Protein 6OBI (pdb70)

Solvent-accessible surface area: 7627 Å² total; per-residue (Å²): 217,86,148,109,94,49,33,106,148,106,138,149,80,124,82,80,109,78,102,105,138,120,138,169,113,94,27,77,114,147,156,138,128,96,107,107,80,152,165,106,117,126,74,90,81,47,136,141,138,121,104,108,88,103,138,126,113,170,74,56,87,73,107,179,112,152,95,159

Sequence (68 aa):
KQQEEEAERLRRIQEEMEKERKRREEDEQRRRKEEEERRMKLEMEAKRKQEEEERKKREDDEKRIQAEKQQEEEAERLRRIQEEMEKERKRREEDEQRRRKEEEERRMKLEMEAKRKQEEEERKKREDDEKRIQAEKQQEEEAERLRRIQEEMEKERKRREEDEQRRRKEEEERRMKLEMEAKRKQEEEERKKREDDEKRIQAEKQQEEEAERLRRIQEEMEKERKRREEDEQRRRKEEEERRMKLEMEAKRKQEEEERKKREDDEKRIQAEKQQEEEAERLRRIQEEMEKERKRREEDEQRRRKEEEERRMKLEMEAKRKQEEEERKKREDDEKRIQAEKQQEEEAERLRRIQEEMEKERKRREEDEQRRRKEEEERRMKLEMEAKRKQEEEERKKREDDEKRIQAEKQQEEEAERLRRIQEEMEKERKRREEDEQRRRKEEEERRMKLEMEAKRKQEEEERKKREDDEKRIQAEKQQEEEAERLRRIQEEMEKERKRREEDEQRRRKEEEERRMKLEMEAKRKQEEEERKKREDDEKRIQAEKQQEEEAERLRRIQEEMEKERKRREEDEQRRRKEEEERRMKLEMEAKRKQEEEERKKREDDEKRIQAEKQQEEEAERLRRIQEEMEKERKRREEDEQRRRKEEEERRMKLEMEAKRKQEEEERKKREDDEKRIQAE

Secondary structure (DSSP, 8-state):
--HHHHHHHHHHHHHHHHHHHHHHHHHHHHHHHHHHHHHHHHHHHHHHHHHHHHHHHHHHHHHTTTT-

Structure (mmCIF, N/CA/C/O backbone):
data_6OBI
#
_entry.id   6OBI
#
loop_
_atom_site.group_PDB
_atom_site.id
_atom_site.type_symbol
_atom_site.label_atom_id
_atom_site.label_alt_id
_atom_site.label_comp_id
_atom_site.label_asym_id
_atom_site.label_entity_id
_atom_site.label_seq_id
_atom_site.pdbx_PDB_ins_code
_atom_site.Cartn_x
_atom_site.Cartn_y
_atom_site.Cartn_z
_atom_site.occupancy
_atom_site.B_iso_or_equiv
_atom_site.auth_seq_id
_atom_site.auth_comp_id
_atom_site.auth_asym_id
_atom_site.auth_atom_id
_atom_site.pdbx_PDB_model_num
ATOM 1 N N . LYS A 1 1 ? -3.414 10.584 -47.980 1.00 0.00 1 LYS A N 1
ATOM 2 C CA . LYS A 1 1 ? -4.423 10.013 -47.044 1.00 0.00 1 LYS A CA 1
ATOM 3 C C . LYS A 1 1 ? -4.924 8.684 -47.599 1.00 0.00 1 LYS A C 1
ATOM 4 O O . LYS A 1 1 ? -5.558 8.646 -48.654 1.00 0.00 1 LYS A O 1
ATOM 22 N N . GLN A 1 2 ? -4.636 7.607 -46.875 1.00 0.00 2 GLN A N 1
ATOM 23 C CA . GLN A 1 2 ? -5.058 6.275 -47.292 1.00 0.00 2 GLN A CA 1
ATOM 24 C C . GLN A 1 2 ? -5.538 5.470 -46.089 1.00 0.00 2 GLN A C 1
ATOM 25 O O . GLN A 1 2 ? -5.126 5.730 -44.959 1.00 0.00 2 GLN A O 1
ATOM 39 N N . GLN A 1 3 ? -6.403 4.495 -46.351 1.00 0.00 3 GLN A N 1
ATOM 40 C CA . GLN A 1 3 ? -6.939 3.645 -45.296 1.00 0.00 3 GLN A CA 1
ATOM 41 C C . GLN A 1 3 ? -5.821 2.879 -44.597 1.00 0.00 3 GLN A C 1
ATOM 42 O O . GLN A 1 3 ? -5.846 2.709 -43.376 1.00 0.00 3 GLN A O 1
ATOM 56 N N . GLU A 1 4 ? -4.851 2.420 -45.381 1.00 0.00 4 GLU A N 1
ATOM 57 C CA . GLU A 1 4 ? -3.725 1.665 -44.842 1.00 0.00 4 GLU A CA 1
ATOM 58 C C . GLU A 1 4 ? -2.904 2.529 -43.890 1.00 0.00 4 GLU A C 1
ATOM 59 O O . GLU A 1 4 ? -2.482 2.063 -42.832 1.00 0.00 4 GLU A O 1
ATOM 71 N N . GLU A 1 5 ? -2.695 3.787 -44.269 1.00 0.00 5 GLU A N 1
ATOM 72 C CA . GLU A 1 5 ? -1.934 4.718 -43.441 1.00 0.00 5 GLU A CA 1
ATOM 73 C C . GLU A 1 5 ? -2.673 4.973 -42.130 1.00 0.00 5 GLU A C 1
ATOM 74 O O . GLU A 1 5 ? -2.064 5.045 -41.061 1.00 0.00 5 GLU A O 1
ATOM 86 N N . GLU A 1 6 ? -3.987 5.125 -42.246 1.00 0.00 6 GLU A N 1
ATOM 87 C CA . GLU A 1 6 ? -4.772 5.397 -41.045 1.00 0.00 6 GLU A CA 1
ATOM 88 C C . GLU A 1 6 ? -4.627 4.235 -40.069 1.00 0.00 6 GLU A C 1
ATOM 89 O O . GLU A 1 6 ? -4.501 4.442 -38.862 1.00 0.00 6 GLU A O 1
ATOM 101 N N . ALA A 1 7 ? -4.678 3.022 -40.609 1.00 0.00 7 ALA A N 1
ATOM 102 C CA . ALA A 1 7 ? -4.596 1.841 -39.760 1.00 0.00 7 ALA A CA 1
ATOM 103 C C . ALA A 1 7 ? -3.278 1.861 -38.993 1.00 0.00 7 ALA A C 1
ATOM 104 O O . ALA A 1 7 ? -3.258 1.562 -37.800 1.00 0.00 7 ALA A O 1
ATOM 111 N N . GLU A 1 8 ? -2.194 2.243 -39.662 1.00 0.00 8 GLU A N 1
ATOM 112 C CA . GLU A 1 8 ? -0.896 2.308 -39.003 1.00 0.00 8 GLU A CA 1
ATOM 113 C C . GLU A 1 8 ? -0.931 3.319 -37.861 1.00 0.00 8 GLU A C 1
ATOM 114 O O . GLU A 1 8 ? -0.430 3.054 -36.766 1.00 0.00 8 GLU A O 1
ATOM 126 N N . ARG A 1 9 ? -1.559 4.459 -38.127 1.00 0.00 9 ARG A N 1
ATOM 127 C CA . ARG A 1 9 ? -1.682 5.483 -37.093 1.00 0.00 9 ARG A CA 1
ATOM 128 C C . ARG A 1 9 ? -2.502 4.958 -35.917 1.00 0.00 9 ARG A C 1
ATOM 129 O O . ARG A 1 9 ? -2.145 5.152 -34.755 1.00 0.00 9 ARG A O 1
ATOM 150 N N . LEU A 1 10 ? -3.586 4.264 -36.248 1.00 0.00 10 LEU A N 1
ATOM 151 C CA . LEU A 1 10 ? -4.482 3.662 -35.267 1.00 0.00 10 LEU A CA 1
ATOM 152 C C . LEU A 1 10 ? -3.759 2.619 -34.422 1.00 0.00 10 LEU A C 1
ATOM 153 O O . LEU A 1 10 ? -4.001 2.516 -33.220 1.00 0.00 10 LEU A O 1
ATOM 169 N N . ARG A 1 11 ? -2.873 1.847 -35.050 1.00 0.00 11 ARG A N 1
ATOM 170 C CA . ARG A 1 11 ? -2.110 0.819 -34.353 1.00 0.00 11 ARG A CA 1
ATOM 171 C C . ARG A 1 11 ? -1.201 1.412 -33.281 1.00 0.00 11 ARG A C 1
ATOM 172 O O . ARG A 1 11 ? -1.102 0.882 -32.174 1.00 0.00 11 ARG A O 1
ATOM 193 N N . ARG A 1 12 ? -0.548 2.521 -33.609 1.00 0.00 12 ARG A N 1
ATOM 194 C CA . ARG A 1 12 ? 0.342 3.194 -32.669 1.00 0.00 12 ARG A CA 1
ATOM 195 C C . ARG A 1 12 ? -0.430 3.697 -31.452 1.00 0.00 12 ARG A C 1
ATOM 196 O O . ARG A 1 12 ? 0.048 3.606 -30.320 1.00 0.00 12 ARG A O 1
ATOM 217 N N . ILE A 1 13 ? -1.610 4.248 -31.712 1.00 0.00 13 ILE A N 1
ATOM 218 C CA . ILE A 1 13 ? -2.426 4.795 -30.633 1.00 0.00 13 ILE A CA 1
ATOM 219 C C . ILE A 1 13 ? -2.802 3.687 -29.656 1.00 0.00 13 ILE A C 1
ATOM 220 O O . ILE A 1 13 ? -2.756 3.888 -28.443 1.00 0.00 13 ILE A O 1
ATOM 236 N N . GLN A 1 14 ? -3.185 2.525 -30.176 1.00 0.00 14 GLN A N 1
ATOM 237 C CA . GLN A 1 14 ? -3.583 1.394 -29.347 1.00 0.00 14 GLN A CA 1
ATOM 238 C C . GLN A 1 14 ? -2.426 0.943 -28.462 1.00 0.00 14 GLN A C 1
ATOM 239 O O . GLN A 1 14 ? -2.634 0.631 -27.289 1.00 0.00 14 GLN A O 1
ATOM 253 N N . GLU A 1 15 ? -1.210 0.928 -29.004 1.00 0.00 15 GLU A N 1
ATOM 254 C CA . GLU A 1 15 ? -0.020 0.533 -28.258 1.00 0.00 15 GLU A CA 1
ATOM 255 C C . GLU A 1 15 ? 0.260 1.488 -27.100 1.00 0.00 15 GLU A C 1
ATOM 256 O O . GLU A 1 15 ? 0.617 1.060 -26.001 1.00 0.00 15 GLU A O 1
ATOM 268 N N . GLU A 1 16 ? 0.109 2.781 -27.366 1.00 0.00 16 GLU A N 1
ATOM 269 C CA . GLU A 1 16 ? 0.369 3.784 -26.339 1.00 0.00 16 GLU A CA 1
ATOM 270 C C . GLU A 1 16 ? -0.593 3.612 -25.170 1.00 0.00 16 GLU A C 1
ATOM 271 O O . GLU A 1 16 ? -0.194 3.709 -24.009 1.00 0.00 16 GLU A O 1
ATOM 283 N N . MET A 1 17 ? -1.857 3.358 -25.489 1.00 0.00 17 MET A N 1
ATOM 284 C CA . MET A 1 17 ? -2.890 3.180 -24.475 1.00 0.00 17 MET A CA 1
ATOM 285 C C . MET A 1 17 ? -2.582 1.985 -23.581 1.00 0.00 17 MET A C 1
ATOM 286 O O . MET A 1 17 ? -2.794 2.045 -22.370 1.00 0.00 17 MET A O 1
ATOM 300 N N . GLU A 1 18 ? -2.092 0.901 -24.173 1.00 0.00 18 GLU A N 1
ATOM 301 C CA . GLU A 1 18 ? -1.760 -0.304 -23.424 1.00 0.00 18 GLU A CA 1
ATOM 302 C C . GLU A 1 18 ? -0.657 -0.017 -22.408 1.00 0.00 18 GLU A C 1
ATOM 303 O O . GLU A 1 18 ? -0.731 -0.466 -21.264 1.00 0.00 18 GLU A O 1
ATOM 315 N N . LYS A 1 19 ? 0.355 0.739 -22.827 1.00 0.00 19 LYS A N 1
ATOM 316 C CA . LYS A 1 19 ? 1.457 1.079 -21.935 1.00 0.00 19 LYS A CA 1
ATOM 317 C C . LYS A 1 19 ? 0.948 1.897 -20.752 1.00 0.00 19 LYS A C 1
ATOM 318 O O . LYS A 1 19 ? 1.329 1.650 -19.608 1.00 0.00 19 LYS A O 1
ATOM 337 N N . GLU A 1 20 ? 0.064 2.847 -21.040 1.00 0.00 20 GLU A N 1
ATOM 338 C CA . GLU A 1 20 ? -0.519 3.683 -19.996 1.00 0.00 20 GLU A CA 1
ATOM 339 C C . GLU A 1 20 ? -1.326 2.824 -19.028 1.00 0.00 20 GLU A C 1
ATOM 340 O O . GLU A 1 20 ? -1.258 3.014 -17.812 1.00 0.00 20 GLU A O 1
ATOM 352 N N . ARG A 1 21 ? -2.080 1.880 -19.582 1.00 0.00 21 ARG A N 1
ATOM 353 C CA . ARG A 1 21 ? -2.895 0.994 -18.759 1.00 0.00 21 ARG A CA 1
ATOM 354 C C . ARG A 1 21 ? -2.011 0.171 -17.829 1.00 0.00 21 ARG A C 1
ATOM 355 O O . ARG A 1 21 ? -2.323 0.028 -16.647 1.00 0.00 21 ARG A O 1
ATOM 376 N N . LYS A 1 22 ? -0.897 -0.333 -18.352 1.00 0.00 22 LYS A N 1
ATOM 377 C CA . LYS A 1 22 ? 0.042 -1.113 -17.553 1.00 0.00 22 LYS A CA 1
ATOM 378 C C . LYS A 1 22 ? 0.626 -0.268 -16.426 1.00 0.00 22 LYS A C 1
ATOM 379 O O . LYS A 1 22 ? 0.766 -0.737 -15.295 1.00 0.00 22 LYS A O 1
ATOM 398 N N . ARG A 1 23 ? 0.966 0.975 -16.750 1.00 0.00 23 ARG A N 1
ATOM 399 C CA . ARG A 1 23 ? 1.542 1.882 -15.764 1.00 0.00 23 ARG A CA 1
ATOM 400 C C . ARG A 1 23 ? 0.549 2.122 -14.632 1.00 0.00 23 ARG A C 1
ATOM 401 O O . ARG A 1 23 ? 0.925 2.118 -13.459 1.00 0.00 23 ARG A O 1
ATOM 422 N N . ARG A 1 24 ? -0.715 2.311 -14.995 1.00 0.00 24 ARG A N 1
ATOM 423 C CA . ARG A 1 24 ? -1.751 2.535 -13.993 1.00 0.00 24 ARG A CA 1
ATOM 424 C C . ARG A 1 24 ? -1.885 1.315 -13.087 1.00 0.00 24 ARG A C 1
ATOM 425 O O . ARG A 1 24 ? -2.011 1.448 -11.870 1.00 0.00 24 ARG A O 1
ATOM 446 N N . GLU A 1 25 ? -1.849 0.135 -13.699 1.00 0.00 25 GLU A N 1
ATOM 447 C CA . GLU A 1 25 ? -1.965 -1.104 -12.939 1.00 0.00 25 GLU A CA 1
ATOM 448 C C . GLU A 1 25 ? -0.800 -1.231 -11.964 1.00 0.00 25 GLU A C 1
ATOM 449 O O . GLU A 1 25 ? -0.990 -1.610 -10.808 1.00 0.00 25 GLU A O 1
ATOM 461 N N . GLU A 1 26 ? 0.397 -0.896 -12.439 1.00 0.00 26 GLU A N 1
ATOM 462 C CA . GLU A 1 26 ? 1.584 -0.970 -11.596 1.00 0.00 26 GLU A CA 1
ATOM 463 C C . GLU A 1 26 ? 1.447 -0.006 -10.421 1.00 0.00 26 GLU A C 1
ATOM 464 O O . GLU A 1 26 ? 1.750 -0.361 -9.280 1.00 0.00 26 GLU A O 1
ATOM 476 N N . ASP A 1 27 ? 0.965 1.201 -10.703 1.00 0.00 27 ASP A N 1
ATOM 477 C CA . ASP A 1 27 ? 0.765 2.213 -9.671 1.00 0.00 27 ASP A CA 1
ATOM 478 C C . ASP A 1 27 ? -0.268 1.739 -8.653 1.00 0.00 27 ASP A C 1
ATOM 479 O O . ASP A 1 27 ? -0.091 1.925 -7.449 1.00 0.00 27 ASP A O 1
ATOM 488 N N . GLU A 1 28 ? -1.335 1.127 -9.154 1.00 0.00 28 GLU A N 1
ATOM 489 C CA . GLU A 1 28 ? -2.390 0.630 -8.276 1.00 0.00 28 GLU A CA 1
ATOM 490 C C . GLU A 1 28 ? -1.833 -0.440 -7.344 1.00 0.00 28 GLU A C 1
ATOM 491 O O . GLU A 1 28 ? -2.128 -0.442 -6.148 1.00 0.00 28 GLU A O 1
ATOM 503 N N . GLN A 1 29 ? -1.016 -1.332 -7.895 1.00 0.00 29 GLN A N 1
ATOM 504 C CA . GLN A 1 29 ? -0.421 -2.400 -7.097 1.00 0.00 29 GLN A CA 1
ATOM 505 C C . GLN A 1 29 ? 0.466 -1.803 -6.010 1.00 0.00 29 GLN A C 1
ATOM 506 O O . GLN A 1 29 ? 0.435 -2.253 -4.864 1.00 0.00 29 GLN A O 1
ATOM 520 N N . ARG A 1 30 ? 1.243 -0.788 -6.377 1.00 0.00 30 ARG A N 1
ATOM 521 C CA . ARG A 1 30 ? 2.129 -0.140 -5.419 1.00 0.00 30 ARG A CA 1
ATOM 522 C C . ARG A 1 30 ? 1.322 0.503 -4.296 1.00 0.00 30 ARG A C 1
ATOM 523 O O . ARG A 1 30 ? 1.686 0.396 -3.124 1.00 0.00 30 ARG A O 1
ATOM 544 N N . ARG A 1 31 ? 0.223 1.152 -4.668 1.00 0.00 31 ARG A N 1
ATOM 545 C CA . ARG A 1 31 ? -0.636 1.797 -3.682 1.00 0.00 31 ARG A CA 1
ATOM 546 C C . ARG A 1 31 ? -1.217 0.762 -2.727 1.00 0.00 31 ARG A C 1
ATOM 547 O O . ARG A 1 31 ? -1.271 0.988 -1.517 1.00 0.00 31 ARG A O 1
ATOM 568 N N . ARG A 1 32 ? -1.640 -0.369 -3.282 1.00 0.00 32 ARG A N 1
ATOM 569 C CA . ARG A 1 32 ? -2.215 -1.427 -2.460 1.00 0.00 32 ARG A CA 1
ATOM 570 C C . ARG A 1 32 ? -1.175 -1.939 -1.468 1.00 0.00 32 ARG A C 1
ATOM 571 O O . ARG A 1 32 ? -1.475 -2.126 -0.288 1.00 0.00 32 ARG A O 1
ATOM 592 N N . LYS A 1 33 ? 0.048 -2.134 -1.952 1.00 0.00 33 LYS A N 1
ATOM 593 C CA . LYS A 1 33 ? 1.136 -2.603 -1.102 1.00 0.00 33 LYS A CA 1
ATOM 594 C C . LYS A 1 33 ? 1.415 -1.585 0.000 1.00 0.00 33 LYS A C 1
ATOM 595 O O . LYS A 1 33 ? 1.636 -1.958 1.153 1.00 0.00 33 LYS A O 1
ATOM 614 N N . GLU A 1 34 ? 1.417 -0.309 -0.372 1.00 0.00 34 GLU A N 1
ATOM 615 C CA . GLU A 1 34 ? 1.689 0.761 0.582 1.00 0.00 34 GLU A CA 1
ATOM 616 C C . GLU A 1 34 ? 0.629 0.766 1.680 1.00 0.00 34 GLU A C 1
ATOM 617 O O . GLU A 1 34 ? 0.956 0.903 2.859 1.00 0.00 34 GLU A O 1
ATOM 629 N N . GLU A 1 35 ? -0.632 0.592 1.291 1.00 0.00 35 GLU A N 1
ATOM 630 C CA . GLU A 1 35 ? -1.735 0.560 2.244 1.00 0.00 35 GLU A CA 1
ATOM 631 C C . GLU A 1 35 ? -1.589 -0.619 3.203 1.00 0.00 35 GLU A C 1
ATOM 632 O O . GLU A 1 35 ? -1.812 -0.483 4.406 1.00 0.00 35 GLU A O 1
ATOM 644 N N . GLU A 1 36 ? -1.202 -1.763 2.647 1.00 0.00 36 GLU A N 1
ATOM 645 C CA . GLU A 1 36 ? -1.016 -2.968 3.449 1.00 0.00 36 GLU A CA 1
ATOM 646 C C . GLU A 1 36 ? 0.098 -2.756 4.469 1.00 0.00 36 GLU A C 1
ATOM 647 O O . GLU A 1 36 ? -0.033 -3.139 5.632 1.00 0.00 36 GLU A O 1
ATOM 659 N N . GLU A 1 37 ? 1.185 -2.138 4.019 1.00 0.00 37 GLU A N 1
ATOM 660 C CA . GLU A 1 37 ? 2.321 -1.872 4.892 1.00 0.00 37 GLU A CA 1
ATOM 661 C C . GLU A 1 37 ? 1.904 -0.937 6.023 1.00 0.00 37 GLU A C 1
ATOM 662 O O . GLU A 1 37 ? 2.289 -1.141 7.175 1.00 0.00 37 GLU A O 1
ATOM 674 N N . ARG A 1 38 ? 1.124 0.086 5.682 1.00 0.00 38 ARG A N 1
ATOM 675 C CA . ARG A 1 38 ? 0.676 1.043 6.687 1.00 0.00 38 ARG A CA 1
ATOM 676 C C . ARG A 1 38 ? -0.175 0.327 7.730 1.00 0.00 38 ARG A C 1
ATOM 677 O O . ARG A 1 38 ? -0.019 0.561 8.930 1.00 0.00 38 ARG A O 1
ATOM 698 N N . ARG A 1 39 ? -1.073 -0.539 7.266 1.00 0.00 39 ARG A N 1
ATOM 699 C CA . ARG A 1 39 ? -1.940 -1.268 8.185 1.00 0.00 39 ARG A CA 1
ATOM 700 C C . ARG A 1 39 ? -1.098 -2.125 9.125 1.00 0.00 39 ARG A C 1
ATOM 701 O O . ARG A 1 39 ? -1.382 -2.193 10.320 1.00 0.00 39 ARG A O 1
ATOM 722 N N . MET A 1 40 ? -0.078 -2.779 8.579 1.00 0.00 40 MET A N 1
ATOM 723 C CA . MET A 1 40 ? 0.778 -3.641 9.386 1.00 0.00 40 MET A CA 1
ATOM 724 C C . MET A 1 40 ? 1.457 -2.814 10.475 1.00 0.00 40 MET A C 1
ATOM 725 O O . MET A 1 40 ? 1.537 -3.247 11.625 1.00 0.00 40 MET A O 1
ATOM 739 N N . LYS A 1 41 ? 1.923 -1.625 10.110 1.00 0.00 41 LYS A N 1
ATOM 740 C CA . LYS A 1 41 ? 2.576 -0.743 11.070 1.00 0.00 41 LYS A CA 1
ATOM 741 C C . LYS A 1 41 ? 1.606 -0.349 12.179 1.00 0.00 41 LYS A C 1
ATOM 742 O O . LYS A 1 41 ? 1.977 -0.323 13.353 1.00 0.00 41 LYS A O 1
ATOM 761 N N . LEU A 1 42 ? 0.370 -0.050 11.792 1.00 0.00 42 LEU A N 1
ATOM 762 C CA . LEU A 1 42 ? -0.642 0.339 12.766 1.00 0.00 42 LEU A CA 1
ATOM 763 C C . LEU A 1 42 ? -0.902 -0.809 13.737 1.00 0.00 42 LEU A C 1
ATOM 764 O O . LEU A 1 42 ? -1.004 -0.599 14.946 1.00 0.00 42 LEU A O 1
ATOM 780 N N . GLU A 1 43 ? -0.999 -2.021 13.197 1.00 0.00 43 GLU A N 1
ATOM 781 C CA . GLU A 1 43 ? -1.239 -3.207 14.012 1.00 0.00 43 GLU A CA 1
ATOM 782 C C . GLU A 1 43 ? -0.087 -3.415 14.990 1.00 0.00 43 GLU A C 1
ATOM 783 O O . GLU A 1 43 ? -0.308 -3.754 16.154 1.00 0.00 43 GLU A O 1
ATOM 795 N N . MET A 1 44 ? 1.132 -3.211 14.503 1.00 0.00 44 MET A N 1
ATOM 796 C CA . MET A 1 44 ? 2.318 -3.385 15.334 1.00 0.00 44 MET A CA 1
ATOM 797 C C . MET A 1 44 ? 2.289 -2.404 16.502 1.00 0.00 44 MET A C 1
ATOM 798 O O . MET A 1 44 ? 2.602 -2.781 17.632 1.00 0.00 44 MET A O 1
ATOM 812 N N . GLU A 1 45 ? 1.900 -1.161 16.235 1.00 0.00 45 GLU A N 1
ATOM 813 C CA . GLU A 1 45 ? 1.812 -0.130 17.264 1.00 0.00 45 GLU A CA 1
ATOM 814 C C . GLU A 1 45 ? 0.780 -0.524 18.314 1.00 0.00 45 GLU A C 1
ATOM 815 O O . GLU A 1 45 ? 1.009 -0.346 19.511 1.00 0.00 45 GLU A O 1
ATOM 827 N N . ALA A 1 46 ? -0.349 -1.062 17.861 1.00 0.00 46 ALA A N 1
ATOM 828 C CA . ALA A 1 46 ? -1.410 -1.480 18.770 1.00 0.00 46 ALA A CA 1
ATOM 829 C C . ALA A 1 46 ? -0.894 -2.578 19.694 1.00 0.00 46 ALA A C 1
ATOM 830 O O . ALA A 1 46 ? -1.184 -2.568 20.892 1.00 0.00 46 ALA A O 1
ATOM 837 N N . LYS A 1 47 ? -0.146 -3.521 19.130 1.00 0.00 47 LYS A N 1
ATOM 838 C CA . LYS A 1 47 ? 0.382 -4.628 19.919 1.00 0.00 47 LYS A CA 1
ATOM 839 C C . LYS A 1 47 ? 1.302 -4.089 21.010 1.00 0.00 47 LYS A C 1
ATOM 840 O O . LYS A 1 47 ? 1.221 -4.530 22.157 1.00 0.00 47 LYS A O 1
ATOM 859 N N . ARG A 1 48 ? 2.146 -3.120 20.662 1.00 0.00 48 ARG A N 1
ATOM 860 C CA . ARG A 1 48 ? 3.051 -2.513 21.630 1.00 0.00 48 ARG A CA 1
ATOM 861 C C . ARG A 1 48 ? 2.260 -1.817 22.731 1.00 0.00 48 ARG A C 1
ATOM 862 O O . ARG A 1 48 ? 2.595 -1.935 23.910 1.00 0.00 48 ARG A O 1
ATOM 883 N N . LYS A 1 49 ? 1.206 -1.111 22.334 1.00 0.00 49 LYS A N 1
ATOM 884 C CA . LYS A 1 49 ? 0.380 -0.400 23.304 1.00 0.00 49 LYS A CA 1
ATOM 885 C C . LYS A 1 49 ? -0.250 -1.388 24.278 1.00 0.00 49 LYS A C 1
ATOM 886 O O . LYS A 1 49 ? -0.265 -1.149 25.487 1.00 0.00 49 LYS A O 1
ATOM 905 N N . GLN A 1 50 ? -0.744 -2.505 23.753 1.00 0.00 50 GLN A N 1
ATOM 906 C CA . GLN A 1 50 ? -1.346 -3.533 24.594 1.00 0.00 50 GLN A CA 1
ATOM 907 C C . GLN A 1 50 ? -0.306 -4.106 25.552 1.00 0.00 50 GLN A C 1
ATOM 908 O O . GLN A 1 50 ? -0.588 -4.317 26.731 1.00 0.00 50 GLN A O 1
ATOM 922 N N . GLU A 1 51 ? 0.894 -4.351 25.029 1.00 0.00 51 GLU A N 1
ATOM 923 C CA . GLU A 1 51 ? 1.981 -4.902 25.829 1.00 0.00 51 GLU A CA 1
ATOM 924 C C . GLU A 1 51 ? 2.341 -3.937 26.954 1.00 0.00 51 GLU A C 1
ATOM 925 O O . GLU A 1 51 ? 2.575 -4.361 28.087 1.00 0.00 51 GLU A O 1
ATOM 937 N N . GLU A 1 52 ? 2.381 -2.646 26.639 1.00 0.00 52 GLU A N 1
ATOM 938 C CA . GLU A 1 52 ? 2.713 -1.618 27.617 1.00 0.00 52 GLU A CA 1
ATOM 939 C C . GLU A 1 52 ? 1.692 -1.602 28.750 1.00 0.00 52 GLU A C 1
ATOM 940 O O . GLU A 1 52 ? 2.065 -1.463 29.917 1.00 0.00 52 GLU A O 1
ATOM 952 N N . GLU A 1 53 ? 0.412 -1.744 28.414 1.00 0.00 53 GLU A N 1
ATOM 953 C CA . GLU A 1 53 ? -0.656 -1.743 29.406 1.00 0.00 53 GLU A CA 1
ATOM 954 C C . GLU A 1 53 ? -0.484 -2.923 30.358 1.00 0.00 53 GLU A C 1
ATOM 955 O O . GLU A 1 53 ? -0.629 -2.773 31.572 1.00 0.00 53 GLU A O 1
ATOM 967 N N . GLU A 1 54 ? -0.161 -4.089 29.806 1.00 0.00 54 GLU A N 1
ATOM 968 C CA . GLU A 1 54 ? 0.044 -5.292 30.606 1.00 0.00 54 GLU A CA 1
ATOM 969 C C . GLU A 1 54 ? 1.214 -5.102 31.562 1.00 0.00 54 GLU A C 1
ATOM 970 O O . GLU A 1 54 ? 1.152 -5.524 32.718 1.00 0.00 54 GLU A O 1
ATOM 982 N N . ARG A 1 55 ? 2.278 -4.479 31.065 1.00 0.00 55 ARG A N 1
ATOM 983 C CA . ARG A 1 55 ? 3.465 -4.257 31.880 1.00 0.00 55 ARG A CA 1
ATOM 984 C C . ARG A 1 55 ? 3.120 -3.382 33.079 1.00 0.00 55 ARG A C 1
ATOM 985 O O . ARG A 1 55 ? 3.546 -3.679 34.195 1.00 0.00 55 ARG A O 1
ATOM 1006 N N . LYS A 1 56 ? 2.336 -2.328 32.865 1.00 0.00 56 LYS A N 1
ATOM 1007 C CA . LYS A 1 56 ? 1.922 -1.425 33.932 1.00 0.00 56 LYS A CA 1
ATOM 1008 C C . LYS A 1 56 ? 1.098 -2.185 34.967 1.00 0.00 56 LYS A C 1
ATOM 1009 O O . LYS A 1 56 ? 1.289 -2.007 36.170 1.00 0.00 56 LYS A O 1
ATOM 1028 N N . LYS A 1 57 ? 0.203 -3.043 34.483 1.00 0.00 57 LYS A N 1
ATOM 1029 C CA . LYS A 1 57 ? -0.633 -3.840 35.374 1.00 0.00 57 LYS A CA 1
ATOM 1030 C C . LYS A 1 57 ? 0.225 -4.775 36.221 1.00 0.00 57 LYS A C 1
ATOM 1031 O O . LYS A 1 57 ? -0.005 -4.920 37.422 1.00 0.00 57 LYS A O 1
ATOM 1050 N N . ARG A 1 58 ? 1.213 -5.396 35.584 1.00 0.00 58 ARG A N 1
ATOM 1051 C CA . ARG A 1 58 ? 2.111 -6.309 36.283 1.00 0.00 58 ARG A CA 1
ATOM 1052 C C . ARG A 1 58 ? 2.898 -5.570 37.359 1.00 0.00 58 ARG A C 1
ATOM 1053 O O . ARG A 1 58 ? 3.068 -6.074 38.469 1.00 0.00 58 ARG A O 1
ATOM 1074 N N . GLU A 1 59 ? 3.371 -4.376 37.013 1.00 0.00 59 GLU A N 1
ATOM 1075 C CA . GLU A 1 59 ? 4.147 -3.565 37.944 1.00 0.00 59 GLU A CA 1
ATOM 1076 C C . GLU A 1 59 ? 3.319 -3.190 39.169 1.00 0.00 59 GLU A C 1
ATOM 1077 O O . GLU A 1 59 ? 3.812 -3.235 40.296 1.00 0.00 59 GLU A O 1
ATOM 1089 N N . ASP A 1 60 ? 2.057 -2.834 38.947 1.00 0.00 60 ASP A N 1
ATOM 1090 C CA . ASP A 1 60 ? 1.152 -2.454 40.026 1.00 0.00 60 ASP A CA 1
ATOM 1091 C C . ASP A 1 60 ? 0.928 -3.612 40.992 1.00 0.00 60 ASP A C 1
ATOM 1092 O O . ASP A 1 60 ? 0.913 -3.422 42.208 1.00 0.00 60 ASP A O 1
ATOM 1101 N N . ASP A 1 61 ? 0.766 -4.813 40.448 1.00 0.00 61 ASP A N 1
ATOM 1102 C CA . ASP A 1 61 ? 0.554 -6.013 41.247 1.00 0.00 61 ASP A CA 1
ATOM 1103 C C . ASP A 1 61 ? 1.759 -6.286 42.140 1.00 0.00 61 ASP A C 1
ATOM 1104 O O . ASP A 1 61 ? 1.595 -6.657 43.302 1.00 0.00 61 ASP A O 1
ATOM 1113 N N . GLU A 1 62 ? 2.964 -6.080 41.613 1.00 0.00 62 GLU A N 1
ATOM 1114 C CA . GLU A 1 62 ? 4.208 -6.280 42.344 1.00 0.00 62 GLU A CA 1
ATOM 1115 C C . GLU A 1 62 ? 4.351 -5.324 43.525 1.00 0.00 62 GLU A C 1
ATOM 1116 O O . GLU A 1 62 ? 4.828 -5.703 44.596 1.00 0.00 62 GLU A O 1
ATOM 1128 N N . LYS A 1 63 ? 3.977 -4.068 43.299 1.00 0.00 63 LYS A N 1
ATOM 1129 C CA . LYS A 1 63 ? 4.109 -3.025 44.310 1.00 0.00 63 LYS A CA 1
ATOM 1130 C C . LYS A 1 63 ? 3.273 -3.359 45.539 1.00 0.00 63 LYS A C 1
ATOM 1131 O O . LYS A 1 63 ? 3.724 -3.181 46.671 1.00 0.00 63 LYS A O 1
ATOM 1150 N N . ARG A 1 64 ? 2.067 -3.859 45.300 1.00 0.00 64 ARG A N 1
ATOM 1151 C CA . ARG A 1 64 ? 1.209 -4.229 46.417 1.00 0.00 64 ARG A CA 1
ATOM 1152 C C . ARG A 1 64 ? 1.661 -5.546 47.044 1.00 0.00 64 ARG A C 1
ATOM 1153 O O . ARG A 1 64 ? 0.993 -6.046 47.947 1.00 0.00 64 ARG A O 1
ATOM 1174 N N . ILE A 1 65 ? 2.786 -6.100 46.593 1.00 0.00 65 ILE A N 1
ATOM 1175 C CA . ILE A 1 65 ? 3.292 -7.350 47.153 1.00 0.00 65 ILE A CA 1
ATOM 1176 C C . ILE A 1 65 ? 3.661 -7.165 48.620 1.00 0.00 65 ILE A C 1
ATOM 1177 O O . ILE A 1 65 ? 3.318 -7.995 49.462 1.00 0.00 65 ILE A O 1
ATOM 1193 N N . GLN A 1 66 ? 4.370 -6.079 48.902 1.00 0.00 66 GLN A N 1
ATOM 1194 C CA . GLN A 1 66 ? 4.792 -5.786 50.266 1.00 0.00 66 GLN A CA 1
ATOM 1195 C C . GLN A 1 66 ? 4.701 -4.297 50.577 1.00 0.00 66 GLN A C 1
ATOM 1196 O O . GLN A 1 66 ? 5.155 -3.870 51.638 1.00 0.00 66 GLN A O 1
ATOM 1210 N N . ALA A 1 67 ? 4.130 -3.523 49.656 1.00 0.00 67 ALA A N 1
ATOM 1211 C CA . ALA A 1 67 ? 3.972 -2.082 49.828 1.00 0.00 67 ALA A CA 1
ATOM 1212 C C . ALA A 1 67 ? 5.271 -1.348 49.509 1.00 0.00 67 ALA A C 1
ATOM 1213 O O . ALA A 1 67 ? 5.782 -0.575 50.320 1.00 0.00 67 ALA A O 1
ATOM 1220 N N . GLU A 1 68 ? 5.796 -1.588 48.310 1.00 0.00 68 GLU A N 1
ATOM 1221 C CA . GLU A 1 68 ? 7.029 -0.935 47.884 1.00 0.00 68 GLU A CA 1
ATOM 1222 C C . GLU A 1 68 ? 6.709 0.372 47.164 1.00 0.00 68 GLU A C 1
ATOM 1223 O O . GLU A 1 68 ? 6.092 0.313 46.113 1.00 0.00 68 GLU A O 1
ATOM 1235 N N . LYS A 1 1 ? -7.978 3.197 -49.497 1.00 0.00 1 LYS A N 2
ATOM 1236 C CA . LYS A 1 1 ? -6.652 3.717 -49.057 1.00 0.00 1 LYS A CA 2
ATOM 1237 C C . LYS A 1 1 ? -6.829 4.524 -47.774 1.00 0.00 1 LYS A C 2
ATOM 1238 O O . LYS A 1 1 ? -6.095 4.322 -46.806 1.00 0.00 1 LYS A O 2
ATOM 1256 N N . GLN A 1 2 ? -7.801 5.432 -47.781 1.00 0.00 2 GLN A N 2
ATOM 1257 C CA . GLN A 1 2 ? -8.058 6.270 -46.616 1.00 0.00 2 GLN A CA 2
ATOM 1258 C C . GLN A 1 2 ? -8.457 5.407 -45.423 1.00 0.00 2 GLN A C 2
ATOM 1259 O O . GLN A 1 2 ? -8.017 5.661 -44.301 1.00 0.00 2 GLN A O 2
ATOM 1273 N N . GLN A 1 3 ? -9.281 4.395 -45.677 1.00 0.00 3 GLN A N 2
ATOM 1274 C CA . GLN A 1 3 ? -9.736 3.505 -44.616 1.00 0.00 3 GLN A CA 2
ATOM 1275 C C . GLN A 1 3 ? -8.553 2.783 -43.981 1.00 0.00 3 GLN A C 2
ATOM 1276 O O . GLN A 1 3 ? -8.505 2.616 -42.761 1.00 0.00 3 GLN A O 2
ATOM 1290 N N . GLU A 1 4 ? -7.607 2.359 -44.814 1.00 0.00 4 GLU A N 2
ATOM 1291 C CA . GLU A 1 4 ? -6.430 1.650 -44.325 1.00 0.00 4 GLU A CA 2
ATOM 1292 C C . GLU A 1 4 ? -5.587 2.561 -43.438 1.00 0.00 4 GLU A C 2
ATOM 1293 O O . GLU A 1 4 ? -5.116 2.135 -42.382 1.00 0.00 4 GLU A O 2
ATOM 1305 N N . GLU A 1 5 ? -5.418 3.809 -43.866 1.00 0.00 5 GLU A N 2
ATOM 1306 C CA . GLU A 1 5 ? -4.633 4.773 -43.100 1.00 0.00 5 GLU A CA 2
ATOM 1307 C C . GLU A 1 5 ? -5.275 5.006 -41.734 1.00 0.00 5 GLU A C 2
ATOM 1308 O O . GLU A 1 5 ? -4.590 5.078 -40.713 1.00 0.00 5 GLU A O 2
ATOM 1320 N N . GLU A 1 6 ? -6.598 5.122 -41.755 1.00 0.00 6 GLU A N 2
ATOM 1321 C CA . GLU A 1 6 ? -7.310 5.361 -40.503 1.00 0.00 6 GLU A CA 2
ATOM 1322 C C . GLU A 1 6 ? -7.072 4.199 -39.542 1.00 0.00 6 GLU A C 2
ATOM 1323 O O . GLU A 1 6 ? -6.871 4.403 -38.343 1.00 0.00 6 GLU A O 2
ATOM 1335 N N . ALA A 1 7 ? -7.121 2.987 -40.081 1.00 0.00 7 ALA A N 2
ATOM 1336 C CA . ALA A 1 7 ? -6.938 1.805 -39.248 1.00 0.00 7 ALA A CA 2
ATOM 1337 C C . ALA A 1 7 ? -5.570 1.854 -38.581 1.00 0.00 7 ALA A C 2
ATOM 1338 O O . ALA A 1 7 ? -5.452 1.557 -37.391 1.00 0.00 7 ALA A O 2
ATOM 1345 N N . GLU A 1 8 ? -4.546 2.268 -39.318 1.00 0.00 8 GLU A N 2
ATOM 1346 C CA . GLU A 1 8 ? -3.205 2.371 -38.752 1.00 0.00 8 GLU A CA 2
ATOM 1347 C C . GLU A 1 8 ? -3.190 3.385 -37.611 1.00 0.00 8 GLU A C 2
ATOM 1348 O O . GLU A 1 8 ? -2.617 3.132 -36.548 1.00 0.00 8 GLU A O 2
ATOM 1360 N N . ARG A 1 9 ? -3.860 4.512 -37.841 1.00 0.00 9 ARG A N 2
ATOM 1361 C CA . ARG A 1 9 ? -3.932 5.544 -36.812 1.00 0.00 9 ARG A CA 2
ATOM 1362 C C . ARG A 1 9 ? -4.659 5.013 -35.583 1.00 0.00 9 ARG A C 2
ATOM 1363 O O . ARG A 1 9 ? -4.244 5.234 -34.445 1.00 0.00 9 ARG A O 2
ATOM 1384 N N . LEU A 1 10 ? -5.748 4.296 -35.847 1.00 0.00 10 LEU A N 2
ATOM 1385 C CA . LEU A 1 10 ? -6.568 3.695 -34.802 1.00 0.00 10 LEU A CA 2
ATOM 1386 C C . LEU A 1 10 ? -5.770 2.682 -33.995 1.00 0.00 10 LEU A C 2
ATOM 1387 O O . LEU A 1 10 ? -5.931 2.600 -32.775 1.00 0.00 10 LEU A O 2
ATOM 1403 N N . ARG A 1 11 ? -4.911 1.922 -34.670 1.00 0.00 11 ARG A N 2
ATOM 1404 C CA . ARG A 1 11 ? -4.078 0.923 -34.014 1.00 0.00 11 ARG A CA 2
ATOM 1405 C C . ARG A 1 11 ? -3.112 1.549 -33.010 1.00 0.00 11 ARG A C 2
ATOM 1406 O O . ARG A 1 11 ? -2.936 1.026 -31.908 1.00 0.00 11 ARG A O 2
ATOM 1427 N N . ARG A 1 12 ? -2.506 2.668 -33.395 1.00 0.00 12 ARG A N 2
ATOM 1428 C CA . ARG A 1 12 ? -1.567 3.364 -32.524 1.00 0.00 12 ARG A CA 2
ATOM 1429 C C . ARG A 1 12 ? -2.254 3.863 -31.258 1.00 0.00 12 ARG A C 2
ATOM 1430 O O . ARG A 1 12 ? -1.694 3.786 -30.162 1.00 0.00 12 ARG A O 2
ATOM 1451 N N . ILE A 1 13 ? -3.462 4.395 -31.442 1.00 0.00 13 ILE A N 2
ATOM 1452 C CA . ILE A 1 13 ? -4.210 4.941 -30.319 1.00 0.00 13 ILE A CA 2
ATOM 1453 C C . ILE A 1 13 ? -4.516 3.842 -29.310 1.00 0.00 13 ILE A C 2
ATOM 1454 O O . ILE A 1 13 ? -4.405 4.065 -28.103 1.00 0.00 13 ILE A O 2
ATOM 1470 N N . GLN A 1 14 ? -4.916 2.671 -29.795 1.00 0.00 14 GLN A N 2
ATOM 1471 C CA . GLN A 1 14 ? -5.256 1.545 -28.936 1.00 0.00 14 GLN A CA 2
ATOM 1472 C C . GLN A 1 14 ? -4.049 1.110 -28.115 1.00 0.00 14 GLN A C 2
ATOM 1473 O O . GLN A 1 14 ? -4.184 0.800 -26.929 1.00 0.00 14 GLN A O 2
ATOM 1487 N N . GLU A 1 15 ? -2.869 1.101 -28.729 1.00 0.00 15 GLU A N 2
ATOM 1488 C CA . GLU A 1 15 ? -1.638 0.716 -28.050 1.00 0.00 15 GLU A CA 2
ATOM 1489 C C . GLU A 1 15 ? -1.296 1.671 -26.909 1.00 0.00 15 GLU A C 2
ATOM 1490 O O . GLU A 1 15 ? -0.856 1.240 -25.843 1.00 0.00 15 GLU A O 2
ATOM 1502 N N . GLU A 1 16 ? -1.476 2.964 -27.168 1.00 0.00 16 GLU A N 2
ATOM 1503 C CA . GLU A 1 16 ? -1.166 3.970 -26.159 1.00 0.00 16 GLU A CA 2
ATOM 1504 C C . GLU A 1 16 ? -2.054 3.802 -24.930 1.00 0.00 16 GLU A C 2
ATOM 1505 O O . GLU A 1 16 ? -1.585 3.919 -23.797 1.00 0.00 16 GLU A O 2
ATOM 1517 N N . MET A 1 17 ? -3.335 3.541 -25.172 1.00 0.00 17 MET A N 2
ATOM 1518 C CA . MET A 1 17 ? -4.298 3.372 -24.091 1.00 0.00 17 MET A CA 2
ATOM 1519 C C . MET A 1 17 ? -3.912 2.187 -23.213 1.00 0.00 17 MET A C 2
ATOM 1520 O O . MET A 1 17 ? -4.033 2.259 -21.990 1.00 0.00 17 MET A O 2
ATOM 1534 N N . GLU A 1 18 ? -3.460 1.103 -23.833 1.00 0.00 18 GLU A N 2
ATOM 1535 C CA . GLU A 1 18 ? -3.072 -0.090 -23.092 1.00 0.00 18 GLU A CA 2
ATOM 1536 C C . GLU A 1 18 ? -1.908 0.214 -22.154 1.00 0.00 18 GLU A C 2
ATOM 1537 O O . GLU A 1 18 ? -1.907 -0.226 -21.004 1.00 0.00 18 GLU A O 2
ATOM 1549 N N . LYS A 1 19 ? -0.932 0.972 -22.644 1.00 0.00 19 LYS A N 2
ATOM 1550 C CA . LYS A 1 19 ? 0.228 1.324 -21.834 1.00 0.00 19 LYS A CA 2
ATOM 1551 C C . LYS A 1 19 ? -0.205 2.145 -20.624 1.00 0.00 19 LYS A C 2
ATOM 1552 O O . LYS A 1 19 ? 0.257 1.906 -19.507 1.00 0.00 19 LYS A O 2
ATOM 1571 N N . GLU A 1 20 ? -1.112 3.089 -20.857 1.00 0.00 20 GLU A N 2
ATOM 1572 C CA . GLU A 1 20 ? -1.631 3.933 -19.788 1.00 0.00 20 GLU A CA 2
ATOM 1573 C C . GLU A 1 20 ? -2.365 3.082 -18.758 1.00 0.00 20 GLU A C 2
ATOM 1574 O O . GLU A 1 20 ? -2.222 3.293 -17.553 1.00 0.00 20 GLU A O 2
ATOM 1586 N N . ARG A 1 21 ? -3.146 2.125 -19.252 1.00 0.00 21 ARG A N 2
ATOM 1587 C CA . ARG A 1 21 ? -3.906 1.246 -18.373 1.00 0.00 21 ARG A CA 2
ATOM 1588 C C . ARG A 1 21 ? -2.958 0.448 -17.486 1.00 0.00 21 ARG A C 2
ATOM 1589 O O . ARG A 1 21 ? -3.207 0.301 -16.290 1.00 0.00 21 ARG A O 2
ATOM 1610 N N . LYS A 1 22 ? -1.874 -0.051 -18.072 1.00 0.00 22 LYS A N 2
ATOM 1611 C CA . LYS A 1 22 ? -0.887 -0.823 -17.328 1.00 0.00 22 LYS A CA 2
ATOM 1612 C C . LYS A 1 22 ? -0.252 0.039 -16.242 1.00 0.00 22 LYS A C 2
ATOM 1613 O O . LYS A 1 22 ? -0.041 -0.423 -15.120 1.00 0.00 22 LYS A O 2
ATOM 1632 N N . ARG A 1 23 ? 0.055 1.284 -16.593 1.00 0.00 23 ARG A N 2
ATOM 1633 C CA . ARG A 1 23 ? 0.678 2.194 -15.640 1.00 0.00 23 ARG A CA 2
ATOM 1634 C C . ARG A 1 23 ? -0.244 2.427 -14.446 1.00 0.00 23 ARG A C 2
ATOM 1635 O O . ARG A 1 23 ? 0.206 2.423 -13.301 1.00 0.00 23 ARG A O 2
ATOM 1656 N N . ARG A 1 24 ? -1.529 2.605 -14.731 1.00 0.00 24 ARG A N 2
ATOM 1657 C CA . ARG A 1 24 ? -2.496 2.824 -13.663 1.00 0.00 24 ARG A CA 2
ATOM 1658 C C . ARG A 1 24 ? -2.553 1.606 -12.747 1.00 0.00 24 ARG A C 2
ATOM 1659 O O . ARG A 1 24 ? -2.601 1.740 -11.523 1.00 0.00 24 ARG A O 2
ATOM 1680 N N . GLU A 1 25 ? -2.542 0.424 -13.358 1.00 0.00 25 GLU A N 2
ATOM 1681 C CA . GLU A 1 25 ? -2.593 -0.813 -12.590 1.00 0.00 25 GLU A CA 2
ATOM 1682 C C . GLU A 1 25 ? -1.364 -0.924 -11.695 1.00 0.00 25 GLU A C 2
ATOM 1683 O O . GLU A 1 25 ? -1.475 -1.296 -10.526 1.00 0.00 25 GLU A O 2
ATOM 1695 N N . GLU A 1 26 ? -0.205 -0.581 -12.247 1.00 0.00 26 GLU A N 2
ATOM 1696 C CA . GLU A 1 26 ? 1.039 -0.638 -11.489 1.00 0.00 26 GLU A CA 2
ATOM 1697 C C . GLU A 1 26 ? 0.979 0.327 -10.309 1.00 0.00 26 GLU A C 2
ATOM 1698 O O . GLU A 1 26 ? 1.365 -0.022 -9.193 1.00 0.00 26 GLU A O 2
ATOM 1710 N N . ASP A 1 27 ? 0.469 1.527 -10.564 1.00 0.00 27 ASP A N 2
ATOM 1711 C CA . ASP A 1 27 ? 0.333 2.541 -9.525 1.00 0.00 27 ASP A CA 2
ATOM 1712 C C . ASP A 1 27 ? -0.613 2.059 -8.434 1.00 0.00 27 ASP A C 2
ATOM 1713 O O . ASP A 1 27 ? -0.357 2.251 -7.245 1.00 0.00 27 ASP A O 2
ATOM 1722 N N . GLU A 1 28 ? -1.705 1.432 -8.862 1.00 0.00 28 GLU A N 2
ATOM 1723 C CA . GLU A 1 28 ? -2.694 0.928 -7.916 1.00 0.00 28 GLU A CA 2
ATOM 1724 C C . GLU A 1 28 ? -2.064 -0.128 -7.014 1.00 0.00 28 GLU A C 2
ATOM 1725 O O . GLU A 1 28 ? -2.290 -0.132 -5.803 1.00 0.00 28 GLU A O 2
ATOM 1737 N N . GLN A 1 29 ? -1.269 -1.012 -7.611 1.00 0.00 29 GLN A N 2
ATOM 1738 C CA . GLN A 1 29 ? -0.612 -2.067 -6.850 1.00 0.00 29 GLN A CA 2
ATOM 1739 C C . GLN A 1 29 ? 0.334 -1.465 -5.817 1.00 0.00 29 GLN A C 2
ATOM 1740 O O . GLN A 1 29 ? 0.376 -1.917 -4.672 1.00 0.00 29 GLN A O 2
ATOM 1754 N N . ARG A 1 30 ? 1.075 -0.440 -6.225 1.00 0.00 30 ARG A N 2
ATOM 1755 C CA . ARG A 1 30 ? 2.011 0.225 -5.326 1.00 0.00 30 ARG A CA 2
ATOM 1756 C C . ARG A 1 30 ? 1.258 0.853 -4.161 1.00 0.00 30 ARG A C 2
ATOM 1757 O O . ARG A 1 30 ? 1.687 0.749 -3.011 1.00 0.00 30 ARG A O 2
ATOM 1778 N N . ARG A 1 31 ? 0.126 1.484 -4.469 1.00 0.00 31 ARG A N 2
ATOM 1779 C CA . ARG A 1 31 ? -0.690 2.113 -3.439 1.00 0.00 31 ARG A CA 2
ATOM 1780 C C . ARG A 1 31 ? -1.202 1.064 -2.457 1.00 0.00 31 ARG A C 2
ATOM 1781 O O . ARG A 1 31 ? -1.170 1.283 -1.246 1.00 0.00 31 ARG A O 2
ATOM 1802 N N . ARG A 1 32 ? -1.639 -0.072 -2.986 1.00 0.00 32 ARG A N 2
ATOM 1803 C CA . ARG A 1 32 ? -2.143 -1.145 -2.133 1.00 0.00 32 ARG A CA 2
ATOM 1804 C C . ARG A 1 32 ? -1.036 -1.648 -1.215 1.00 0.00 32 ARG A C 2
ATOM 1805 O O . ARG A 1 32 ? -1.260 -1.849 -0.021 1.00 0.00 32 ARG A O 2
ATOM 1826 N N . LYS A 1 33 ? 0.156 -1.820 -1.777 1.00 0.00 33 LYS A N 2
ATOM 1827 C CA . LYS A 1 33 ? 1.301 -2.279 -1.000 1.00 0.00 33 LYS A CA 2
ATOM 1828 C C . LYS A 1 33 ? 1.636 -1.265 0.088 1.00 0.00 33 LYS A C 2
ATOM 1829 O O . LYS A 1 33 ? 1.928 -1.639 1.225 1.00 0.00 33 LYS A O 2
ATOM 1848 N N . GLU A 1 34 ? 1.595 0.011 -0.281 1.00 0.00 34 GLU A N 2
ATOM 1849 C CA . GLU A 1 34 ? 1.908 1.082 0.659 1.00 0.00 34 GLU A CA 2
ATOM 1850 C C . GLU A 1 34 ? 0.913 1.070 1.814 1.00 0.00 34 GLU A C 2
ATOM 1851 O O . GLU A 1 34 ? 1.308 1.215 2.971 1.00 0.00 34 GLU A O 2
ATOM 1863 N N . GLU A 1 35 ? -0.365 0.879 1.502 1.00 0.00 35 GLU A N 2
ATOM 1864 C CA . GLU A 1 35 ? -1.406 0.831 2.524 1.00 0.00 35 GLU A CA 2
ATOM 1865 C C . GLU A 1 35 ? -1.180 -0.345 3.470 1.00 0.00 35 GLU A C 2
ATOM 1866 O O . GLU A 1 35 ? -1.311 -0.208 4.687 1.00 0.00 35 GLU A O 2
ATOM 1878 N N . GLU A 1 36 ? -0.818 -1.485 2.889 1.00 0.00 36 GLU A N 2
ATOM 1879 C CA . GLU A 1 36 ? -0.558 -2.684 3.679 1.00 0.00 36 GLU A CA 2
ATOM 1880 C C . GLU A 1 36 ? 0.626 -2.456 4.610 1.00 0.00 36 GLU A C 2
ATOM 1881 O O . GLU A 1 36 ? 0.576 -2.831 5.783 1.00 0.00 36 GLU A O 2
ATOM 1893 N N . GLU A 1 37 ? 1.674 -1.834 4.078 1.00 0.00 37 GLU A N 2
ATOM 1894 C CA . GLU A 1 37 ? 2.866 -1.558 4.871 1.00 0.00 37 GLU A CA 2
ATOM 1895 C C . GLU A 1 37 ? 2.525 -0.617 6.023 1.00 0.00 37 GLU A C 2
ATOM 1896 O O . GLU A 1 37 ? 2.987 -0.811 7.149 1.00 0.00 37 GLU A O 2
ATOM 1908 N N . ARG A 1 38 ? 1.725 0.402 5.724 1.00 0.00 38 ARG A N 2
ATOM 1909 C CA . ARG A 1 38 ? 1.348 1.375 6.741 1.00 0.00 38 ARG A CA 2
ATOM 1910 C C . ARG A 1 38 ? 0.564 0.678 7.849 1.00 0.00 38 ARG A C 2
ATOM 1911 O O . ARG A 1 38 ? 0.786 0.943 9.031 1.00 0.00 38 ARG A O 2
ATOM 1932 N N . ARG A 1 39 ? -0.363 -0.192 7.453 1.00 0.00 39 ARG A N 2
ATOM 1933 C CA . ARG A 1 39 ? -1.183 -0.902 8.425 1.00 0.00 39 ARG A CA 2
ATOM 1934 C C . ARG A 1 39 ? -0.296 -1.754 9.325 1.00 0.00 39 ARG A C 2
ATOM 1935 O O . ARG A 1 39 ? -0.509 -1.807 10.538 1.00 0.00 39 ARG A O 2
ATOM 1956 N N . MET A 1 40 ? 0.689 -2.420 8.729 1.00 0.00 40 MET A N 2
ATOM 1957 C CA . MET A 1 40 ? 1.592 -3.274 9.490 1.00 0.00 40 MET A CA 2
ATOM 1958 C C . MET A 1 40 ? 2.350 -2.440 10.517 1.00 0.00 40 MET A C 2
ATOM 1959 O O . MET A 1 40 ? 2.511 -2.862 11.663 1.00 0.00 40 MET A O 2
ATOM 1973 N N . LYS A 1 41 ? 2.797 -1.258 10.107 1.00 0.00 41 LYS A N 2
ATOM 1974 C CA . LYS A 1 41 ? 3.526 -0.376 11.010 1.00 0.00 41 LYS A CA 2
ATOM 1975 C C . LYS A 1 41 ? 2.638 0.039 12.178 1.00 0.00 41 LYS A C 2
ATOM 1976 O O . LYS A 1 41 ? 3.081 0.048 13.328 1.00 0.00 41 LYS A O 2
ATOM 1995 N N . LEU A 1 42 ? 1.386 0.356 11.867 1.00 0.00 42 LEU A N 2
ATOM 1996 C CA . LEU A 1 42 ? 0.438 0.760 12.900 1.00 0.00 42 LEU A CA 2
ATOM 1997 C C . LEU A 1 42 ? 0.220 -0.378 13.889 1.00 0.00 42 LEU A C 2
ATOM 1998 O O . LEU A 1 42 ? 0.193 -0.156 15.101 1.00 0.00 42 LEU A O 2
ATOM 2014 N N . GLU A 1 43 ? 0.084 -1.590 13.361 1.00 0.00 43 GLU A N 2
ATOM 2015 C CA . GLU A 1 43 ? -0.123 -2.766 14.197 1.00 0.00 43 GLU A CA 2
ATOM 2016 C C . GLU A 1 43 ? 1.083 -2.983 15.105 1.00 0.00 43 GLU A C 2
ATOM 2017 O O . GLU A 1 43 ? 0.933 -3.313 16.282 1.00 0.00 43 GLU A O 2
ATOM 2029 N N . MET A 1 44 ? 2.274 -2.801 14.541 1.00 0.00 44 MET A N 2
ATOM 2030 C CA . MET A 1 44 ? 3.507 -2.993 15.295 1.00 0.00 44 MET A CA 2
ATOM 2031 C C . MET A 1 44 ? 3.565 -2.010 16.459 1.00 0.00 44 MET A C 2
ATOM 2032 O O . MET A 1 44 ? 3.944 -2.387 17.568 1.00 0.00 44 MET A O 2
ATOM 2046 N N . GLU A 1 45 ? 3.178 -0.762 16.211 1.00 0.00 45 GLU A N 2
ATOM 2047 C CA . GLU A 1 45 ? 3.171 0.272 17.239 1.00 0.00 45 GLU A CA 2
ATOM 2048 C C . GLU A 1 45 ? 2.207 -0.113 18.356 1.00 0.00 45 GLU A C 2
ATOM 2049 O O . GLU A 1 45 ? 2.517 0.074 19.533 1.00 0.00 45 GLU A O 2
ATOM 2061 N N . ALA A 1 46 ? 1.046 -0.642 17.981 1.00 0.00 46 ALA A N 2
ATOM 2062 C CA . ALA A 1 46 ? 0.038 -1.044 18.957 1.00 0.00 46 ALA A CA 2
ATOM 2063 C C . ALA A 1 46 ? 0.600 -2.141 19.855 1.00 0.00 46 ALA A C 2
ATOM 2064 O O . ALA A 1 46 ? 0.391 -2.118 21.068 1.00 0.00 46 ALA A O 2
ATOM 2071 N N . LYS A 1 47 ? 1.303 -3.093 19.248 1.00 0.00 47 LYS A N 2
ATOM 2072 C CA . LYS A 1 47 ? 1.875 -4.201 20.004 1.00 0.00 47 LYS A CA 2
ATOM 2073 C C . LYS A 1 47 ? 2.862 -3.655 21.028 1.00 0.00 47 LYS A C 2
ATOM 2074 O O . LYS A 1 47 ? 2.858 -4.095 22.177 1.00 0.00 47 LYS A O 2
ATOM 2093 N N . ARG A 1 48 ? 3.685 -2.689 20.629 1.00 0.00 48 ARG A N 2
ATOM 2094 C CA . ARG A 1 48 ? 4.660 -2.086 21.529 1.00 0.00 48 ARG A CA 2
ATOM 2095 C C . ARG A 1 48 ? 3.945 -1.399 22.688 1.00 0.00 48 ARG A C 2
ATOM 2096 O O . ARG A 1 48 ? 4.374 -1.500 23.838 1.00 0.00 48 ARG A O 2
ATOM 2117 N N . LYS A 1 49 ? 2.856 -0.706 22.371 1.00 0.00 49 LYS A N 2
ATOM 2118 C CA . LYS A 1 49 ? 2.093 0.001 23.392 1.00 0.00 49 LYS A CA 2
ATOM 2119 C C . LYS A 1 49 ? 1.546 -0.996 24.409 1.00 0.00 49 LYS A C 2
ATOM 2120 O O . LYS A 1 49 ? 1.619 -0.749 25.614 1.00 0.00 49 LYS A O 2
ATOM 2139 N N . GLN A 1 50 ? 1.030 -2.119 23.919 1.00 0.00 50 GLN A N 2
ATOM 2140 C CA . GLN A 1 50 ? 0.497 -3.153 24.801 1.00 0.00 50 GLN A CA 2
ATOM 2141 C C . GLN A 1 50 ? 1.608 -3.717 25.681 1.00 0.00 50 GLN A C 2
ATOM 2142 O O . GLN A 1 50 ? 1.414 -3.918 26.881 1.00 0.00 50 GLN A O 2
ATOM 2156 N N . GLU A 1 51 ? 2.767 -3.955 25.073 1.00 0.00 51 GLU A N 2
ATOM 2157 C CA . GLU A 1 51 ? 3.917 -4.491 25.793 1.00 0.00 51 GLU A CA 2
ATOM 2158 C C . GLU A 1 51 ? 4.352 -3.519 26.883 1.00 0.00 51 GLU A C 2
ATOM 2159 O O . GLU A 1 51 ? 4.673 -3.933 27.997 1.00 0.00 51 GLU A O 2
ATOM 2171 N N . GLU A 1 52 ? 4.355 -2.230 26.559 1.00 0.00 52 GLU A N 2
ATOM 2172 C CA . GLU A 1 52 ? 4.747 -1.193 27.505 1.00 0.00 52 GLU A CA 2
ATOM 2173 C C . GLU A 1 52 ? 3.807 -1.180 28.704 1.00 0.00 52 GLU A C 2
ATOM 2174 O O . GLU A 1 52 ? 4.261 -1.022 29.838 1.00 0.00 52 GLU A O 2
ATOM 2186 N N . GLU A 1 53 ? 2.509 -1.331 28.455 1.00 0.00 53 GLU A N 2
ATOM 2187 C CA . GLU A 1 53 ? 1.511 -1.332 29.517 1.00 0.00 53 GLU A CA 2
ATOM 2188 C C . GLU A 1 53 ? 1.754 -2.508 30.458 1.00 0.00 53 GLU A C 2
ATOM 2189 O O . GLU A 1 53 ? 1.683 -2.353 31.676 1.00 0.00 53 GLU A O 2
ATOM 2201 N N . GLU A 1 54 ? 2.045 -3.672 29.885 1.00 0.00 54 GLU A N 2
ATOM 2202 C CA . GLU A 1 54 ? 2.295 -4.875 30.672 1.00 0.00 54 GLU A CA 2
ATOM 2203 C C . GLU A 1 54 ? 3.518 -4.674 31.562 1.00 0.00 54 GLU A C 2
ATOM 2204 O O . GLU A 1 54 ? 3.526 -5.082 32.723 1.00 0.00 54 GLU A O 2
ATOM 2216 N N . ARG A 1 55 ? 4.551 -4.056 30.996 1.00 0.00 55 ARG A N 2
ATOM 2217 C CA . ARG A 1 55 ? 5.783 -3.830 31.739 1.00 0.00 55 ARG A CA 2
ATOM 2218 C C . ARG A 1 55 ? 5.504 -2.944 32.948 1.00 0.00 55 ARG A C 2
ATOM 2219 O O . ARG A 1 55 ? 5.998 -3.229 34.039 1.00 0.00 55 ARG A O 2
ATOM 2240 N N . LYS A 1 56 ? 4.709 -1.892 32.773 1.00 0.00 56 LYS A N 2
ATOM 2241 C CA . LYS A 1 56 ? 4.363 -0.976 33.854 1.00 0.00 56 LYS A CA 2
ATOM 2242 C C . LYS A 1 56 ? 3.605 -1.723 34.945 1.00 0.00 56 LYS A C 2
ATOM 2243 O O . LYS A 1 56 ? 3.868 -1.533 36.133 1.00 0.00 56 LYS A O 2
ATOM 2262 N N . LYS A 1 57 ? 2.683 -2.586 34.525 1.00 0.00 57 LYS A N 2
ATOM 2263 C CA . LYS A 1 57 ? 1.900 -3.374 35.470 1.00 0.00 57 LYS A CA 2
ATOM 2264 C C . LYS A 1 57 ? 2.801 -4.307 36.271 1.00 0.00 57 LYS A C 2
ATOM 2265 O O . LYS A 1 57 ? 2.649 -4.432 37.487 1.00 0.00 57 LYS A O 2
ATOM 2284 N N . ARG A 1 58 ? 3.741 -4.940 35.575 1.00 0.00 58 ARG A N 2
ATOM 2285 C CA . ARG A 1 58 ? 4.676 -5.856 36.219 1.00 0.00 58 ARG A CA 2
ATOM 2286 C C . ARG A 1 58 ? 5.533 -5.116 37.241 1.00 0.00 58 ARG A C 2
ATOM 2287 O O . ARG A 1 58 ? 5.781 -5.621 38.337 1.00 0.00 58 ARG A O 2
ATOM 2308 N N . GLU A 1 59 ? 5.981 -3.923 36.863 1.00 0.00 59 GLU A N 2
ATOM 2309 C CA . GLU A 1 59 ? 6.817 -3.113 37.740 1.00 0.00 59 GLU A CA 2
ATOM 2310 C C . GLU A 1 59 ? 6.070 -2.743 39.017 1.00 0.00 59 GLU A C 2
ATOM 2311 O O . GLU A 1 59 ? 6.647 -2.782 40.105 1.00 0.00 59 GLU A O 2
ATOM 2323 N N . ASP A 1 60 ? 4.795 -2.387 38.876 1.00 0.00 60 ASP A N 2
ATOM 2324 C CA . ASP A 1 60 ? 3.971 -2.004 40.018 1.00 0.00 60 ASP A CA 2
ATOM 2325 C C . ASP A 1 60 ? 3.826 -3.159 41.001 1.00 0.00 60 ASP A C 2
ATOM 2326 O O . ASP A 1 60 ? 3.897 -2.956 42.214 1.00 0.00 60 ASP A O 2
ATOM 2335 N N . ASP A 1 61 ? 3.623 -4.364 40.473 1.00 0.00 61 ASP A N 2
ATOM 2336 C CA . ASP A 1 61 ? 3.466 -5.556 41.294 1.00 0.00 61 ASP A CA 2
ATOM 2337 C C . ASP A 1 61 ? 4.721 -5.819 42.112 1.00 0.00 61 ASP A C 2
ATOM 2338 O O . ASP A 1 61 ? 4.629 -6.194 43.282 1.00 0.00 61 ASP A O 2
ATOM 2347 N N . GLU A 1 62 ? 5.898 -5.634 41.518 1.00 0.00 62 GLU A N 2
ATOM 2348 C CA . GLU A 1 62 ? 7.173 -5.839 42.193 1.00 0.00 62 GLU A CA 2
ATOM 2349 C C . GLU A 1 62 ? 7.379 -4.849 43.340 1.00 0.00 62 GLU A C 2
ATOM 2350 O O . GLU A 1 62 ? 7.908 -5.207 44.392 1.00 0.00 62 GLU A O 2
ATOM 2362 N N . LYS A 1 63 ? 7.015 -3.592 43.095 1.00 0.00 63 LYS A N 2
ATOM 2363 C CA . LYS A 1 63 ? 7.228 -2.537 44.081 1.00 0.00 63 LYS A CA 2
ATOM 2364 C C . LYS A 1 63 ? 6.459 -2.836 45.361 1.00 0.00 63 LYS A C 2
ATOM 2365 O O . LYS A 1 63 ? 6.978 -2.647 46.460 1.00 0.00 63 LYS A O 2
ATOM 2384 N N . ARG A 1 64 ? 5.230 -3.314 45.200 1.00 0.00 64 ARG A N 2
ATOM 2385 C CA . ARG A 1 64 ? 4.434 -3.646 46.374 1.00 0.00 64 ARG A CA 2
ATOM 2386 C C . ARG A 1 64 ? 4.857 -4.981 46.979 1.00 0.00 64 ARG A C 2
ATOM 2387 O O . ARG A 1 64 ? 4.119 -5.517 47.807 1.00 0.00 64 ARG A O 2
ATOM 2408 N N . ILE A 1 65 ? 5.973 -5.532 46.508 1.00 0.00 65 ILE A N 2
ATOM 2409 C CA . ILE A 1 65 ? 6.472 -6.815 46.990 1.00 0.00 65 ILE A CA 2
ATOM 2410 C C . ILE A 1 65 ? 5.385 -7.883 46.971 1.00 0.00 65 ILE A C 2
ATOM 2411 O O . ILE A 1 65 ? 5.399 -8.827 47.761 1.00 0.00 65 ILE A O 2
ATOM 2427 N N . GLN A 1 66 ? 4.436 -7.739 46.057 1.00 0.00 66 GLN A N 2
ATOM 2428 C CA . GLN A 1 66 ? 3.347 -8.704 45.963 1.00 0.00 66 GLN A CA 2
ATOM 2429 C C . GLN A 1 66 ? 3.585 -9.690 44.824 1.00 0.00 66 GLN A C 2
ATOM 2430 O O . GLN A 1 66 ? 3.125 -10.831 44.880 1.00 0.00 66 GLN A O 2
ATOM 2444 N N . ALA A 1 67 ? 4.305 -9.233 43.804 1.00 0.00 67 ALA A N 2
ATOM 2445 C CA . ALA A 1 67 ? 4.609 -10.071 42.650 1.00 0.00 67 ALA A CA 2
ATOM 2446 C C . ALA A 1 67 ? 5.453 -11.269 43.072 1.00 0.00 67 ALA A C 2
ATOM 2447 O O . ALA A 1 67 ? 5.248 -12.377 42.577 1.00 0.00 67 ALA A O 2
ATOM 2454 N N . GLU A 1 68 ? 6.391 -11.033 43.985 1.00 0.00 68 GLU A N 2
ATOM 2455 C CA . GLU A 1 68 ? 7.265 -12.093 44.472 1.00 0.00 68 GLU A CA 2
ATOM 2456 C C . GLU A 1 68 ? 7.263 -12.131 45.997 1.00 0.00 68 GLU A C 2
ATOM 2457 O O . GLU A 1 68 ? 7.424 -11.081 46.595 1.00 0.00 68 GLU A O 2
ATOM 2469 N N . LYS A 1 1 ? -5.096 3.802 -49.297 1.00 0.00 1 LYS A N 3
ATOM 2470 C CA . LYS A 1 1 ? -6.535 4.130 -49.095 1.00 0.00 1 LYS A CA 3
ATOM 2471 C C . LYS A 1 1 ? -6.693 4.964 -47.827 1.00 0.00 1 LYS A C 3
ATOM 2472 O O . LYS A 1 1 ? -5.956 4.774 -46.859 1.00 0.00 1 LYS A O 3
ATOM 2490 N N . GLN A 1 2 ? -7.659 5.878 -47.841 1.00 0.00 2 GLN A N 3
ATOM 2491 C CA . GLN A 1 2 ? -7.906 6.736 -46.688 1.00 0.00 2 GLN A CA 3
ATOM 2492 C C . GLN A 1 2 ? -8.338 5.910 -45.481 1.00 0.00 2 GLN A C 3
ATOM 2493 O O . GLN A 1 2 ? -7.885 6.157 -44.363 1.00 0.00 2 GLN A O 3
ATOM 2507 N N . GLN A 1 3 ? -9.203 4.930 -45.720 1.00 0.00 3 GLN A N 3
ATOM 2508 C CA . GLN A 1 3 ? -9.694 4.066 -44.652 1.00 0.00 3 GLN A CA 3
ATOM 2509 C C . GLN A 1 3 ? -8.545 3.278 -44.031 1.00 0.00 3 GLN A C 3
ATOM 2510 O O . GLN A 1 3 ? -8.486 3.119 -42.811 1.00 0.00 3 GLN A O 3
ATOM 2524 N N . GLU A 1 4 ? -7.637 2.800 -44.876 1.00 0.00 4 GLU A N 3
ATOM 2525 C CA . GLU A 1 4 ? -6.488 2.034 -44.407 1.00 0.00 4 GLU A CA 3
ATOM 2526 C C . GLU A 1 4 ? -5.589 2.904 -43.535 1.00 0.00 4 GLU A C 3
ATOM 2527 O O . GLU A 1 4 ? -5.109 2.457 -42.493 1.00 0.00 4 GLU A O 3
ATOM 2539 N N . GLU A 1 5 ? -5.378 4.147 -43.957 1.00 0.00 5 GLU A N 3
ATOM 2540 C CA . GLU A 1 5 ? -4.548 5.080 -43.202 1.00 0.00 5 GLU A CA 3
ATOM 2541 C C . GLU A 1 5 ? -5.172 5.363 -41.838 1.00 0.00 5 GLU A C 3
ATOM 2542 O O . GLU A 1 5 ? -4.479 5.403 -40.820 1.00 0.00 5 GLU A O 3
ATOM 2554 N N . GLU A 1 6 ? -6.484 5.564 -41.856 1.00 0.00 6 GLU A N 3
ATOM 2555 C CA . GLU A 1 6 ? -7.166 5.860 -40.601 1.00 0.00 6 GLU A CA 3
ATOM 2556 C C . GLU A 1 6 ? -6.988 4.694 -39.634 1.00 0.00 6 GLU A C 3
ATOM 2557 O O . GLU A 1 6 ? -6.771 4.894 -38.439 1.00 0.00 6 GLU A O 3
ATOM 2569 N N . ALA A 1 7 ? -7.118 3.484 -40.166 1.00 0.00 7 ALA A N 3
ATOM 2570 C CA . ALA A 1 7 ? -7.007 2.298 -39.324 1.00 0.00 7 ALA A CA 3
ATOM 2571 C C . ALA A 1 7 ? -5.632 2.280 -38.662 1.00 0.00 7 ALA A C 3
ATOM 2572 O O . ALA A 1 7 ? -5.524 1.964 -37.477 1.00 0.00 7 ALA A O 3
ATOM 2579 N N . GLU A 1 8 ? -4.594 2.633 -39.415 1.00 0.00 8 GLU A N 3
ATOM 2580 C CA . GLU A 1 8 ? -3.247 2.656 -38.855 1.00 0.00 8 GLU A CA 3
ATOM 2581 C C . GLU A 1 8 ? -3.169 3.676 -37.723 1.00 0.00 8 GLU A C 3
ATOM 2582 O O . GLU A 1 8 ? -2.600 3.401 -36.666 1.00 0.00 8 GLU A O 3
ATOM 2594 N N . ARG A 1 9 ? -3.772 4.837 -37.958 1.00 0.00 9 ARG A N 3
ATOM 2595 C CA . ARG A 1 9 ? -3.775 5.877 -36.933 1.00 0.00 9 ARG A CA 3
ATOM 2596 C C . ARG A 1 9 ? -4.533 5.408 -35.695 1.00 0.00 9 ARG A C 3
ATOM 2597 O O . ARG A 1 9 ? -4.089 5.599 -34.564 1.00 0.00 9 ARG A O 3
ATOM 2618 N N . LEU A 1 10 ? -5.672 4.771 -35.945 1.00 0.00 10 LEU A N 3
ATOM 2619 C CA . LEU A 1 10 ? -6.533 4.234 -34.898 1.00 0.00 10 LEU A CA 3
ATOM 2620 C C . LEU A 1 10 ? -5.810 3.157 -34.097 1.00 0.00 10 LEU A C 3
ATOM 2621 O O . LEU A 1 10 ? -5.973 3.077 -32.879 1.00 0.00 10 LEU A O 3
ATOM 2637 N N . ARG A 1 11 ? -5.021 2.333 -34.781 1.00 0.00 11 ARG A N 3
ATOM 2638 C CA . ARG A 1 11 ? -4.277 1.255 -34.140 1.00 0.00 11 ARG A CA 3
ATOM 2639 C C . ARG A 1 11 ? -3.256 1.800 -33.144 1.00 0.00 11 ARG A C 3
ATOM 2640 O O . ARG A 1 11 ? -3.121 1.274 -32.040 1.00 0.00 11 ARG A O 3
ATOM 2661 N N . ARG A 1 12 ? -2.558 2.863 -33.531 1.00 0.00 12 ARG A N 3
ATOM 2662 C CA . ARG A 1 12 ? -1.560 3.485 -32.668 1.00 0.00 12 ARG A CA 3
ATOM 2663 C C . ARG A 1 12 ? -2.200 4.041 -31.401 1.00 0.00 12 ARG A C 3
ATOM 2664 O O . ARG A 1 12 ? -1.641 3.928 -30.309 1.00 0.00 12 ARG A O 3
ATOM 2685 N N . ILE A 1 13 ? -3.366 4.654 -31.575 1.00 0.00 13 ILE A N 3
ATOM 2686 C CA . ILE A 1 13 ? -4.068 5.247 -30.442 1.00 0.00 13 ILE A CA 3
ATOM 2687 C C . ILE A 1 13 ? -4.434 4.165 -29.432 1.00 0.00 13 ILE A C 3
ATOM 2688 O O . ILE A 1 13 ? -4.290 4.374 -28.227 1.00 0.00 13 ILE A O 3
ATOM 2704 N N . GLN A 1 14 ? -4.919 3.023 -29.913 1.00 0.00 14 GLN A N 3
ATOM 2705 C CA . GLN A 1 14 ? -5.323 1.921 -29.049 1.00 0.00 14 GLN A CA 3
ATOM 2706 C C . GLN A 1 14 ? -4.134 1.408 -28.242 1.00 0.00 14 GLN A C 3
ATOM 2707 O O . GLN A 1 14 ? -4.283 1.103 -27.059 1.00 0.00 14 GLN A O 3
ATOM 2721 N N . GLU A 1 15 ? -2.962 1.323 -28.865 1.00 0.00 15 GLU A N 3
ATOM 2722 C CA . GLU A 1 15 ? -1.748 0.856 -28.206 1.00 0.00 15 GLU A CA 3
ATOM 2723 C C . GLU A 1 15 ? -1.332 1.789 -27.073 1.00 0.00 15 GLU A C 3
ATOM 2724 O O . GLU A 1 15 ? -0.933 1.336 -25.999 1.00 0.00 15 GLU A O 3
ATOM 2736 N N . GLU A 1 16 ? -1.432 3.088 -27.331 1.00 0.00 16 GLU A N 3
ATOM 2737 C CA . GLU A 1 16 ? -1.058 4.076 -26.326 1.00 0.00 16 GLU A CA 3
ATOM 2738 C C . GLU A 1 16 ? -1.944 3.967 -25.092 1.00 0.00 16 GLU A C 3
ATOM 2739 O O . GLU A 1 16 ? -1.464 4.049 -23.960 1.00 0.00 16 GLU A O 3
ATOM 2751 N N . MET A 1 17 ? -3.241 3.784 -25.321 1.00 0.00 17 MET A N 3
ATOM 2752 C CA . MET A 1 17 ? -4.207 3.670 -24.235 1.00 0.00 17 MET A CA 3
ATOM 2753 C C . MET A 1 17 ? -3.897 2.458 -23.360 1.00 0.00 17 MET A C 3
ATOM 2754 O O . MET A 1 17 ? -4.014 2.537 -22.135 1.00 0.00 17 MET A O 3
ATOM 2768 N N . GLU A 1 18 ? -3.516 1.346 -23.980 1.00 0.00 18 GLU A N 3
ATOM 2769 C CA . GLU A 1 18 ? -3.206 0.123 -23.245 1.00 0.00 18 GLU A CA 3
ATOM 2770 C C . GLU A 1 18 ? -2.022 0.349 -22.309 1.00 0.00 18 GLU A C 3
ATOM 2771 O O . GLU A 1 18 ? -2.046 -0.098 -21.160 1.00 0.00 18 GLU A O 3
ATOM 2783 N N . LYS A 1 19 ? -1.000 1.044 -22.798 1.00 0.00 19 LYS A N 3
ATOM 2784 C CA . LYS A 1 19 ? 0.180 1.313 -21.983 1.00 0.00 19 LYS A CA 3
ATOM 2785 C C . LYS A 1 19 ? -0.200 2.151 -20.768 1.00 0.00 19 LYS A C 3
ATOM 2786 O O . LYS A 1 19 ? 0.253 1.881 -19.655 1.00 0.00 19 LYS A O 3
ATOM 2805 N N . GLU A 1 20 ? -1.047 3.152 -20.993 1.00 0.00 20 GLU A N 3
ATOM 2806 C CA . GLU A 1 20 ? -1.500 4.021 -19.913 1.00 0.00 20 GLU A CA 3
ATOM 2807 C C . GLU A 1 20 ? -2.281 3.208 -18.886 1.00 0.00 20 GLU A C 3
ATOM 2808 O O . GLU A 1 20 ? -2.117 3.395 -17.680 1.00 0.00 20 GLU A O 3
ATOM 2820 N N . ARG A 1 21 ? -3.132 2.314 -19.380 1.00 0.00 21 ARG A N 3
ATOM 2821 C CA . ARG A 1 21 ? -3.947 1.487 -18.499 1.00 0.00 21 ARG A CA 3
ATOM 2822 C C . ARG A 1 21 ? -3.051 0.616 -17.626 1.00 0.00 21 ARG A C 3
ATOM 2823 O O . ARG A 1 21 ? -3.294 0.488 -16.426 1.00 0.00 21 ARG A O 3
ATOM 2844 N N . LYS A 1 22 ? -2.011 0.037 -18.222 1.00 0.00 22 LYS A N 3
ATOM 2845 C CA . LYS A 1 22 ? -1.079 -0.810 -17.488 1.00 0.00 22 LYS A CA 3
ATOM 2846 C C . LYS A 1 22 ? -0.365 -0.012 -16.404 1.00 0.00 22 LYS A C 3
ATOM 2847 O O . LYS A 1 22 ? -0.182 -0.494 -15.286 1.00 0.00 22 LYS A O 3
ATOM 2866 N N . ARG A 1 23 ? 0.034 1.206 -16.753 1.00 0.00 23 ARG A N 3
ATOM 2867 C CA . ARG A 1 23 ? 0.736 2.066 -15.808 1.00 0.00 23 ARG A CA 3
ATOM 2868 C C . ARG A 1 23 ? -0.158 2.372 -14.611 1.00 0.00 23 ARG A C 3
ATOM 2869 O O . ARG A 1 23 ? 0.295 2.334 -13.466 1.00 0.00 23 ARG A O 3
ATOM 2890 N N . ARG A 1 24 ? -1.426 2.653 -14.889 1.00 0.00 24 ARG A N 3
ATOM 2891 C CA . ARG A 1 24 ? -2.370 2.951 -13.818 1.00 0.00 24 ARG A CA 3
ATOM 2892 C C . ARG A 1 24 ? -2.515 1.740 -12.900 1.00 0.00 24 ARG A C 3
ATOM 2893 O O . ARG A 1 24 ? -2.541 1.879 -11.677 1.00 0.00 24 ARG A O 3
ATOM 2914 N N . GLU A 1 25 ? -2.604 0.561 -13.509 1.00 0.00 25 GLU A N 3
ATOM 2915 C CA . GLU A 1 25 ? -2.746 -0.668 -12.736 1.00 0.00 25 GLU A CA 3
ATOM 2916 C C . GLU A 1 25 ? -1.525 -0.869 -11.845 1.00 0.00 25 GLU A C 3
ATOM 2917 O O . GLU A 1 25 ? -1.656 -1.234 -10.676 1.00 0.00 25 GLU A O 3
ATOM 2929 N N . GLU A 1 26 ? -0.346 -0.615 -12.406 1.00 0.00 26 GLU A N 3
ATOM 2930 C CA . GLU A 1 26 ? 0.892 -0.764 -11.650 1.00 0.00 26 GLU A CA 3
ATOM 2931 C C . GLU A 1 26 ? 0.908 0.209 -10.476 1.00 0.00 26 GLU A C 3
ATOM 2932 O O . GLU A 1 26 ? 1.265 -0.167 -9.358 1.00 0.00 26 GLU A O 3
ATOM 2944 N N . ASP A 1 27 ? 0.488 1.445 -10.730 1.00 0.00 27 ASP A N 3
ATOM 2945 C CA . ASP A 1 27 ? 0.439 2.470 -9.694 1.00 0.00 27 ASP A CA 3
ATOM 2946 C C . ASP A 1 27 ? -0.542 2.069 -8.595 1.00 0.00 27 ASP A C 3
ATOM 2947 O O . ASP A 1 27 ? -0.266 2.251 -7.409 1.00 0.00 27 ASP A O 3
ATOM 2956 N N . GLU A 1 28 ? -1.683 1.531 -9.013 1.00 0.00 28 GLU A N 3
ATOM 2957 C CA . GLU A 1 28 ? -2.703 1.115 -8.058 1.00 0.00 28 GLU A CA 3
ATOM 2958 C C . GLU A 1 28 ? -2.154 0.013 -7.157 1.00 0.00 28 GLU A C 3
ATOM 2959 O O . GLU A 1 28 ? -2.371 0.029 -5.945 1.00 0.00 28 GLU A O 3
ATOM 2971 N N . GLN A 1 29 ? -1.440 -0.935 -7.759 1.00 0.00 29 GLN A N 3
ATOM 2972 C CA . GLN A 1 29 ? -0.868 -2.038 -6.996 1.00 0.00 29 GLN A CA 3
ATOM 2973 C C . GLN A 1 29 ? 0.133 -1.510 -5.973 1.00 0.00 29 GLN A C 3
ATOM 2974 O O . GLN A 1 29 ? 0.147 -1.961 -4.827 1.00 0.00 29 GLN A O 3
ATOM 2988 N N . ARG A 1 30 ? 0.953 -0.552 -6.394 1.00 0.00 30 ARG A N 3
ATOM 2989 C CA . ARG A 1 30 ? 1.950 0.033 -5.504 1.00 0.00 30 ARG A CA 3
ATOM 2990 C C . ARG A 1 30 ? 1.262 0.733 -4.336 1.00 0.00 30 ARG A C 3
ATOM 2991 O O . ARG A 1 30 ? 1.695 0.606 -3.189 1.00 0.00 30 ARG A O 3
ATOM 3012 N N . ARG A 1 31 ? 0.188 1.454 -4.639 1.00 0.00 31 ARG A N 3
ATOM 3013 C CA . ARG A 1 31 ? -0.559 2.165 -3.609 1.00 0.00 31 ARG A CA 3
ATOM 3014 C C . ARG A 1 31 ? -1.145 1.183 -2.601 1.00 0.00 31 ARG A C 3
ATOM 3015 O O . ARG A 1 31 ? -1.092 1.419 -1.393 1.00 0.00 31 ARG A O 3
ATOM 3036 N N . ARG A 1 32 ? -1.684 0.081 -3.113 1.00 0.00 32 ARG A N 3
ATOM 3037 C CA . ARG A 1 32 ? -2.268 -0.929 -2.239 1.00 0.00 32 ARG A CA 3
ATOM 3038 C C . ARG A 1 32 ? -1.193 -1.503 -1.323 1.00 0.00 32 ARG A C 3
ATOM 3039 O O . ARG A 1 32 ? -1.418 -1.679 -0.125 1.00 0.00 32 ARG A O 3
ATOM 3060 N N . LYS A 1 33 ? -0.022 -1.772 -1.896 1.00 0.00 33 LYS A N 3
ATOM 3061 C CA . LYS A 1 33 ? 1.089 -2.311 -1.121 1.00 0.00 33 LYS A CA 3
ATOM 3062 C C . LYS A 1 33 ? 1.519 -1.324 -0.042 1.00 0.00 33 LYS A C 3
ATOM 3063 O O . LYS A 1 33 ? 1.792 -1.717 1.092 1.00 0.00 33 LYS A O 3
ATOM 3082 N N . GLU A 1 34 ? 1.577 -0.050 -0.415 1.00 0.00 34 GLU A N 3
ATOM 3083 C CA . GLU A 1 34 ? 1.990 0.995 0.515 1.00 0.00 34 GLU A CA 3
ATOM 3084 C C . GLU A 1 34 ? 1.018 1.065 1.689 1.00 0.00 34 GLU A C 3
ATOM 3085 O O . GLU A 1 34 ? 1.441 1.184 2.840 1.00 0.00 34 GLU A O 3
ATOM 3097 N N . GLU A 1 35 ? -0.278 0.969 1.401 1.00 0.00 35 GLU A N 3
ATOM 3098 C CA . GLU A 1 35 ? -1.302 1.002 2.438 1.00 0.00 35 GLU A CA 3
ATOM 3099 C C . GLU A 1 35 ? -1.156 -0.185 3.386 1.00 0.00 35 GLU A C 3
ATOM 3100 O O . GLU A 1 35 ? -1.268 -0.036 4.603 1.00 0.00 35 GLU A O 3
ATOM 3112 N N . GLU A 1 36 ? -0.892 -1.352 2.805 1.00 0.00 36 GLU A N 3
ATOM 3113 C CA . GLU A 1 36 ? -0.721 -2.569 3.591 1.00 0.00 36 GLU A CA 3
ATOM 3114 C C . GLU A 1 36 ? 0.493 -2.435 4.505 1.00 0.00 36 GLU A C 3
ATOM 3115 O O . GLU A 1 36 ? 0.434 -2.799 5.680 1.00 0.00 36 GLU A O 3
ATOM 3127 N N . GLU A 1 37 ? 1.578 -1.897 3.956 1.00 0.00 37 GLU A N 3
ATOM 3128 C CA . GLU A 1 37 ? 2.804 -1.706 4.722 1.00 0.00 37 GLU A CA 3
ATOM 3129 C C . GLU A 1 37 ? 2.561 -0.744 5.880 1.00 0.00 37 GLU A C 3
ATOM 3130 O O . GLU A 1 37 ? 3.030 -0.981 6.993 1.00 0.00 37 GLU A O 3
ATOM 3142 N N . ARG A 1 38 ? 1.827 0.331 5.606 1.00 0.00 38 ARG A N 3
ATOM 3143 C CA . ARG A 1 38 ? 1.536 1.307 6.649 1.00 0.00 38 ARG A CA 3
ATOM 3144 C C . ARG A 1 38 ? 0.728 0.652 7.762 1.00 0.00 38 ARG A C 3
ATOM 3145 O O . ARG A 1 38 ? 0.994 0.879 8.943 1.00 0.00 38 ARG A O 3
ATOM 3166 N N . ARG A 1 39 ? -0.263 -0.145 7.374 1.00 0.00 39 ARG A N 3
ATOM 3167 C CA . ARG A 1 39 ? -1.105 -0.808 8.361 1.00 0.00 39 ARG A CA 3
ATOM 3168 C C . ARG A 1 39 ? -0.250 -1.722 9.233 1.00 0.00 39 ARG A C 3
ATOM 3169 O O . ARG A 1 39 ? -0.441 -1.775 10.449 1.00 0.00 39 ARG A O 3
ATOM 3190 N N . MET A 1 40 ? 0.677 -2.442 8.611 1.00 0.00 40 MET A N 3
ATOM 3191 C CA . MET A 1 40 ? 1.537 -3.360 9.349 1.00 0.00 40 MET A CA 3
ATOM 3192 C C . MET A 1 40 ? 2.364 -2.589 10.372 1.00 0.00 40 MET A C 3
ATOM 3193 O O . MET A 1 40 ? 2.504 -3.025 11.515 1.00 0.00 40 MET A O 3
ATOM 3207 N N . LYS A 1 41 ? 2.883 -1.434 9.966 1.00 0.00 41 LYS A N 3
ATOM 3208 C CA . LYS A 1 41 ? 3.670 -0.600 10.869 1.00 0.00 41 LYS A CA 3
ATOM 3209 C C . LYS A 1 41 ? 2.816 -0.135 12.044 1.00 0.00 41 LYS A C 3
ATOM 3210 O O . LYS A 1 41 ? 3.271 -0.143 13.189 1.00 0.00 41 LYS A O 3
ATOM 3229 N N . LEU A 1 42 ? 1.582 0.255 11.744 1.00 0.00 42 LEU A N 3
ATOM 3230 C CA . LEU A 1 42 ? 0.672 0.723 12.784 1.00 0.00 42 LEU A CA 3
ATOM 3231 C C . LEU A 1 42 ? 0.400 -0.399 13.781 1.00 0.00 42 LEU A C 3
ATOM 3232 O O . LEU A 1 42 ? 0.408 -0.177 14.993 1.00 0.00 42 LEU A O 3
ATOM 3248 N N . GLU A 1 43 ? 0.178 -1.602 13.256 1.00 0.00 43 GLU A N 3
ATOM 3249 C CA . GLU A 1 43 ? -0.086 -2.764 14.096 1.00 0.00 43 GLU A CA 3
ATOM 3250 C C . GLU A 1 43 ? 1.115 -3.052 14.990 1.00 0.00 43 GLU A C 3
ATOM 3251 O O . GLU A 1 43 ? 0.955 -3.376 16.168 1.00 0.00 43 GLU A O 3
ATOM 3263 N N . MET A 1 44 ? 2.307 -2.938 14.414 1.00 0.00 44 MET A N 3
ATOM 3264 C CA . MET A 1 44 ? 3.534 -3.198 15.159 1.00 0.00 44 MET A CA 3
ATOM 3265 C C . MET A 1 44 ? 3.665 -2.219 16.320 1.00 0.00 44 MET A C 3
ATOM 3266 O O . MET A 1 44 ? 4.033 -2.619 17.426 1.00 0.00 44 MET A O 3
ATOM 3280 N N . GLU A 1 45 ? 3.352 -0.950 16.076 1.00 0.00 45 GLU A N 3
ATOM 3281 C CA . GLU A 1 45 ? 3.421 0.085 17.101 1.00 0.00 45 GLU A CA 3
ATOM 3282 C C . GLU A 1 45 ? 2.445 -0.236 18.228 1.00 0.00 45 GLU A C 3
ATOM 3283 O O . GLU A 1 45 ? 2.777 -0.075 19.403 1.00 0.00 45 GLU A O 3
ATOM 3295 N N . ALA A 1 46 ? 1.249 -0.689 17.864 1.00 0.00 46 ALA A N 3
ATOM 3296 C CA . ALA A 1 46 ? 0.231 -1.030 18.850 1.00 0.00 46 ALA A CA 3
ATOM 3297 C C . ALA A 1 46 ? 0.730 -2.166 19.738 1.00 0.00 46 ALA A C 3
ATOM 3298 O O . ALA A 1 46 ? 0.533 -2.135 20.953 1.00 0.00 46 ALA A O 3
ATOM 3305 N N . LYS A 1 47 ? 1.360 -3.161 19.123 1.00 0.00 47 LYS A N 3
ATOM 3306 C CA . LYS A 1 47 ? 1.861 -4.305 19.874 1.00 0.00 47 LYS A CA 3
ATOM 3307 C C . LYS A 1 47 ? 2.897 -3.839 20.889 1.00 0.00 47 LYS A C 3
ATOM 3308 O O . LYS A 1 47 ? 2.878 -4.282 22.038 1.00 0.00 47 LYS A O 3
ATOM 3327 N N . ARG A 1 48 ? 3.782 -2.933 20.476 1.00 0.00 48 ARG A N 3
ATOM 3328 C CA . ARG A 1 48 ? 4.808 -2.401 21.366 1.00 0.00 48 ARG A CA 3
ATOM 3329 C C . ARG A 1 48 ? 4.155 -1.664 22.532 1.00 0.00 48 ARG A C 3
ATOM 3330 O O . ARG A 1 48 ? 4.592 -1.788 23.676 1.00 0.00 48 ARG A O 3
ATOM 3351 N N . LYS A 1 49 ? 3.119 -0.892 22.218 1.00 0.00 49 LYS A N 3
ATOM 3352 C CA . LYS A 1 49 ? 2.424 -0.123 23.244 1.00 0.00 49 LYS A CA 3
ATOM 3353 C C . LYS A 1 49 ? 1.824 -1.075 24.276 1.00 0.00 49 LYS A C 3
ATOM 3354 O O . LYS A 1 49 ? 1.920 -0.821 25.476 1.00 0.00 49 LYS A O 3
ATOM 3373 N N . GLN A 1 50 ? 1.223 -2.160 23.799 1.00 0.00 50 GLN A N 3
ATOM 3374 C CA . GLN A 1 50 ? 0.625 -3.144 24.693 1.00 0.00 50 GLN A CA 3
ATOM 3375 C C . GLN A 1 50 ? 1.702 -3.767 25.576 1.00 0.00 50 GLN A C 3
ATOM 3376 O O . GLN A 1 50 ? 1.497 -3.952 26.776 1.00 0.00 50 GLN A O 3
ATOM 3390 N N . GLU A 1 51 ? 2.840 -4.084 24.967 1.00 0.00 51 GLU A N 3
ATOM 3391 C CA . GLU A 1 51 ? 3.952 -4.692 25.688 1.00 0.00 51 GLU A CA 3
ATOM 3392 C C . GLU A 1 51 ? 4.450 -3.743 26.773 1.00 0.00 51 GLU A C 3
ATOM 3393 O O . GLU A 1 51 ? 4.749 -4.174 27.888 1.00 0.00 51 GLU A O 3
ATOM 3405 N N . GLU A 1 52 ? 4.538 -2.458 26.446 1.00 0.00 52 GLU A N 3
ATOM 3406 C CA . GLU A 1 52 ? 5.006 -1.448 27.387 1.00 0.00 52 GLU A CA 3
ATOM 3407 C C . GLU A 1 52 ? 4.075 -1.378 28.592 1.00 0.00 52 GLU A C 3
ATOM 3408 O O . GLU A 1 52 ? 4.542 -1.257 29.725 1.00 0.00 52 GLU A O 3
ATOM 3420 N N . GLU A 1 53 ? 2.767 -1.443 28.353 1.00 0.00 53 GLU A N 3
ATOM 3421 C CA . GLU A 1 53 ? 1.777 -1.374 29.422 1.00 0.00 53 GLU A CA 3
ATOM 3422 C C . GLU A 1 53 ? 1.948 -2.559 30.366 1.00 0.00 53 GLU A C 3
ATOM 3423 O O . GLU A 1 53 ? 1.905 -2.397 31.587 1.00 0.00 53 GLU A O 3
ATOM 3435 N N . GLU A 1 54 ? 2.161 -3.742 29.799 1.00 0.00 54 GLU A N 3
ATOM 3436 C CA . GLU A 1 54 ? 2.356 -4.956 30.585 1.00 0.00 54 GLU A CA 3
ATOM 3437 C C . GLU A 1 54 ? 3.600 -4.829 31.457 1.00 0.00 54 GLU A C 3
ATOM 3438 O O . GLU A 1 54 ? 3.590 -5.232 32.621 1.00 0.00 54 GLU A O 3
ATOM 3450 N N . ARG A 1 55 ? 4.660 -4.270 30.882 1.00 0.00 55 ARG A N 3
ATOM 3451 C CA . ARG A 1 55 ? 5.907 -4.105 31.618 1.00 0.00 55 ARG A CA 3
ATOM 3452 C C . ARG A 1 55 ? 5.696 -3.199 32.826 1.00 0.00 55 ARG A C 3
ATOM 3453 O O . ARG A 1 55 ? 6.181 -3.509 33.914 1.00 0.00 55 ARG A O 3
ATOM 3474 N N . LYS A 1 56 ? 4.955 -2.108 32.655 1.00 0.00 56 LYS A N 3
ATOM 3475 C CA . LYS A 1 56 ? 4.667 -1.176 33.738 1.00 0.00 56 LYS A CA 3
ATOM 3476 C C . LYS A 1 56 ? 3.875 -1.881 34.833 1.00 0.00 56 LYS A C 3
ATOM 3477 O O . LYS A 1 56 ? 4.154 -1.701 36.019 1.00 0.00 56 LYS A O 3
ATOM 3496 N N . LYS A 1 57 ? 2.904 -2.691 34.421 1.00 0.00 57 LYS A N 3
ATOM 3497 C CA . LYS A 1 57 ? 2.083 -3.428 35.375 1.00 0.00 57 LYS A CA 3
ATOM 3498 C C . LYS A 1 57 ? 2.949 -4.399 36.172 1.00 0.00 57 LYS A C 3
ATOM 3499 O O . LYS A 1 57 ? 2.802 -4.514 37.389 1.00 0.00 57 LYS A O 3
ATOM 3518 N N . ARG A 1 58 ? 3.851 -5.081 35.474 1.00 0.00 58 ARG A N 3
ATOM 3519 C CA . ARG A 1 58 ? 4.746 -6.038 36.112 1.00 0.00 58 ARG A CA 3
ATOM 3520 C C . ARG A 1 58 ? 5.650 -5.341 37.123 1.00 0.00 58 ARG A C 3
ATOM 3521 O O . ARG A 1 58 ? 5.874 -5.853 38.221 1.00 0.00 58 ARG A O 3
ATOM 3542 N N . GLU A 1 59 ? 6.150 -4.171 36.741 1.00 0.00 59 GLU A N 3
ATOM 3543 C CA . GLU A 1 59 ? 7.025 -3.395 37.610 1.00 0.00 59 GLU A CA 3
ATOM 3544 C C . GLU A 1 59 ? 6.305 -2.977 38.888 1.00 0.00 59 GLU A C 3
ATOM 3545 O O . GLU A 1 59 ? 6.883 -3.040 39.973 1.00 0.00 59 GLU A O 3
ATOM 3557 N N . ASP A 1 60 ? 5.051 -2.563 38.757 1.00 0.00 60 ASP A N 3
ATOM 3558 C CA . ASP A 1 60 ? 4.248 -2.137 39.897 1.00 0.00 60 ASP A CA 3
ATOM 3559 C C . ASP A 1 60 ? 4.045 -3.284 40.881 1.00 0.00 60 ASP A C 3
ATOM 3560 O O . ASP A 1 60 ? 4.133 -3.092 42.095 1.00 0.00 60 ASP A O 3
ATOM 3569 N N . ASP A 1 61 ? 3.780 -4.477 40.356 1.00 0.00 61 ASP A N 3
ATOM 3570 C CA . ASP A 1 61 ? 3.572 -5.666 41.173 1.00 0.00 61 ASP A CA 3
ATOM 3571 C C . ASP A 1 61 ? 4.819 -5.999 41.979 1.00 0.00 61 ASP A C 3
ATOM 3572 O O . ASP A 1 61 ? 4.703 -6.342 43.154 1.00 0.00 61 ASP A O 3
ATOM 3581 N N . GLU A 1 62 ? 6.005 -5.869 41.383 1.00 0.00 62 GLU A N 3
ATOM 3582 C CA . GLU A 1 62 ? 7.277 -6.133 42.042 1.00 0.00 62 GLU A CA 3
ATOM 3583 C C . GLU A 1 62 ? 7.543 -5.172 43.194 1.00 0.00 62 GLU A C 3
ATOM 3584 O O . GLU A 1 62 ? 8.077 -5.565 44.231 1.00 0.00 62 GLU A O 3
ATOM 3596 N N . LYS A 1 63 ? 7.217 -3.903 42.985 1.00 0.00 63 LYS A N 3
ATOM 3597 C CA . LYS A 1 63 ? 7.473 -2.869 43.985 1.00 0.00 63 LYS A CA 3
ATOM 3598 C C . LYS A 1 63 ? 6.716 -3.177 45.271 1.00 0.00 63 LYS A C 3
ATOM 3599 O O . LYS A 1 63 ? 7.263 -3.037 46.367 1.00 0.00 63 LYS A O 3
ATOM 3618 N N . ARG A 1 64 ? 5.473 -3.627 45.128 1.00 0.00 64 ARG A N 3
ATOM 3619 C CA . ARG A 1 64 ? 4.699 -3.972 46.315 1.00 0.00 64 ARG A CA 3
ATOM 3620 C C . ARG A 1 64 ? 5.185 -5.280 46.932 1.00 0.00 64 ARG A C 3
ATOM 3621 O O . ARG A 1 64 ? 4.572 -5.774 47.880 1.00 0.00 64 ARG A O 3
ATOM 3642 N N . ILE A 1 65 ? 6.282 -5.832 46.418 1.00 0.00 65 ILE A N 3
ATOM 3643 C CA . ILE A 1 65 ? 6.845 -7.072 46.944 1.00 0.00 65 ILE A CA 3
ATOM 3644 C C . ILE A 1 65 ? 8.162 -6.784 47.660 1.00 0.00 65 ILE A C 3
ATOM 3645 O O . ILE A 1 65 ? 8.794 -7.700 48.190 1.00 0.00 65 ILE A O 3
ATOM 3661 N N . GLN A 1 66 ? 8.575 -5.519 47.698 1.00 0.00 66 GLN A N 3
ATOM 3662 C CA . GLN A 1 66 ? 9.818 -5.145 48.363 1.00 0.00 66 GLN A CA 3
ATOM 3663 C C . GLN A 1 66 ? 10.959 -6.035 47.877 1.00 0.00 66 GLN A C 3
ATOM 3664 O O . GLN A 1 66 ? 11.442 -6.906 48.603 1.00 0.00 66 GLN A O 3
ATOM 3678 N N . ALA A 1 67 ? 11.389 -5.807 46.640 1.00 0.00 67 ALA A N 3
ATOM 3679 C CA . ALA A 1 67 ? 12.475 -6.590 46.064 1.00 0.00 67 ALA A CA 3
ATOM 3680 C C . ALA A 1 67 ? 13.758 -6.400 46.865 1.00 0.00 67 ALA A C 3
ATOM 3681 O O . ALA A 1 67 ? 14.512 -7.353 47.065 1.00 0.00 67 ALA A O 3
ATOM 3688 N N . GLU A 1 68 ? 13.996 -5.168 47.309 1.00 0.00 68 GLU A N 3
ATOM 3689 C CA . GLU A 1 68 ? 15.191 -4.850 48.083 1.00 0.00 68 GLU A CA 3
ATOM 3690 C C . GLU A 1 68 ? 15.221 -5.673 49.368 1.00 0.00 68 GLU A C 3
ATOM 3691 O O . GLU A 1 68 ? 16.281 -6.173 49.705 1.00 0.00 68 GLU A O 3
ATOM 3703 N N . LYS A 1 1 ? -6.191 4.377 -49.060 1.00 0.00 1 LYS A N 4
ATOM 3704 C CA . LYS A 1 1 ? -6.936 5.667 -49.008 1.00 0.00 1 LYS A CA 4
ATOM 3705 C C . LYS A 1 1 ? -6.461 6.477 -47.806 1.00 0.00 1 LYS A C 4
ATOM 3706 O O . LYS A 1 1 ? -5.800 5.942 -46.915 1.00 0.00 1 LYS A O 4
ATOM 3724 N N . GLN A 1 2 ? -6.807 7.760 -47.788 1.00 0.00 2 GLN A N 4
ATOM 3725 C CA . GLN A 1 2 ? -6.415 8.638 -46.691 1.00 0.00 2 GLN A CA 4
ATOM 3726 C C . GLN A 1 2 ? -7.060 8.176 -45.388 1.00 0.00 2 GLN A C 4
ATOM 3727 O O . GLN A 1 2 ? -6.421 8.190 -44.337 1.00 0.00 2 GLN A O 4
ATOM 3741 N N . GLN A 1 3 ? -8.323 7.768 -45.472 1.00 0.00 3 GLN A N 4
ATOM 3742 C CA . GLN A 1 3 ? -9.051 7.305 -44.296 1.00 0.00 3 GLN A CA 4
ATOM 3743 C C . GLN A 1 3 ? -8.405 6.049 -43.722 1.00 0.00 3 GLN A C 4
ATOM 3744 O O . GLN A 1 3 ? -8.333 5.888 -42.503 1.00 0.00 3 GLN A O 4
ATOM 3758 N N . GLU A 1 4 ? -7.948 5.166 -44.606 1.00 0.00 4 GLU A N 4
ATOM 3759 C CA . GLU A 1 4 ? -7.320 3.921 -44.179 1.00 0.00 4 GLU A CA 4
ATOM 3760 C C . GLU A 1 4 ? -6.044 4.207 -43.392 1.00 0.00 4 GLU A C 4
ATOM 3761 O O . GLU A 1 4 ? -5.806 3.606 -42.345 1.00 0.00 4 GLU A O 4
ATOM 3773 N N . GLU A 1 5 ? -5.239 5.140 -43.894 1.00 0.00 5 GLU A N 4
ATOM 3774 C CA . GLU A 1 5 ? -3.996 5.519 -43.230 1.00 0.00 5 GLU A CA 4
ATOM 3775 C C . GLU A 1 5 ? -4.281 6.118 -41.856 1.00 0.00 5 GLU A C 4
ATOM 3776 O O . GLU A 1 5 ? -3.569 5.847 -40.887 1.00 0.00 5 GLU A O 4
ATOM 3788 N N . GLU A 1 6 ? -5.320 6.943 -41.813 1.00 0.00 6 GLU A N 4
ATOM 3789 C CA . GLU A 1 6 ? -5.679 7.580 -40.549 1.00 0.00 6 GLU A CA 4
ATOM 3790 C C . GLU A 1 6 ? -6.044 6.516 -39.520 1.00 0.00 6 GLU A C 4
ATOM 3791 O O . GLU A 1 6 ? -5.671 6.622 -38.352 1.00 0.00 6 GLU A O 4
ATOM 3803 N N . ALA A 1 7 ? -6.801 5.521 -39.970 1.00 0.00 7 ALA A N 4
ATOM 3804 C CA . ALA A 1 7 ? -7.242 4.466 -39.064 1.00 0.00 7 ALA A CA 4
ATOM 3805 C C . ALA A 1 7 ? -6.024 3.762 -38.473 1.00 0.00 7 ALA A C 4
ATOM 3806 O O . ALA A 1 7 ? -6.001 3.474 -37.275 1.00 0.00 7 ALA A O 4
ATOM 3813 N N . GLU A 1 8 ? -5.015 3.514 -39.303 1.00 0.00 8 GLU A N 4
ATOM 3814 C CA . GLU A 1 8 ? -3.796 2.866 -38.825 1.00 0.00 8 GLU A CA 4
ATOM 3815 C C . GLU A 1 8 ? -3.113 3.739 -37.773 1.00 0.00 8 GLU A C 4
ATOM 3816 O O . GLU A 1 8 ? -2.694 3.245 -36.727 1.00 0.00 8 GLU A O 4
ATOM 3828 N N . ARG A 1 9 ? -3.050 5.037 -38.052 1.00 0.00 9 ARG A N 4
ATOM 3829 C CA . ARG A 1 9 ? -2.457 5.964 -37.091 1.00 0.00 9 ARG A CA 4
ATOM 3830 C C . ARG A 1 9 ? -3.263 5.989 -35.797 1.00 0.00 9 ARG A C 4
ATOM 3831 O O . ARG A 1 9 ? -2.711 5.966 -34.696 1.00 0.00 9 ARG A O 4
ATOM 3852 N N . LEU A 1 10 ? -4.580 6.011 -35.956 1.00 0.00 10 LEU A N 4
ATOM 3853 C CA . LEU A 1 10 ? -5.513 6.015 -34.837 1.00 0.00 10 LEU A CA 4
ATOM 3854 C C . LEU A 1 10 ? -5.370 4.744 -34.008 1.00 0.00 10 LEU A C 4
ATOM 3855 O O . LEU A 1 10 ? -5.458 4.789 -32.780 1.00 0.00 10 LEU A O 4
ATOM 3871 N N . ARG A 1 11 ? -5.151 3.617 -34.681 1.00 0.00 11 ARG A N 4
ATOM 3872 C CA . ARG A 1 11 ? -5.006 2.331 -34.011 1.00 0.00 11 ARG A CA 4
ATOM 3873 C C . ARG A 1 11 ? -3.789 2.310 -33.090 1.00 0.00 11 ARG A C 4
ATOM 3874 O O . ARG A 1 11 ? -3.868 1.819 -31.963 1.00 0.00 11 ARG A O 4
ATOM 3895 N N . ARG A 1 12 ? -2.677 2.857 -33.569 1.00 0.00 12 ARG A N 4
ATOM 3896 C CA . ARG A 1 12 ? -1.449 2.907 -32.783 1.00 0.00 12 ARG A CA 4
ATOM 3897 C C . ARG A 1 12 ? -1.629 3.753 -31.527 1.00 0.00 12 ARG A C 4
ATOM 3898 O O . ARG A 1 12 ? -1.128 3.411 -30.456 1.00 0.00 12 ARG A O 4
ATOM 3919 N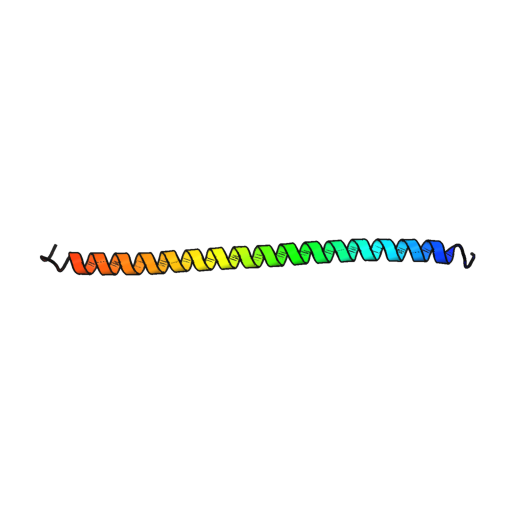 N . ILE A 1 13 ? -2.317 4.877 -31.697 1.00 0.00 13 ILE A N 4
ATOM 3920 C CA . ILE A 1 13 ? -2.522 5.798 -30.585 1.00 0.00 13 ILE A CA 4
ATOM 3921 C C . ILE A 1 13 ? -3.318 5.106 -29.484 1.00 0.00 13 ILE A C 4
ATOM 3922 O O . ILE A 1 13 ? -2.999 5.254 -28.304 1.00 0.00 13 ILE A O 4
ATOM 3938 N N . GLN A 1 14 ? -4.351 4.363 -29.869 1.00 0.00 14 GLN A N 4
ATOM 3939 C CA . GLN A 1 14 ? -5.203 3.658 -28.921 1.00 0.00 14 GLN A CA 4
ATOM 3940 C C . GLN A 1 14 ? -4.397 2.634 -28.132 1.00 0.00 14 GLN A C 4
ATOM 3941 O O . GLN A 1 14 ? -4.594 2.491 -26.925 1.00 0.00 14 GLN A O 4
ATOM 3955 N N . GLU A 1 15 ? -3.480 1.937 -28.799 1.00 0.00 15 GLU A N 4
ATOM 3956 C CA . GLU A 1 15 ? -2.642 0.935 -28.152 1.00 0.00 15 GLU A CA 4
ATOM 3957 C C . GLU A 1 15 ? -1.742 1.559 -27.090 1.00 0.00 15 GLU A C 4
ATOM 3958 O O . GLU A 1 15 ? -1.551 0.990 -26.014 1.00 0.00 15 GLU A O 4
ATOM 3970 N N . GLU A 1 16 ? -1.174 2.712 -27.426 1.00 0.00 16 GLU A N 4
ATOM 3971 C CA . GLU A 1 16 ? -0.267 3.384 -26.503 1.00 0.00 16 GLU A CA 4
ATOM 3972 C C . GLU A 1 16 ? -0.996 3.777 -25.224 1.00 0.00 16 GLU A C 4
ATOM 3973 O O . GLU A 1 16 ? -0.461 3.632 -24.125 1.00 0.00 16 GLU A O 4
ATOM 3985 N N . MET A 1 17 ? -2.215 4.281 -25.384 1.00 0.00 17 MET A N 4
ATOM 3986 C CA . MET A 1 17 ? -3.024 4.715 -24.251 1.00 0.00 17 MET A CA 4
ATOM 3987 C C . MET A 1 17 ? -3.317 3.546 -23.317 1.00 0.00 17 MET A C 4
ATOM 3988 O O . MET A 1 17 ? -3.284 3.704 -22.096 1.00 0.00 17 MET A O 4
ATOM 4002 N N . GLU A 1 18 ? -3.601 2.381 -23.892 1.00 0.00 18 GLU A N 4
ATOM 4003 C CA . GLU A 1 18 ? -3.901 1.193 -23.102 1.00 0.00 18 GLU A CA 4
ATOM 4004 C C . GLU A 1 18 ? -2.705 0.806 -22.238 1.00 0.00 18 GLU A C 4
ATOM 4005 O O . GLU A 1 18 ? -2.874 0.460 -21.068 1.00 0.00 18 GLU A O 4
ATOM 4017 N N . LYS A 1 19 ? -1.510 0.874 -22.816 1.00 0.00 19 LYS A N 4
ATOM 4018 C CA . LYS A 1 19 ? -0.297 0.530 -22.083 1.00 0.00 19 LYS A CA 4
ATOM 4019 C C . LYS A 1 19 ? -0.105 1.479 -20.904 1.00 0.00 19 LYS A C 4
ATOM 4020 O O . LYS A 1 19 ? 0.233 1.047 -19.802 1.00 0.00 19 LYS A O 4
ATOM 4039 N N . GLU A 1 20 ? -0.342 2.765 -21.145 1.00 0.00 20 GLU A N 4
ATOM 4040 C CA . GLU A 1 20 ? -0.212 3.772 -20.100 1.00 0.00 20 GLU A CA 4
ATOM 4041 C C . GLU A 1 20 ? -1.220 3.501 -18.988 1.00 0.00 20 GLU A C 4
ATOM 4042 O O . GLU A 1 20 ? -0.894 3.617 -17.807 1.00 0.00 20 GLU A O 4
ATOM 4054 N N . ARG A 1 21 ? -2.442 3.152 -19.381 1.00 0.00 21 ARG A N 4
ATOM 4055 C CA . ARG A 1 21 ? -3.502 2.886 -18.415 1.00 0.00 21 ARG A CA 4
ATOM 4056 C C . ARG A 1 21 ? -3.106 1.710 -17.530 1.00 0.00 21 ARG A C 4
ATOM 4057 O O . ARG A 1 21 ? -3.293 1.760 -16.314 1.00 0.00 21 ARG A O 4
ATOM 4078 N N . LYS A 1 22 ? -2.541 0.671 -18.139 1.00 0.00 22 LYS A N 4
ATOM 4079 C CA . LYS A 1 22 ? -2.104 -0.504 -17.396 1.00 0.00 22 LYS A CA 4
ATOM 4080 C C . LYS A 1 22 ? -1.010 -0.131 -16.402 1.00 0.00 22 LYS A C 4
ATOM 4081 O O . LYS A 1 22 ? -1.015 -0.601 -15.263 1.00 0.00 22 LYS A O 4
ATOM 4100 N N . ARG A 1 23 ? -0.084 0.715 -16.842 1.00 0.00 23 ARG A N 4
ATOM 4101 C CA . ARG A 1 23 ? 1.015 1.143 -15.983 1.00 0.00 23 ARG A CA 4
ATOM 4102 C C . ARG A 1 23 ? 0.480 1.892 -14.767 1.00 0.00 23 ARG A C 4
ATOM 4103 O O . ARG A 1 23 ? 0.943 1.673 -13.647 1.00 0.00 23 ARG A O 4
ATOM 4124 N N . ARG A 1 24 ? -0.504 2.753 -15.003 1.00 0.00 24 ARG A N 4
ATOM 4125 C CA . ARG A 1 24 ? -1.106 3.511 -13.913 1.00 0.00 24 ARG A CA 4
ATOM 4126 C C . ARG A 1 24 ? -1.776 2.563 -12.923 1.00 0.00 24 ARG A C 4
ATOM 4127 O O . ARG A 1 24 ? -1.656 2.736 -11.709 1.00 0.00 24 ARG A O 4
ATOM 4148 N N . GLU A 1 25 ? -2.472 1.563 -13.458 1.00 0.00 25 GLU A N 4
ATOM 4149 C CA . GLU A 1 25 ? -3.157 0.588 -12.618 1.00 0.00 25 GLU A CA 4
ATOM 4150 C C . GLU A 1 25 ? -2.143 -0.169 -11.764 1.00 0.00 25 GLU A C 4
ATOM 4151 O O . GLU A 1 25 ? -2.372 -0.389 -10.574 1.00 0.00 25 GLU A O 4
ATOM 4163 N N . GLU A 1 26 ? -1.026 -0.546 -12.379 1.00 0.00 26 GLU A N 4
ATOM 4164 C CA . GLU A 1 26 ? 0.025 -1.269 -11.669 1.00 0.00 26 GLU A CA 4
ATOM 4165 C C . GLU A 1 26 ? 0.585 -0.398 -10.548 1.00 0.00 26 GLU A C 4
ATOM 4166 O O . GLU A 1 26 ? 0.803 -0.876 -9.434 1.00 0.00 26 GLU A O 4
ATOM 4178 N N . ASP A 1 27 ? 0.799 0.879 -10.850 1.00 0.00 27 ASP A N 4
ATOM 4179 C CA . ASP A 1 27 ? 1.320 1.821 -9.866 1.00 0.00 27 ASP A CA 4
ATOM 4180 C C . ASP A 1 27 ? 0.346 1.965 -8.700 1.00 0.00 27 ASP A C 4
ATOM 4181 O O . ASP A 1 27 ? 0.760 2.007 -7.541 1.00 0.00 27 ASP A O 4
ATOM 4190 N N . GLU A 1 28 ? -0.940 2.040 -9.028 1.00 0.00 28 GLU A N 4
ATOM 4191 C CA . GLU A 1 28 ? -1.963 2.187 -7.998 1.00 0.00 28 GLU A CA 4
ATOM 4192 C C . GLU A 1 28 ? -1.945 0.975 -7.072 1.00 0.00 28 GLU A C 4
ATOM 4193 O O . GLU A 1 28 ? -2.024 1.124 -5.852 1.00 0.00 28 GLU A O 4
ATOM 4205 N N . GLN A 1 29 ? -1.823 -0.213 -7.654 1.00 0.00 29 GLN A N 4
ATOM 4206 C CA . GLN A 1 29 ? -1.799 -1.437 -6.861 1.00 0.00 29 GLN A CA 4
ATOM 4207 C C . GLN A 1 29 ? -0.597 -1.436 -5.923 1.00 0.00 29 GLN A C 4
ATOM 4208 O O . GLN A 1 29 ? -0.720 -1.813 -4.757 1.00 0.00 29 GLN A O 4
ATOM 4222 N N . ARG A 1 30 ? 0.551 -1.004 -6.436 1.00 0.00 30 ARG A N 4
ATOM 4223 C CA . ARG A 1 30 ? 1.763 -0.951 -5.627 1.00 0.00 30 ARG A CA 4
ATOM 4224 C C . ARG A 1 30 ? 1.569 0.019 -4.467 1.00 0.00 30 ARG A C 4
ATOM 4225 O O . ARG A 1 30 ? 1.961 -0.274 -3.338 1.00 0.00 30 ARG A O 4
ATOM 4246 N N . ARG A 1 31 ? 0.962 1.166 -4.758 1.00 0.00 31 ARG A N 4
ATOM 4247 C CA . ARG A 1 31 ? 0.725 2.176 -3.734 1.00 0.00 31 ARG A CA 4
ATOM 4248 C C . ARG A 1 31 ? -0.189 1.614 -2.651 1.00 0.00 31 ARG A C 4
ATOM 4249 O O . ARG A 1 31 ? 0.050 1.829 -1.462 1.00 0.00 31 ARG A O 4
ATOM 4270 N N . ARG A 1 32 ? -1.224 0.894 -3.073 1.00 0.00 32 ARG A N 4
ATOM 4271 C CA . ARG A 1 32 ? -2.164 0.310 -2.123 1.00 0.00 32 ARG A CA 4
ATOM 4272 C C . ARG A 1 32 ? -1.446 -0.693 -1.226 1.00 0.00 32 ARG A C 4
ATOM 4273 O O . ARG A 1 32 ? -1.651 -0.701 -0.012 1.00 0.00 32 ARG A O 4
ATOM 4294 N N . LYS A 1 33 ? -0.589 -1.512 -1.829 1.00 0.00 33 LYS A N 4
ATOM 4295 C CA . LYS A 1 33 ? 0.174 -2.500 -1.074 1.00 0.00 33 LYS A CA 4
ATOM 4296 C C . LYS A 1 33 ? 1.094 -1.802 -0.077 1.00 0.00 33 LYS A C 4
ATOM 4297 O O . LYS A 1 33 ? 1.228 -2.247 1.063 1.00 0.00 33 LYS A O 4
ATOM 4316 N N . GLU A 1 34 ? 1.735 -0.728 -0.528 1.00 0.00 34 GLU A N 4
ATOM 4317 C CA . GLU A 1 34 ? 2.660 0.015 0.320 1.00 0.00 34 GLU A CA 4
ATOM 4318 C C . GLU A 1 34 ? 1.926 0.586 1.528 1.00 0.00 34 GLU A C 4
ATOM 4319 O O . GLU A 1 34 ? 2.430 0.515 2.650 1.00 0.00 34 GLU A O 4
ATOM 4331 N N . GLU A 1 35 ? 0.730 1.121 1.300 1.00 0.00 35 GLU A N 4
ATOM 4332 C CA . GLU A 1 35 ? -0.080 1.674 2.378 1.00 0.00 35 GLU A CA 4
ATOM 4333 C C . GLU A 1 35 ? -0.455 0.588 3.382 1.00 0.00 35 GLU A C 4
ATOM 4334 O O . GLU A 1 35 ? -0.399 0.806 4.593 1.00 0.00 35 GLU A O 4
ATOM 4346 N N . GLU A 1 36 ? -0.822 -0.579 2.860 1.00 0.00 36 GLU A N 4
ATOM 4347 C CA . GLU A 1 36 ? -1.195 -1.703 3.712 1.00 0.00 36 GLU A CA 4
ATOM 4348 C C . GLU A 1 36 ? -0.007 -2.134 4.566 1.00 0.00 36 GLU A C 4
ATOM 4349 O O . GLU A 1 36 ? -0.156 -2.402 5.758 1.00 0.00 36 GLU A O 4
ATOM 4361 N N . GLU A 1 37 ? 1.165 -2.195 3.938 1.00 0.00 37 GLU A N 4
ATOM 4362 C CA . GLU A 1 37 ? 2.379 -2.595 4.638 1.00 0.00 37 GLU A CA 4
ATOM 4363 C C . GLU A 1 37 ? 2.697 -1.597 5.746 1.00 0.00 37 GLU A C 4
ATOM 4364 O O . GLU A 1 37 ? 3.067 -1.989 6.854 1.00 0.00 37 GLU A O 4
ATOM 4376 N N . ARG A 1 38 ? 2.549 -0.311 5.438 1.00 0.00 38 ARG A N 4
ATOM 4377 C CA . ARG A 1 38 ? 2.829 0.730 6.419 1.00 0.00 38 ARG A CA 4
ATOM 4378 C C . ARG A 1 38 ? 1.881 0.590 7.604 1.00 0.00 38 ARG A C 4
ATOM 4379 O O . ARG A 1 38 ? 2.303 0.701 8.756 1.00 0.00 38 ARG A O 4
ATOM 4400 N N . ARG A 1 39 ? 0.607 0.344 7.308 1.00 0.00 39 ARG A N 4
ATOM 4401 C CA . ARG A 1 39 ? -0.390 0.194 8.361 1.00 0.00 39 ARG A CA 4
ATOM 4402 C C . ARG A 1 39 ? -0.024 -0.989 9.250 1.00 0.00 39 ARG A C 4
ATOM 4403 O O . ARG A 1 39 ? -0.148 -0.906 10.472 1.00 0.00 39 ARG A O 4
ATOM 4424 N N . MET A 1 40 ? 0.411 -2.085 8.634 1.00 0.00 40 MET A N 4
ATOM 4425 C CA . MET A 1 40 ? 0.775 -3.281 9.383 1.00 0.00 40 MET A CA 4
ATOM 4426 C C . MET A 1 40 ? 1.931 -2.966 10.328 1.00 0.00 40 MET A C 4
ATOM 4427 O O . MET A 1 40 ? 1.916 -3.388 11.484 1.00 0.00 40 MET A O 4
ATOM 4441 N N . LYS A 1 41 ? 2.909 -2.208 9.841 1.00 0.00 41 LYS A N 4
ATOM 4442 C CA . LYS A 1 41 ? 4.052 -1.825 10.661 1.00 0.00 41 LYS A CA 4
ATOM 4443 C C . LYS A 1 41 ? 3.594 -0.982 11.848 1.00 0.00 41 LYS A C 4
ATOM 4444 O O . LYS A 1 41 ? 4.066 -1.175 12.968 1.00 0.00 41 LYS A O 4
ATOM 4463 N N . LEU A 1 42 ? 2.676 -0.058 11.582 1.00 0.00 42 LEU A N 4
ATOM 4464 C CA . LEU A 1 42 ? 2.162 0.810 12.635 1.00 0.00 42 LEU A CA 4
ATOM 4465 C C . LEU A 1 42 ? 1.453 -0.020 13.701 1.00 0.00 42 LEU A C 4
ATOM 4466 O O . LEU A 1 42 ? 1.630 0.214 14.897 1.00 0.00 42 LEU A O 4
ATOM 4482 N N . GLU A 1 43 ? 0.666 -0.991 13.253 1.00 0.00 43 GLU A N 4
ATOM 4483 C CA . GLU A 1 43 ? -0.064 -1.864 14.166 1.00 0.00 43 GLU A CA 4
ATOM 4484 C C . GLU A 1 43 ? 0.920 -2.656 15.023 1.00 0.00 43 GLU A C 4
ATOM 4485 O O . GLU A 1 43 ? 0.703 -2.828 16.223 1.00 0.00 43 GLU A O 4
ATOM 4497 N N . MET A 1 44 ? 1.989 -3.137 14.396 1.00 0.00 44 MET A N 4
ATOM 4498 C CA . MET A 1 44 ? 2.995 -3.921 15.103 1.00 0.00 44 MET A CA 4
ATOM 4499 C C . MET A 1 44 ? 3.639 -3.081 16.199 1.00 0.00 44 MET A C 4
ATOM 4500 O O . MET A 1 44 ? 3.853 -3.570 17.309 1.00 0.00 44 MET A O 4
ATOM 4514 N N . GLU A 1 45 ? 3.938 -1.821 15.896 1.00 0.00 45 GLU A N 4
ATOM 4515 C CA . GLU A 1 45 ? 4.544 -0.911 16.861 1.00 0.00 45 GLU A CA 4
ATOM 4516 C C . GLU A 1 45 ? 3.606 -0.703 18.044 1.00 0.00 45 GLU A C 4
ATOM 4517 O O . GLU A 1 45 ? 4.049 -0.682 19.192 1.00 0.00 45 GLU A O 4
ATOM 4529 N N . ALA A 1 46 ? 2.316 -0.550 17.757 1.00 0.00 46 ALA A N 4
ATOM 4530 C CA . ALA A 1 46 ? 1.322 -0.337 18.802 1.00 0.00 46 ALA A CA 4
ATOM 4531 C C . ALA A 1 46 ? 1.289 -1.542 19.736 1.00 0.00 46 ALA A C 4
ATOM 4532 O O . ALA A 1 46 ? 1.203 -1.382 20.954 1.00 0.00 46 ALA A O 4
ATOM 4539 N N . LYS A 1 47 ? 1.347 -2.736 19.153 1.00 0.00 47 LYS A N 4
ATOM 4540 C CA . LYS A 1 47 ? 1.305 -3.960 19.943 1.00 0.00 47 LYS A CA 4
ATOM 4541 C C . LYS A 1 47 ? 2.502 -3.992 20.887 1.00 0.00 47 LYS A C 4
ATOM 4542 O O . LYS A 1 47 ? 2.351 -4.335 22.059 1.00 0.00 47 LYS A O 4
ATOM 4561 N N . ARG A 1 48 ? 3.673 -3.606 20.386 1.00 0.00 48 ARG A N 4
ATOM 4562 C CA . ARG A 1 48 ? 4.880 -3.577 21.204 1.00 0.00 48 ARG A CA 4
ATOM 4563 C C . ARG A 1 48 ? 4.710 -2.585 22.352 1.00 0.00 48 ARG A C 4
ATOM 4564 O O . ARG A 1 48 ? 5.109 -2.865 23.483 1.00 0.00 48 ARG A O 4
ATOM 4585 N N . LYS A 1 49 ? 4.119 -1.434 22.046 1.00 0.00 49 LYS A N 4
ATOM 4586 C CA . LYS A 1 49 ? 3.911 -0.408 23.061 1.00 0.00 49 LYS A CA 4
ATOM 4587 C C . LYS A 1 49 ? 3.003 -0.949 24.161 1.00 0.00 49 LYS A C 4
ATOM 4588 O O . LYS A 1 49 ? 3.275 -0.745 25.345 1.00 0.00 49 LYS A O 4
ATOM 4607 N N . GLN A 1 50 ? 1.948 -1.656 23.767 1.00 0.00 50 GLN A N 4
ATOM 4608 C CA . GLN A 1 50 ? 1.024 -2.245 24.730 1.00 0.00 50 GLN A CA 4
ATOM 4609 C C . GLN A 1 50 ? 1.753 -3.277 25.584 1.00 0.00 50 GLN A C 4
ATOM 4610 O O . GLN A 1 50 ? 1.564 -3.330 26.800 1.00 0.00 50 GLN A O 4
ATOM 4624 N N . GLU A 1 51 ? 2.581 -4.091 24.937 1.00 0.00 51 GLU A N 4
ATOM 4625 C CA . GLU A 1 51 ? 3.337 -5.127 25.630 1.00 0.00 51 GLU A CA 4
ATOM 4626 C C . GLU A 1 51 ? 4.278 -4.490 26.647 1.00 0.00 51 GLU A C 4
ATOM 4627 O O . GLU A 1 51 ? 4.420 -4.988 27.764 1.00 0.00 51 GLU A O 4
ATOM 4639 N N . GLU A 1 52 ? 4.916 -3.391 26.255 1.00 0.00 52 GLU A N 4
ATOM 4640 C CA . GLU A 1 52 ? 5.849 -2.684 27.124 1.00 0.00 52 GLU A CA 4
ATOM 4641 C C . GLU A 1 52 ? 5.129 -2.177 28.369 1.00 0.00 52 GLU A C 4
ATOM 4642 O O . GLU A 1 52 ? 5.671 -2.257 29.472 1.00 0.00 52 GLU A O 4
ATOM 4654 N N . GLU A 1 53 ? 3.920 -1.647 28.196 1.00 0.00 53 GLU A N 4
ATOM 4655 C CA . GLU A 1 53 ? 3.142 -1.114 29.308 1.00 0.00 53 GLU A CA 4
ATOM 4656 C C . GLU A 1 53 ? 2.842 -2.230 30.304 1.00 0.00 53 GLU A C 4
ATOM 4657 O O . GLU A 1 53 ? 2.943 -2.028 31.515 1.00 0.00 53 GLU A O 4
ATOM 4669 N N . GLU A 1 54 ? 2.477 -3.399 29.790 1.00 0.00 54 GLU A N 4
ATOM 4670 C CA . GLU A 1 54 ? 2.164 -4.544 30.637 1.00 0.00 54 GLU A CA 4
ATOM 4671 C C . GLU A 1 54 ? 3.392 -4.944 31.448 1.00 0.00 54 GLU A C 4
ATOM 4672 O O . GLU A 1 54 ? 3.279 -5.284 32.627 1.00 0.00 54 GLU A O 4
ATOM 4684 N N . ARG A 1 55 ? 4.553 -4.927 30.799 1.00 0.00 55 ARG A N 4
ATOM 4685 C CA . ARG A 1 55 ? 5.790 -5.323 31.462 1.00 0.00 55 ARG A CA 4
ATOM 4686 C C . ARG A 1 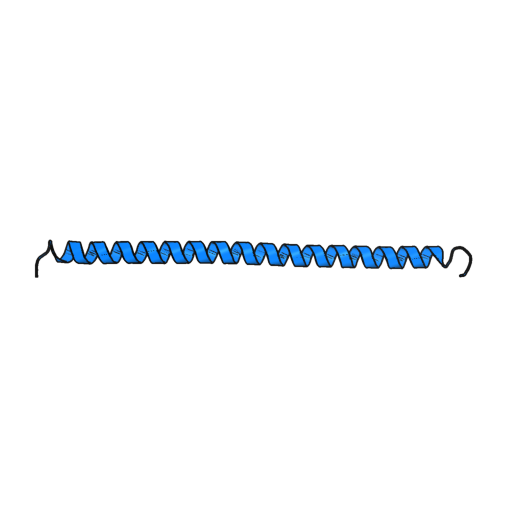55 ? 6.072 -4.396 32.638 1.00 0.00 55 ARG A C 4
ATOM 4687 O O . ARG A 1 55 ? 6.437 -4.872 33.714 1.00 0.00 55 ARG A O 4
ATOM 4708 N N . LYS A 1 56 ? 5.874 -3.094 32.455 1.00 0.00 56 LYS A N 4
ATOM 4709 C CA . LYS A 1 56 ? 6.089 -2.116 33.514 1.00 0.00 56 LYS A CA 4
ATOM 4710 C C . LYS A 1 56 ? 5.139 -2.383 34.677 1.00 0.00 56 LYS A C 4
ATOM 4711 O O . LYS A 1 56 ? 5.545 -2.331 35.838 1.00 0.00 56 LYS A O 4
ATOM 4730 N N . LYS A 1 57 ? 3.888 -2.697 34.351 1.00 0.00 57 LYS A N 4
ATOM 4731 C CA . LYS A 1 57 ? 2.893 -2.998 35.375 1.00 0.00 57 LYS A CA 4
ATOM 4732 C C . LYS A 1 57 ? 3.293 -4.240 36.164 1.00 0.00 57 LYS A C 4
ATOM 4733 O O . LYS A 1 57 ? 3.186 -4.262 37.391 1.00 0.00 57 LYS A O 4
ATOM 4752 N N . ARG A 1 58 ? 3.765 -5.258 35.452 1.00 0.00 58 ARG A N 4
ATOM 4753 C CA . ARG A 1 58 ? 4.196 -6.500 36.087 1.00 0.00 58 ARG A CA 4
ATOM 4754 C C . ARG A 1 58 ? 5.375 -6.248 37.019 1.00 0.00 58 ARG A C 4
ATOM 4755 O O . ARG A 1 58 ? 5.433 -6.794 38.121 1.00 0.00 58 ARG A O 4
ATOM 4776 N N . GLU A 1 59 ? 6.306 -5.417 36.559 1.00 0.00 59 GLU A N 4
ATOM 4777 C CA . GLU A 1 59 ? 7.489 -5.095 37.348 1.00 0.00 59 GLU A CA 4
ATOM 4778 C C . GLU A 1 59 ? 7.102 -4.405 38.651 1.00 0.00 59 GLU A C 4
ATOM 4779 O O . GLU A 1 59 ? 7.677 -4.686 39.703 1.00 0.00 59 GLU A O 4
ATOM 4791 N N . ASP A 1 60 ? 6.136 -3.495 38.575 1.00 0.00 60 ASP A N 4
ATOM 4792 C CA . ASP A 1 60 ? 5.680 -2.758 39.746 1.00 0.00 60 ASP A CA 4
ATOM 4793 C C . ASP A 1 60 ? 5.088 -3.708 40.781 1.00 0.00 60 ASP A C 4
ATOM 4794 O O . ASP A 1 60 ? 5.351 -3.569 41.977 1.00 0.00 60 ASP A O 4
ATOM 4803 N N . ASP A 1 61 ? 4.308 -4.681 40.319 1.00 0.00 61 ASP A N 4
ATOM 4804 C CA . ASP A 1 61 ? 3.676 -5.671 41.180 1.00 0.00 61 ASP A CA 4
ATOM 4805 C C . ASP A 1 61 ? 4.732 -6.489 41.913 1.00 0.00 61 ASP A C 4
ATOM 4806 O O . ASP A 1 61 ? 4.558 -6.807 43.089 1.00 0.00 61 ASP A O 4
ATOM 4815 N N . GLU A 1 62 ? 5.818 -6.839 41.228 1.00 0.00 62 GLU A N 4
ATOM 4816 C CA . GLU A 1 62 ? 6.902 -7.626 41.799 1.00 0.00 62 GLU A CA 4
ATOM 4817 C C . GLU A 1 62 ? 7.573 -6.891 42.952 1.00 0.00 62 GLU A C 4
ATOM 4818 O O . GLU A 1 62 ? 7.960 -7.513 43.943 1.00 0.00 62 GLU A O 4
ATOM 4830 N N . LYS A 1 63 ? 7.765 -5.586 42.783 1.00 0.00 63 LYS A N 4
ATOM 4831 C CA . LYS A 1 63 ? 8.465 -4.797 43.789 1.00 0.00 63 LYS A CA 4
ATOM 4832 C C . LYS A 1 63 ? 7.710 -4.852 45.112 1.00 0.00 63 LYS A C 4
ATOM 4833 O O . LYS A 1 63 ? 8.325 -5.021 46.164 1.00 0.00 63 LYS A O 4
ATOM 4852 N N . ARG A 1 64 ? 6.387 -4.739 45.042 1.00 0.00 64 ARG A N 4
ATOM 4853 C CA . ARG A 1 64 ? 5.583 -4.822 46.255 1.00 0.00 64 ARG A CA 4
ATOM 4854 C C . ARG A 1 64 ? 4.310 -5.614 45.973 1.00 0.00 64 ARG A C 4
ATOM 4855 O O . ARG A 1 64 ? 3.451 -5.156 45.219 1.00 0.00 64 ARG A O 4
ATOM 4876 N N . ILE A 1 65 ? 4.203 -6.796 46.576 1.00 0.00 65 ILE A N 4
ATOM 4877 C CA . ILE A 1 65 ? 3.034 -7.643 46.373 1.00 0.00 65 ILE A CA 4
ATOM 4878 C C . ILE A 1 65 ? 1.789 -6.931 46.887 1.00 0.00 65 ILE A C 4
ATOM 4879 O O . ILE A 1 65 ? 0.790 -6.909 46.171 1.00 0.00 65 ILE A O 4
ATOM 4895 N N . GLN A 1 66 ? 1.878 -6.363 48.089 1.00 0.00 66 GLN A N 4
ATOM 4896 C CA . GLN A 1 66 ? 0.765 -5.650 48.707 1.00 0.00 66 GLN A CA 4
ATOM 4897 C C . GLN A 1 66 ? -0.567 -6.311 48.361 1.00 0.00 66 GLN A C 4
ATOM 4898 O O . GLN A 1 66 ? -1.004 -7.220 49.066 1.00 0.00 66 GLN A O 4
ATOM 4912 N N . ALA A 1 67 ? -1.193 -5.865 47.274 1.00 0.00 67 ALA A N 4
ATOM 4913 C CA . ALA A 1 67 ? -2.460 -6.426 46.824 1.00 0.00 67 ALA A CA 4
ATOM 4914 C C . ALA A 1 67 ? -2.545 -6.361 45.303 1.00 0.00 67 ALA A C 4
ATOM 4915 O O . ALA A 1 67 ? -1.994 -5.447 44.689 1.00 0.00 67 ALA A O 4
ATOM 4922 N N . GLU A 1 68 ? -3.241 -7.328 44.716 1.00 0.00 68 GLU A N 4
ATOM 4923 C CA . GLU A 1 68 ? -3.400 -7.381 43.268 1.00 0.00 68 GLU A CA 4
ATOM 4924 C C . GLU A 1 68 ? -4.677 -6.661 42.847 1.00 0.00 68 GLU A C 4
ATOM 4925 O O . GLU A 1 68 ? -5.618 -6.663 43.623 1.00 0.00 68 GLU A O 4
ATOM 4937 N N . LYS A 1 1 ? -2.976 4.584 -50.286 1.00 0.00 1 LYS A N 5
ATOM 4938 C CA . LYS A 1 1 ? -3.102 4.519 -48.804 1.00 0.00 1 LYS A CA 5
ATOM 4939 C C . LYS A 1 1 ? -3.296 5.923 -48.242 1.00 0.00 1 LYS A C 5
ATOM 4940 O O . LYS A 1 1 ? -4.431 6.324 -47.983 1.00 0.00 1 LYS A O 5
ATOM 4958 N N . GLN A 1 2 ? -2.199 6.652 -48.054 1.00 0.00 2 GLN A N 5
ATOM 4959 C CA . GLN A 1 2 ? -2.256 8.006 -47.515 1.00 0.00 2 GLN A CA 5
ATOM 4960 C C . GLN A 1 2 ? -3.007 8.021 -46.186 1.00 0.00 2 GLN A C 5
ATOM 4961 O O . GLN A 1 2 ? -2.402 7.835 -45.130 1.00 0.00 2 GLN A O 5
ATOM 4975 N N . GLN A 1 3 ? -4.320 8.229 -46.241 1.00 0.00 3 GLN A N 5
ATOM 4976 C CA . GLN A 1 3 ? -5.148 8.257 -45.043 1.00 0.00 3 GLN A CA 5
ATOM 4977 C C . GLN A 1 3 ? -5.137 6.892 -44.363 1.00 0.00 3 GLN A C 5
ATOM 4978 O O . GLN A 1 3 ? -5.127 6.807 -43.134 1.00 0.00 3 GLN A O 5
ATOM 4992 N N . GLU A 1 4 ? -5.134 5.836 -45.171 1.00 0.00 4 GLU A N 5
ATOM 4993 C CA . GLU A 1 4 ? -5.126 4.479 -44.638 1.00 0.00 4 GLU A CA 5
ATOM 4994 C C . GLU A 1 4 ? -3.849 4.223 -43.844 1.00 0.00 4 GLU A C 5
ATOM 4995 O O . GLU A 1 4 ? -3.889 3.600 -42.784 1.00 0.00 4 GLU A O 5
ATOM 5007 N N . GLU A 1 5 ? -2.724 4.714 -44.356 1.00 0.00 5 GLU A N 5
ATOM 5008 C CA . GLU A 1 5 ? -1.442 4.539 -43.685 1.00 0.00 5 GLU A CA 5
ATOM 5009 C C . GLU A 1 5 ? -1.444 5.279 -42.350 1.00 0.00 5 GLU A C 5
ATOM 5010 O O . GLU A 1 5 ? -0.945 4.770 -41.345 1.00 0.00 5 GLU A O 5
ATOM 5022 N N . GLU A 1 6 ? -1.999 6.484 -42.383 1.00 0.00 6 GLU A N 5
ATOM 5023 C CA . GLU A 1 6 ? -2.026 7.280 -41.160 1.00 0.00 6 GLU A CA 5
ATOM 5024 C C . GLU A 1 6 ? -2.827 6.543 -40.090 1.00 0.00 6 GLU A C 5
ATOM 5025 O O . GLU A 1 6 ? -2.455 6.534 -38.915 1.00 0.00 6 GLU A O 5
ATOM 5037 N N . ALA A 1 7 ? -3.945 5.965 -40.513 1.00 0.00 7 ALA A N 5
ATOM 5038 C CA . ALA A 1 7 ? -4.812 5.274 -39.566 1.00 0.00 7 ALA A CA 5
ATOM 5039 C C . ALA A 1 7 ? -4.032 4.142 -38.902 1.00 0.00 7 ALA A C 5
ATOM 5040 O O . ALA A 1 7 ? -4.145 3.946 -37.692 1.00 0.00 7 ALA A O 5
ATOM 5047 N N . GLU A 1 8 ? -3.232 3.418 -39.676 1.00 0.00 8 GLU A N 5
ATOM 5048 C CA . GLU A 1 8 ? -2.446 2.325 -39.117 1.00 0.00 8 GLU A CA 5
ATOM 5049 C C . GLU A 1 8 ? -1.468 2.860 -38.074 1.00 0.00 8 GLU A C 5
ATOM 5050 O O . GLU A 1 8 ? -1.314 2.274 -37.003 1.00 0.00 8 GLU A O 5
ATOM 5062 N N . ARG A 1 9 ? -0.841 3.982 -38.406 1.00 0.00 9 ARG A N 5
ATOM 5063 C CA . ARG A 1 9 ? 0.096 4.592 -37.467 1.00 0.00 9 ARG A CA 5
ATOM 5064 C C . ARG A 1 9 ? -0.629 5.018 -36.194 1.00 0.00 9 ARG A C 5
ATOM 5065 O O . ARG A 1 9 ? -0.147 4.807 -35.082 1.00 0.00 9 ARG A O 5
ATOM 5086 N N . LEU A 1 10 ? -1.806 5.603 -36.384 1.00 0.00 10 LEU A N 5
ATOM 5087 C CA . LEU A 1 10 ? -2.652 6.065 -35.289 1.00 0.00 10 LEU A CA 5
ATOM 5088 C C . LEU A 1 10 ? -3.084 4.907 -34.398 1.00 0.00 10 LEU A C 5
ATOM 5089 O O . LEU A 1 10 ? -3.129 5.051 -33.175 1.00 0.00 10 LEU A O 5
ATOM 5105 N N . ARG A 1 11 ? -3.389 3.761 -35.002 1.00 0.00 11 ARG A N 5
ATOM 5106 C CA . ARG A 1 11 ? -3.805 2.572 -34.266 1.00 0.00 11 ARG A CA 5
ATOM 5107 C C . ARG A 1 11 ? -2.711 2.068 -33.331 1.00 0.00 11 ARG A C 5
ATOM 5108 O O . ARG A 1 11 ? -2.990 1.699 -32.191 1.00 0.00 11 ARG A O 5
ATOM 5129 N N . ARG A 1 12 ? -1.473 2.068 -33.812 1.00 0.00 12 ARG A N 5
ATOM 5130 C CA . ARG A 1 12 ? -0.340 1.622 -33.011 1.00 0.00 12 ARG A CA 5
ATOM 5131 C C . ARG A 1 12 ? -0.141 2.518 -31.795 1.00 0.00 12 ARG A C 5
ATOM 5132 O O . ARG A 1 12 ? 0.145 2.036 -30.698 1.00 0.00 12 ARG A O 5
ATOM 5153 N N . ILE A 1 13 ? -0.289 3.819 -32.023 1.00 0.00 13 ILE A N 5
ATOM 5154 C CA . ILE A 1 13 ? -0.107 4.781 -30.941 1.00 0.00 13 ILE A CA 5
ATOM 5155 C C . ILE A 1 13 ? -1.135 4.543 -29.842 1.00 0.00 13 ILE A C 5
ATOM 5156 O O . ILE A 1 13 ? -0.800 4.599 -28.659 1.00 0.00 13 ILE A O 5
ATOM 5172 N N . GLN A 1 14 ? -2.383 4.292 -30.223 1.00 0.00 14 GLN A N 5
ATOM 5173 C CA . GLN A 1 14 ? -3.459 4.062 -29.267 1.00 0.00 14 GLN A CA 5
ATOM 5174 C C . GLN A 1 14 ? -3.171 2.830 -28.416 1.00 0.00 14 GLN A C 5
ATOM 5175 O O . GLN A 1 14 ? -3.415 2.838 -27.209 1.00 0.00 14 GLN A O 5
ATOM 5189 N N . GLU A 1 15 ? -2.640 1.776 -29.029 1.00 0.00 15 GLU A N 5
ATOM 5190 C CA . GLU A 1 15 ? -2.310 0.542 -28.328 1.00 0.00 15 GLU A CA 5
ATOM 5191 C C . GLU A 1 15 ? -1.224 0.766 -27.280 1.00 0.00 15 GLU A C 5
ATOM 5192 O O . GLU A 1 15 ? -1.304 0.236 -26.171 1.00 0.00 15 GLU A O 5
ATOM 5204 N N . GLU A 1 16 ? -0.218 1.550 -27.652 1.00 0.00 16 GLU A N 5
ATOM 5205 C CA . GLU A 1 16 ? 0.882 1.825 -26.736 1.00 0.00 16 GLU A CA 5
ATOM 5206 C C . GLU A 1 16 ? 0.383 2.561 -25.497 1.00 0.00 16 GLU A C 5
ATOM 5207 O O . GLU A 1 16 ? 0.801 2.262 -24.378 1.00 0.00 16 GLU A O 5
ATOM 5219 N N . MET A 1 17 ? -0.508 3.525 -25.709 1.00 0.00 17 MET A N 5
ATOM 5220 C CA . MET A 1 17 ? -1.059 4.316 -24.613 1.00 0.00 17 MET A CA 5
ATOM 5221 C C . MET A 1 17 ? -1.818 3.425 -23.634 1.00 0.00 17 MET A C 5
ATOM 5222 O O . MET A 1 17 ? -1.721 3.619 -22.421 1.00 0.00 17 MET A O 5
ATOM 5236 N N . GLU A 1 18 ? -2.573 2.461 -24.155 1.00 0.00 18 GLU A N 5
ATOM 5237 C CA . GLU A 1 18 ? -3.345 1.558 -23.309 1.00 0.00 18 GLU A CA 5
ATOM 5238 C C . GLU A 1 18 ? -2.418 0.754 -22.401 1.00 0.00 18 GLU A C 5
ATOM 5239 O O . GLU A 1 18 ? -2.713 0.582 -21.217 1.00 0.00 18 GLU A O 5
ATOM 5251 N N . LYS A 1 19 ? -1.308 0.275 -22.953 1.00 0.00 19 LYS A N 5
ATOM 5252 C CA . LYS A 1 19 ? -0.358 -0.506 -22.170 1.00 0.00 19 LYS A CA 5
ATOM 5253 C C . LYS A 1 19 ? 0.210 0.343 -21.037 1.00 0.00 19 LYS A C 5
ATOM 5254 O O . LYS A 1 19 ? 0.319 -0.124 -19.902 1.00 0.00 19 LYS A O 5
ATOM 5273 N N . GLU A 1 20 ? 0.539 1.593 -21.349 1.00 0.00 20 GLU A N 5
ATOM 5274 C CA . GLU A 1 20 ? 1.068 2.513 -20.349 1.00 0.00 20 GLU A CA 5
ATOM 5275 C C . GLU A 1 20 ? 0.033 2.759 -19.257 1.00 0.00 20 GLU A C 5
ATOM 5276 O O . GLU A 1 20 ? 0.366 2.794 -18.072 1.00 0.00 20 GLU A O 5
ATOM 5288 N N . ARG A 1 21 ? -1.219 2.926 -19.674 1.00 0.00 21 ARG A N 5
ATOM 5289 C CA . ARG A 1 21 ? -2.297 3.175 -18.724 1.00 0.00 21 ARG A CA 5
ATOM 5290 C C . ARG A 1 21 ? -2.440 1.989 -17.774 1.00 0.00 21 ARG A C 5
ATOM 5291 O O . ARG A 1 21 ? -2.600 2.181 -16.568 1.00 0.00 21 ARG A O 5
ATOM 5312 N N . LYS A 1 22 ? -2.366 0.777 -18.314 1.00 0.00 22 LYS A N 5
ATOM 5313 C CA . LYS A 1 22 ? -2.475 -0.431 -17.505 1.00 0.00 22 LYS A CA 5
ATOM 5314 C C . LYS A 1 22 ? -1.334 -0.503 -16.496 1.00 0.00 22 LYS A C 5
ATOM 5315 O O . LYS A 1 22 ? -1.542 -0.864 -15.337 1.00 0.00 22 LYS A O 5
ATOM 5334 N N . ARG A 1 23 ? -0.136 -0.155 -16.952 1.00 0.00 23 ARG A N 5
ATOM 5335 C CA . ARG A 1 23 ? 1.035 -0.185 -16.084 1.00 0.00 23 ARG A CA 5
ATOM 5336 C C . ARG A 1 23 ? 0.863 0.787 -14.921 1.00 0.00 23 ARG A C 5
ATOM 5337 O O . ARG A 1 23 ? 1.182 0.455 -13.778 1.00 0.00 23 ARG A O 5
ATOM 5358 N N . ARG A 1 24 ? 0.338 1.969 -15.222 1.00 0.00 24 ARG A N 5
ATOM 5359 C CA . ARG A 1 24 ? 0.117 2.964 -14.179 1.00 0.00 24 ARG A CA 5
ATOM 5360 C C . ARG A 1 24 ? -0.885 2.442 -13.154 1.00 0.00 24 ARG A C 5
ATOM 5361 O O . ARG A 1 24 ? -0.696 2.612 -11.948 1.00 0.00 24 ARG A O 5
ATOM 5382 N N . GLU A 1 25 ? -1.946 1.815 -13.653 1.00 0.00 25 GLU A N 5
ATOM 5383 C CA . GLU A 1 25 ? -2.975 1.277 -12.770 1.00 0.00 25 GLU A CA 5
ATOM 5384 C C . GLU A 1 25 ? -2.379 0.206 -11.863 1.00 0.00 25 GLU A C 5
ATOM 5385 O O . GLU A 1 25 ? -2.671 0.168 -10.667 1.00 0.00 25 GLU A O 5
ATOM 5397 N N . GLU A 1 26 ? -1.539 -0.647 -12.441 1.00 0.00 26 GLU A N 5
ATOM 5398 C CA . GLU A 1 26 ? -0.903 -1.711 -11.675 1.00 0.00 26 GLU A CA 5
ATOM 5399 C C . GLU A 1 26 ? -0.017 -1.115 -10.585 1.00 0.00 26 GLU A C 5
ATOM 5400 O O . GLU A 1 26 ? -0.034 -1.572 -9.442 1.00 0.00 26 GLU A O 5
ATOM 5412 N N . ASP A 1 27 ? 0.734 -0.077 -10.940 1.00 0.00 27 ASP A N 5
ATOM 5413 C CA . ASP A 1 27 ? 1.610 0.604 -9.994 1.00 0.00 27 ASP A CA 5
ATOM 5414 C C . ASP A 1 27 ? 0.798 1.237 -8.869 1.00 0.00 27 ASP A C 5
ATOM 5415 O O . ASP A 1 27 ? 1.183 1.176 -7.702 1.00 0.00 27 ASP A O 5
ATOM 5424 N N . GLU A 1 28 ? -0.325 1.844 -9.242 1.00 0.00 28 GLU A N 5
ATOM 5425 C CA . GLU A 1 28 ? -1.186 2.486 -8.254 1.00 0.00 28 GLU A CA 5
ATOM 5426 C C . GLU A 1 28 ? -1.711 1.448 -7.267 1.00 0.00 28 GLU A C 5
ATOM 5427 O O . GLU A 1 28 ? -1.731 1.691 -6.060 1.00 0.00 28 GLU A O 5
ATOM 5439 N N . GLN A 1 29 ? -2.122 0.297 -7.787 1.00 0.00 29 GLN A N 5
ATOM 5440 C CA . GLN A 1 29 ? -2.642 -0.770 -6.937 1.00 0.00 29 GLN A CA 5
ATOM 5441 C C . GLN A 1 29 ? -1.563 -1.251 -5.973 1.00 0.00 29 GLN A C 5
ATOM 5442 O O . GLN A 1 29 ? -1.832 -1.463 -4.790 1.00 0.00 29 GLN A O 5
ATOM 5456 N N . ARG A 1 30 ? -0.344 -1.400 -6.484 1.00 0.00 30 ARG A N 5
ATOM 5457 C CA . ARG A 1 30 ? 0.771 -1.839 -5.654 1.00 0.00 30 ARG A CA 5
ATOM 5458 C C . ARG A 1 30 ? 1.043 -0.831 -4.543 1.00 0.00 30 ARG A C 5
ATOM 5459 O O . ARG A 1 30 ? 1.261 -1.211 -3.392 1.00 0.00 30 ARG A O 5
ATOM 5480 N N . ARG A 1 31 ? 1.004 0.449 -4.898 1.00 0.00 31 ARG A N 5
ATOM 5481 C CA . ARG A 1 31 ? 1.230 1.508 -3.921 1.00 0.00 31 ARG A CA 5
ATOM 5482 C C . ARG A 1 31 ? 0.156 1.472 -2.841 1.00 0.00 31 ARG A C 5
ATOM 5483 O O . ARG A 1 31 ? 0.457 1.624 -1.656 1.00 0.00 31 ARG A O 5
ATOM 5504 N N . ARG A 1 32 ? -1.087 1.265 -3.263 1.00 0.00 32 ARG A N 5
ATOM 5505 C CA . ARG A 1 32 ? -2.192 1.212 -2.313 1.00 0.00 32 ARG A CA 5
ATOM 5506 C C . ARG A 1 32 ? -1.991 0.045 -1.351 1.00 0.00 32 ARG A C 5
ATOM 5507 O O . ARG A 1 32 ? -2.184 0.192 -0.143 1.00 0.00 32 ARG A O 5
ATOM 5528 N N . LYS A 1 33 ? -1.592 -1.099 -1.898 1.00 0.00 33 LYS A N 5
ATOM 5529 C CA . LYS A 1 33 ? -1.351 -2.287 -1.085 1.00 0.00 33 LYS A CA 5
ATOM 5530 C C . LYS A 1 33 ? -0.217 -2.022 -0.100 1.00 0.00 33 LYS A C 5
ATOM 5531 O O . LYS A 1 33 ? -0.304 -2.404 1.068 1.00 0.00 33 LYS A O 5
ATOM 5550 N N . GLU A 1 34 ? 0.836 -1.373 -0.586 1.00 0.00 34 GLU A N 5
ATOM 5551 C CA . GLU A 1 34 ? 1.992 -1.077 0.251 1.00 0.00 34 GLU A CA 5
ATOM 5552 C C . GLU A 1 34 ? 1.583 -0.171 1.408 1.00 0.00 34 GLU A C 5
ATOM 5553 O O . GLU A 1 34 ? 1.996 -0.394 2.545 1.00 0.00 34 GLU A O 5
ATOM 5565 N N . GLU A 1 35 ? 0.755 0.830 1.124 1.00 0.00 35 GLU A N 5
ATOM 5566 C CA . GLU A 1 35 ? 0.285 1.753 2.151 1.00 0.00 35 GLU A CA 5
ATOM 5567 C C . GLU A 1 35 ? -0.533 1.015 3.205 1.00 0.00 35 GLU A C 5
ATOM 5568 O O . GLU A 1 35 ? -0.379 1.255 4.404 1.00 0.00 35 GLU A O 5
ATOM 5580 N N . GLU A 1 36 ? -1.387 0.109 2.739 1.00 0.00 36 GLU A N 5
ATOM 5581 C CA . GLU A 1 36 ? -2.223 -0.675 3.642 1.00 0.00 36 GLU A CA 5
ATOM 5582 C C . GLU A 1 36 ? -1.357 -1.541 4.549 1.00 0.00 36 GLU A C 5
ATOM 5583 O O . GLU A 1 36 ? -1.607 -1.633 5.753 1.00 0.00 36 GLU A O 5
ATOM 5595 N N . GLU A 1 37 ? -0.335 -2.156 3.964 1.00 0.00 37 GLU A N 5
ATOM 5596 C CA . GLU A 1 37 ? 0.573 -3.006 4.726 1.00 0.00 37 GLU A CA 5
ATOM 5597 C C . GLU A 1 37 ? 1.298 -2.189 5.789 1.00 0.00 37 GLU A C 5
ATOM 5598 O O . GLU A 1 37 ? 1.454 -2.645 6.923 1.00 0.00 37 GLU A O 5
ATOM 5610 N N . ARG A 1 38 ? 1.734 -0.991 5.414 1.00 0.00 38 ARG A N 5
ATOM 5611 C CA . ARG A 1 38 ? 2.442 -0.130 6.354 1.00 0.00 38 ARG A CA 5
ATOM 5612 C C . ARG A 1 38 ? 1.523 0.221 7.517 1.00 0.00 38 ARG A C 5
ATOM 5613 O O . ARG A 1 38 ? 1.951 0.214 8.672 1.00 0.00 38 ARG A O 5
ATOM 5634 N N . ARG A 1 39 ? 0.271 0.539 7.199 1.00 0.00 39 ARG A N 5
ATOM 5635 C CA . ARG A 1 39 ? -0.684 0.907 8.239 1.00 0.00 39 ARG A CA 5
ATOM 5636 C C . ARG A 1 39 ? -0.870 -0.259 9.205 1.00 0.00 39 ARG A C 5
ATOM 5637 O O . ARG A 1 39 ? -0.933 -0.057 10.417 1.00 0.00 39 ARG A O 5
ATOM 5658 N N . MET A 1 40 ? -0.964 -1.470 8.665 1.00 0.00 40 MET A N 5
ATOM 5659 C CA . MET A 1 40 ? -1.157 -2.654 9.495 1.00 0.00 40 MET A CA 5
ATOM 5660 C C . MET A 1 40 ? 0.023 -2.819 10.448 1.00 0.00 40 MET A C 5
ATOM 5661 O O . MET A 1 40 ? -0.169 -3.118 11.626 1.00 0.00 40 MET A O 5
ATOM 5675 N N . LYS A 1 41 ? 1.234 -2.603 9.941 1.00 0.00 41 LYS A N 5
ATOM 5676 C CA . LYS A 1 41 ? 2.430 -2.718 10.769 1.00 0.00 41 LYS A CA 5
ATOM 5677 C C . LYS A 1 41 ? 2.399 -1.687 11.894 1.00 0.00 41 LYS A C 5
ATOM 5678 O O . LYS A 1 41 ? 2.723 -2.004 13.039 1.00 0.00 41 LYS A O 5
ATOM 5697 N N . LEU A 1 42 ? 1.996 -0.467 11.556 1.00 0.00 42 LEU A N 5
ATOM 5698 C CA . LEU A 1 42 ? 1.925 0.600 12.548 1.00 0.00 42 LEU A CA 5
ATOM 5699 C C . LEU A 1 42 ? 0.912 0.245 13.633 1.00 0.00 42 LEU A C 5
ATOM 5700 O O . LEU A 1 42 ? 1.174 0.429 14.822 1.00 0.00 42 LEU A O 5
ATOM 5716 N N . GLU A 1 43 ? -0.233 -0.281 13.209 1.00 0.00 43 GLU A N 5
ATOM 5717 C CA . GLU A 1 43 ? -1.281 -0.682 14.141 1.00 0.00 43 GLU A CA 5
ATOM 5718 C C . GLU A 1 43 ? -0.777 -1.794 15.054 1.00 0.00 43 GLU A C 5
ATOM 5719 O O . GLU A 1 43 ? -1.043 -1.790 16.256 1.00 0.00 43 GLU A O 5
ATOM 5731 N N . MET A 1 44 ? -0.052 -2.740 14.464 1.00 0.00 44 MET A N 5
ATOM 5732 C CA . MET A 1 44 ? 0.483 -3.863 15.225 1.00 0.00 44 MET A CA 5
ATOM 5733 C C . MET A 1 44 ? 1.447 -3.361 16.295 1.00 0.00 44 MET A C 5
ATOM 5734 O O . MET A 1 44 ? 1.407 -3.829 17.432 1.00 0.00 44 MET A O 5
ATOM 5748 N N . GLU A 1 45 ? 2.296 -2.400 15.938 1.00 0.00 45 GLU A N 5
ATOM 5749 C CA . GLU A 1 45 ? 3.258 -1.822 16.868 1.00 0.00 45 GLU A CA 5
ATOM 5750 C C . GLU A 1 45 ? 2.524 -1.132 18.014 1.00 0.00 45 GLU A C 5
ATOM 5751 O O . GLU A 1 45 ? 2.922 -1.260 19.173 1.00 0.00 45 GLU A O 5
ATOM 5763 N N . ALA A 1 46 ? 1.455 -0.413 17.686 1.00 0.00 46 ALA A N 5
ATOM 5764 C CA . ALA A 1 46 ? 0.669 0.290 18.694 1.00 0.00 46 ALA A CA 5
ATOM 5765 C C . ALA A 1 46 ? 0.070 -0.713 19.673 1.00 0.00 46 ALA A C 5
ATOM 5766 O O . ALA A 1 46 ? 0.071 -0.476 20.882 1.00 0.00 46 ALA A O 5
ATOM 5773 N N . LYS A 1 47 ? -0.440 -1.822 19.144 1.00 0.00 47 LYS A N 5
ATOM 5774 C CA . LYS A 1 47 ? -1.053 -2.841 19.988 1.00 0.00 47 LYS A CA 5
ATOM 5775 C C . LYS A 1 47 ? -0.012 -3.384 20.961 1.00 0.00 47 LYS A C 5
ATOM 5776 O O . LYS A 1 47 ? -0.305 -3.563 22.144 1.00 0.00 47 LYS A O 5
ATOM 5795 N N . ARG A 1 48 ? 1.200 -3.631 20.470 1.00 0.00 48 ARG A N 5
ATOM 5796 C CA . ARG A 1 48 ? 2.278 -4.140 21.310 1.00 0.00 48 ARG A CA 5
ATOM 5797 C C . ARG A 1 48 ? 2.600 -3.126 22.405 1.00 0.00 48 ARG A C 5
ATOM 5798 O O . ARG A 1 48 ? 2.814 -3.501 23.559 1.00 0.00 48 ARG A O 5
ATOM 5819 N N . LYS A 1 49 ? 2.637 -1.853 22.026 1.00 0.00 49 LYS A N 5
ATOM 5820 C CA . LYS A 1 49 ? 2.952 -0.798 22.981 1.00 0.00 49 LYS A CA 5
ATOM 5821 C C . LYS A 1 49 ? 1.902 -0.783 24.089 1.00 0.00 49 LYS A C 5
ATOM 5822 O O . LYS A 1 49 ? 2.245 -0.669 25.266 1.00 0.00 49 LYS A O 5
ATOM 5841 N N . GLN A 1 50 ? 0.635 -0.918 23.708 1.00 0.00 50 GLN A N 5
ATOM 5842 C CA . GLN A 1 50 ? -0.447 -0.935 24.685 1.00 0.00 50 GLN A CA 5
ATOM 5843 C C . GLN A 1 50 ? -0.295 -2.131 25.617 1.00 0.00 50 GLN A C 5
ATOM 5844 O O . GLN A 1 50 ? -0.480 -2.011 26.829 1.00 0.00 50 GLN A O 5
ATOM 5858 N N . GLU A 1 51 ? 0.045 -3.280 25.039 1.00 0.00 51 GLU A N 5
ATOM 5859 C CA . GLU A 1 51 ? 0.221 -4.505 25.809 1.00 0.00 51 GLU A CA 5
ATOM 5860 C C . GLU A 1 51 ? 1.359 -4.335 26.810 1.00 0.00 51 GLU A C 5
ATOM 5861 O O . GLU A 1 51 ? 1.250 -4.767 27.959 1.00 0.00 51 GLU A O 5
ATOM 5873 N N . GLU A 1 52 ? 2.446 -3.704 26.375 1.00 0.00 52 GLU A N 5
ATOM 5874 C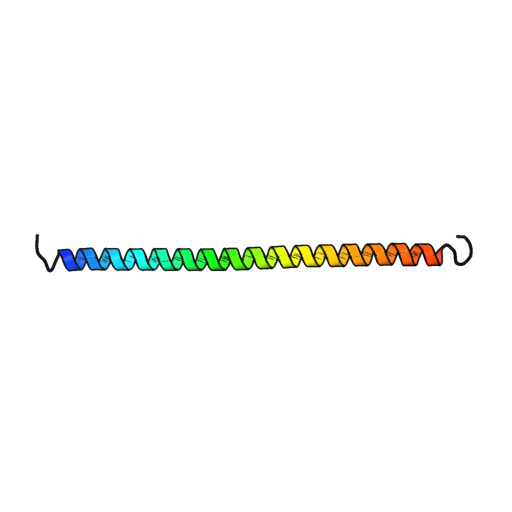 CA . GLU A 1 52 ? 3.604 -3.477 27.231 1.00 0.00 52 GLU A CA 5
ATOM 5875 C C . GLU A 1 52 ? 3.227 -2.611 28.428 1.00 0.00 52 GLU A C 5
ATOM 5876 O O . GLU A 1 52 ? 3.665 -2.883 29.546 1.00 0.00 52 GLU A O 5
ATOM 5888 N N . GLU A 1 53 ? 2.416 -1.580 28.201 1.00 0.00 53 GLU A N 5
ATOM 5889 C CA . GLU A 1 53 ? 1.983 -0.685 29.265 1.00 0.00 53 GLU A CA 5
ATOM 5890 C C . GLU A 1 53 ? 1.171 -1.449 30.304 1.00 0.00 53 GLU A C 5
ATOM 5891 O O . GLU A 1 53 ? 1.360 -1.259 31.507 1.00 0.00 53 GLU A O 5
ATOM 5903 N N . GLU A 1 54 ? 0.282 -2.321 29.838 1.00 0.00 54 GLU A N 5
ATOM 5904 C CA . GLU A 1 54 ? -0.553 -3.122 30.725 1.00 0.00 54 GLU A CA 5
ATOM 5905 C C . GLU A 1 54 ? 0.320 -4.034 31.581 1.00 0.00 54 GLU A C 5
ATOM 5906 O O . GLU A 1 54 ? 0.069 -4.198 32.776 1.00 0.00 54 GLU A O 5
ATOM 5918 N N . ARG A 1 55 ? 1.335 -4.623 30.957 1.00 0.00 55 ARG A N 5
ATOM 5919 C CA . ARG A 1 55 ? 2.222 -5.532 31.673 1.00 0.00 55 ARG A CA 5
ATOM 5920 C C . ARG A 1 55 ? 2.935 -4.795 32.801 1.00 0.00 55 ARG A C 5
ATOM 5921 O O . ARG A 1 55 ? 3.029 -5.321 33.911 1.00 0.00 55 ARG A O 5
ATOM 5942 N N . LYS A 1 56 ? 3.408 -3.579 32.541 1.00 0.00 56 LYS A N 5
ATOM 5943 C CA . LYS A 1 56 ? 4.092 -2.774 33.545 1.00 0.00 56 LYS A CA 5
ATOM 5944 C C . LYS A 1 56 ? 3.149 -2.457 34.700 1.00 0.00 56 LYS A C 5
ATOM 5945 O O . LYS A 1 56 ? 3.539 -2.544 35.866 1.00 0.00 56 LYS A O 5
ATOM 5964 N N . LYS A 1 57 ? 1.908 -2.120 34.364 1.00 0.00 57 LYS A N 5
ATOM 5965 C CA . LYS A 1 57 ? 0.909 -1.819 35.382 1.00 0.00 57 LYS A CA 5
ATOM 5966 C C . LYS A 1 57 ? 0.644 -3.047 36.247 1.00 0.00 57 LYS A C 5
ATOM 5967 O O . LYS A 1 57 ? 0.559 -2.946 37.470 1.00 0.00 57 LYS A O 5
ATOM 5986 N N . ARG A 1 58 ? 0.523 -4.200 35.597 1.00 0.00 58 ARG A N 5
ATOM 5987 C CA . ARG A 1 58 ? 0.269 -5.448 36.306 1.00 0.00 58 ARG A CA 5
ATOM 5988 C C . ARG A 1 58 ? 1.423 -5.783 37.242 1.00 0.00 58 ARG A C 5
ATOM 5989 O O . ARG A 1 58 ? 1.210 -6.210 38.377 1.00 0.00 58 ARG A O 5
ATOM 6010 N N . GLU A 1 59 ? 2.643 -5.578 36.754 1.00 0.00 59 GLU A N 5
ATOM 6011 C CA . GLU A 1 59 ? 3.836 -5.850 37.545 1.00 0.00 59 GLU A CA 5
ATOM 6012 C C . GLU A 1 59 ? 3.887 -4.961 38.781 1.00 0.00 59 GLU A C 5
ATOM 6013 O O . GLU A 1 59 ? 4.227 -5.430 39.866 1.00 0.00 59 GLU A O 5
ATOM 6025 N N . ASP A 1 60 ? 3.540 -3.689 38.612 1.00 0.00 60 ASP A N 5
ATOM 6026 C CA . ASP A 1 60 ? 3.542 -2.732 39.712 1.00 0.00 60 ASP A CA 5
ATOM 6027 C C . ASP A 1 60 ? 2.550 -3.136 40.796 1.00 0.00 60 ASP A C 5
ATOM 6028 O O . ASP A 1 60 ? 2.853 -3.056 41.987 1.00 0.00 60 ASP A O 5
ATOM 6037 N N . ASP A 1 61 ? 1.372 -3.592 40.376 1.00 0.00 61 ASP A N 5
ATOM 6038 C CA . ASP A 1 61 ? 0.328 -4.026 41.296 1.00 0.00 61 ASP A CA 5
ATOM 6039 C C . ASP A 1 61 ? 0.789 -5.212 42.135 1.00 0.00 61 ASP A C 5
ATOM 6040 O O . ASP A 1 61 ? 0.522 -5.249 43.336 1.00 0.00 61 ASP A O 5
ATOM 6049 N N . GLU A 1 62 ? 1.495 -6.164 41.530 1.00 0.00 62 GLU A N 5
ATOM 6050 C CA . GLU A 1 62 ? 2.016 -7.342 42.212 1.00 0.00 62 GLU A CA 5
ATOM 6051 C C . GLU A 1 62 ? 3.049 -6.982 43.274 1.00 0.00 62 GLU A C 5
ATOM 6052 O O . GLU A 1 62 ? 3.093 -7.583 44.345 1.00 0.00 62 GLU A O 5
ATOM 6064 N N . LYS A 1 63 ? 3.920 -6.033 42.947 1.00 0.00 63 LYS A N 5
ATOM 6065 C CA . LYS A 1 63 ? 4.989 -5.644 43.859 1.00 0.00 63 LYS A CA 5
ATOM 6066 C C . LYS A 1 63 ? 4.422 -5.099 45.164 1.00 0.00 63 LYS A C 5
ATOM 6067 O O . LYS A 1 63 ? 4.919 -5.438 46.240 1.00 0.00 63 LYS A O 5
ATOM 6086 N N . ARG A 1 64 ? 3.374 -4.290 45.054 1.00 0.00 64 ARG A N 5
ATOM 6087 C CA . ARG A 1 64 ? 2.762 -3.752 46.265 1.00 0.00 64 ARG A CA 5
ATOM 6088 C C . ARG A 1 64 ? 1.943 -4.818 46.989 1.00 0.00 64 ARG A C 5
ATOM 6089 O O . ARG A 1 64 ? 1.267 -4.516 47.973 1.00 0.00 64 ARG A O 5
ATOM 6110 N N . ILE A 1 65 ? 2.005 -6.065 46.524 1.00 0.00 65 ILE A N 5
ATOM 6111 C CA . ILE A 1 65 ? 1.270 -7.151 47.163 1.00 0.00 65 ILE A CA 5
ATOM 6112 C C . ILE A 1 65 ? 2.216 -7.983 48.023 1.00 0.00 65 ILE A C 5
ATOM 6113 O O . ILE A 1 65 ? 1.917 -8.264 49.184 1.00 0.00 65 ILE A O 5
ATOM 6129 N N . GLN A 1 66 ? 3.340 -8.381 47.434 1.00 0.00 66 GLN A N 5
ATOM 6130 C CA . GLN A 1 66 ? 4.316 -9.194 48.150 1.00 0.00 66 GLN A CA 5
ATOM 6131 C C . GLN A 1 66 ? 4.912 -8.407 49.312 1.00 0.00 66 GLN A C 5
ATOM 6132 O O . GLN A 1 66 ? 5.136 -8.961 50.387 1.00 0.00 66 GLN A O 5
ATOM 6146 N N . ALA A 1 67 ? 5.170 -7.122 49.080 1.00 0.00 67 ALA A N 5
ATOM 6147 C CA . ALA A 1 67 ? 5.745 -6.271 50.114 1.00 0.00 67 ALA A CA 5
ATOM 6148 C C . ALA A 1 67 ? 5.133 -4.876 50.051 1.00 0.00 67 ALA A C 5
ATOM 6149 O O . ALA A 1 67 ? 4.792 -4.395 48.971 1.00 0.00 67 ALA A O 5
ATOM 6156 N N . GLU A 1 68 ? 5.005 -4.239 51.212 1.00 0.00 68 GLU A N 5
ATOM 6157 C CA . GLU A 1 68 ? 4.432 -2.901 51.282 1.00 0.00 68 GLU A CA 5
ATOM 6158 C C . GLU A 1 68 ? 5.498 -1.886 51.683 1.00 0.00 68 GLU A C 5
ATOM 6159 O O . GLU A 1 68 ? 6.416 -2.272 52.388 1.00 0.00 68 GLU A O 5
ATOM 6171 N N . LYS A 1 1 ? -1.888 7.389 -54.024 1.00 0.00 1 LYS A N 6
ATOM 6172 C CA . LYS A 1 1 ? -1.264 7.732 -52.716 1.00 0.00 1 LYS A CA 6
ATOM 6173 C C . LYS A 1 1 ? -1.669 6.693 -51.676 1.00 0.00 1 LYS A C 6
ATOM 6174 O O . LYS A 1 1 ? -2.719 6.061 -51.796 1.00 0.00 1 LYS A O 6
ATOM 6192 N N . GLN A 1 2 ? -0.826 6.535 -50.662 1.00 0.00 2 GLN A N 6
ATOM 6193 C CA . GLN A 1 2 ? -1.086 5.582 -49.588 1.00 0.00 2 GLN A CA 6
ATOM 6194 C C . GLN A 1 2 ? -2.261 6.048 -48.735 1.00 0.00 2 GLN A C 6
ATOM 6195 O O . GLN A 1 2 ? -2.303 7.204 -48.313 1.00 0.00 2 GLN A O 6
ATOM 6209 N N . GLN A 1 3 ? -3.206 5.143 -48.499 1.00 0.00 3 GLN A N 6
ATOM 6210 C CA . GLN A 1 3 ? -4.380 5.460 -47.695 1.00 0.00 3 GLN A CA 6
ATOM 6211 C C . GLN A 1 3 ? -3.981 5.740 -46.251 1.00 0.00 3 GLN A C 6
ATOM 6212 O O . GLN A 1 3 ? -4.578 6.600 -45.602 1.00 0.00 3 GLN A O 6
ATOM 6226 N N . GLU A 1 4 ? -2.993 4.998 -45.758 1.00 0.00 4 GLU A N 6
ATOM 6227 C CA . GLU A 1 4 ? -2.527 5.153 -44.383 1.00 0.00 4 GLU A CA 6
ATOM 6228 C C . GLU A 1 4 ? -3.653 4.883 -43.390 1.00 0.00 4 GLU A C 6
ATOM 6229 O O . GLU A 1 4 ? -3.543 5.249 -42.220 1.00 0.00 4 GLU A O 6
ATOM 6241 N N . GLU A 1 5 ? -4.713 4.222 -43.847 1.00 0.00 5 GLU A N 6
ATOM 6242 C CA . GLU A 1 5 ? -5.839 3.894 -42.982 1.00 0.00 5 GLU A CA 6
ATOM 6243 C C . GLU A 1 5 ? -5.395 2.953 -41.867 1.00 0.00 5 GLU A C 6
ATOM 6244 O O . GLU A 1 5 ? -5.798 3.103 -40.713 1.00 0.00 5 GLU A O 6
ATOM 6256 N N . GLU A 1 6 ? -4.570 1.987 -42.250 1.00 0.00 6 GLU A N 6
ATOM 6257 C CA . GLU A 1 6 ? -4.101 1.026 -41.256 1.00 0.00 6 GLU A CA 6
ATOM 6258 C C . GLU A 1 6 ? -3.319 1.752 -40.166 1.00 0.00 6 GLU A C 6
ATOM 6259 O O . GLU A 1 6 ? -3.454 1.442 -38.982 1.00 0.00 6 GLU A O 6
ATOM 6271 N N . ALA A 1 7 ? -2.483 2.693 -40.591 1.00 0.00 7 ALA A N 6
ATOM 6272 C CA . ALA A 1 7 ? -1.654 3.426 -39.641 1.00 0.00 7 ALA A CA 6
ATOM 6273 C C . ALA A 1 7 ? -2.555 4.154 -38.646 1.00 0.00 7 ALA A C 6
ATOM 6274 O O . ALA A 1 7 ? -2.273 4.158 -37.448 1.00 0.00 7 ALA A O 6
ATOM 6281 N N . GLU A 1 8 ? -3.643 4.741 -39.135 1.00 0.00 8 GLU A N 6
ATOM 6282 C CA . GLU A 1 8 ? -4.575 5.438 -38.255 1.00 0.00 8 GLU A CA 6
ATOM 6283 C C . GLU A 1 8 ? -5.184 4.461 -37.252 1.00 0.00 8 GLU A C 6
ATOM 6284 O O . GLU A 1 8 ? -5.269 4.760 -36.060 1.00 0.00 8 GLU A O 6
ATOM 6296 N N . ARG A 1 9 ? -5.562 3.290 -37.753 1.00 0.00 9 ARG A N 6
ATOM 6297 C CA . ARG A 1 9 ? -6.126 2.272 -36.872 1.00 0.00 9 ARG A CA 6
ATOM 6298 C C . ARG A 1 9 ? -5.093 1.823 -35.842 1.00 0.00 9 ARG A C 6
ATOM 6299 O O . ARG A 1 9 ? -5.396 1.679 -34.656 1.00 0.00 9 ARG A O 6
ATOM 6320 N N . LEU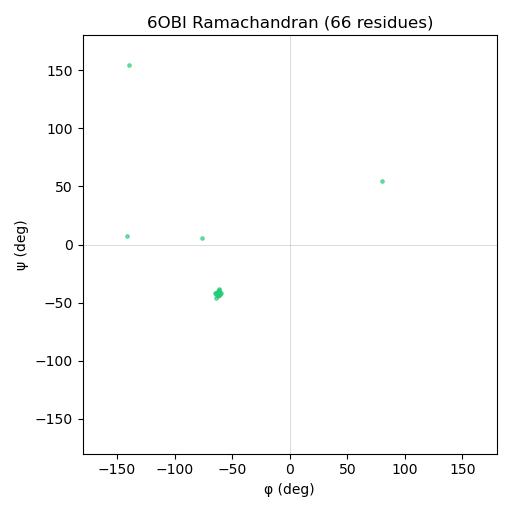 A 1 10 ? -3.873 1.621 -36.323 1.00 0.00 10 LEU A N 6
ATOM 6321 C CA . LEU A 1 10 ? -2.753 1.200 -35.490 1.00 0.00 10 LEU A CA 6
ATOM 6322 C C . LEU A 1 10 ? -2.450 2.245 -34.423 1.00 0.00 10 LEU A C 6
ATOM 6323 O O . LEU A 1 10 ? -2.141 1.895 -33.284 1.00 0.00 10 LEU A O 6
ATOM 6339 N N . ARG A 1 11 ? -2.550 3.521 -34.790 1.00 0.00 11 ARG A N 6
ATOM 6340 C CA . ARG A 1 11 ? -2.282 4.618 -33.870 1.00 0.00 11 ARG A CA 6
ATOM 6341 C C . ARG A 1 11 ? -3.255 4.620 -32.696 1.00 0.00 11 ARG A C 6
ATOM 6342 O O . ARG A 1 11 ? -2.848 4.817 -31.551 1.00 0.00 11 ARG A O 6
ATOM 6363 N N . ARG A 1 12 ? -4.531 4.388 -32.982 1.00 0.00 12 ARG A N 6
ATOM 6364 C CA . ARG A 1 12 ? -5.555 4.355 -31.943 1.00 0.00 12 ARG A CA 6
ATOM 6365 C C . ARG A 1 12 ? -5.300 3.220 -30.957 1.00 0.00 12 ARG A C 6
ATOM 6366 O O . ARG A 1 12 ? -5.483 3.382 -29.749 1.00 0.00 12 ARG A O 6
ATOM 6387 N N . ILE A 1 13 ? -4.904 2.075 -31.503 1.00 0.00 13 ILE A N 6
ATOM 6388 C CA . ILE A 1 13 ? -4.657 0.902 -30.670 1.00 0.00 13 ILE A CA 6
ATOM 6389 C C . ILE A 1 13 ? -3.524 1.190 -29.692 1.00 0.00 13 ILE A C 6
ATOM 6390 O O . ILE A 1 13 ? -3.611 0.813 -28.522 1.00 0.00 13 ILE A O 6
ATOM 6406 N N . GLN A 1 14 ? -2.463 1.836 -30.168 1.00 0.00 14 GLN A N 6
ATOM 6407 C CA . GLN A 1 14 ? -1.308 2.157 -29.340 1.00 0.00 14 GLN A CA 6
ATOM 6408 C C . GLN A 1 14 ? -1.711 3.078 -28.194 1.00 0.00 14 GLN A C 6
ATOM 6409 O O . GLN A 1 14 ? -1.244 2.904 -27.068 1.00 0.00 14 GLN A O 6
ATOM 6423 N N . GLU A 1 15 ? -2.580 4.048 -28.469 1.00 0.00 15 GLU A N 6
ATOM 6424 C CA . GLU A 1 15 ? -3.045 4.987 -27.457 1.00 0.00 15 GLU A CA 6
ATOM 6425 C C . GLU A 1 15 ? -3.824 4.287 -26.348 1.00 0.00 15 GLU A C 6
ATOM 6426 O O . GLU A 1 15 ? -3.661 4.608 -25.171 1.00 0.00 15 GLU A O 6
ATOM 6438 N N . GLU A 1 16 ? -4.673 3.348 -26.749 1.00 0.00 16 GLU A N 6
ATOM 6439 C CA . GLU A 1 16 ? -5.483 2.623 -25.777 1.00 0.00 16 GLU A CA 6
ATOM 6440 C C . GLU A 1 16 ? -4.608 1.826 -24.817 1.00 0.00 16 GLU A C 6
ATOM 6441 O O . GLU A 1 16 ? -4.864 1.792 -23.613 1.00 0.00 16 GLU A O 6
ATOM 6453 N N . MET A 1 17 ? -3.579 1.189 -25.366 1.00 0.00 17 MET A N 6
ATOM 6454 C CA . MET A 1 17 ? -2.662 0.383 -24.567 1.00 0.00 17 MET A CA 6
ATOM 6455 C C . MET A 1 17 ? -1.957 1.245 -23.527 1.00 0.00 17 MET A C 6
ATOM 6456 O O . MET A 1 17 ? -1.777 0.814 -22.387 1.00 0.00 17 MET A O 6
ATOM 6470 N N . GLU A 1 18 ? -1.563 2.455 -23.913 1.00 0.00 18 GLU A N 6
ATOM 6471 C CA . GLU A 1 18 ? -0.877 3.364 -23.004 1.00 0.00 18 GLU A CA 6
ATOM 6472 C C . GLU A 1 18 ? -1.768 3.712 -21.815 1.00 0.00 18 GLU A C 6
ATOM 6473 O O . GLU A 1 18 ? -1.296 3.746 -20.679 1.00 0.00 18 GLU A O 6
ATOM 6485 N N . LYS A 1 19 ? -3.046 3.960 -22.081 1.00 0.00 19 LYS A N 6
ATOM 6486 C CA . LYS A 1 19 ? -3.984 4.304 -21.018 1.00 0.00 19 LYS A CA 6
ATOM 6487 C C . LYS A 1 19 ? -4.106 3.141 -20.038 1.00 0.00 19 LYS A C 6
ATOM 6488 O O . LYS A 1 19 ? -4.103 3.344 -18.823 1.00 0.00 19 LYS A O 6
ATOM 6507 N N . GLU A 1 20 ? -4.191 1.929 -20.579 1.00 0.00 20 GLU A N 6
ATOM 6508 C CA . GLU A 1 20 ? -4.296 0.730 -19.755 1.00 0.00 20 GLU A CA 6
ATOM 6509 C C . GLU A 1 20 ? -3.046 0.560 -18.901 1.00 0.00 20 GLU A C 6
ATOM 6510 O O . GLU A 1 20 ? -3.132 0.216 -17.722 1.00 0.00 20 GLU A O 6
ATOM 6522 N N . ARG A 1 21 ? -1.889 0.803 -19.514 1.00 0.00 21 ARG A N 6
ATOM 6523 C CA . ARG A 1 21 ? -0.619 0.668 -18.812 1.00 0.00 21 ARG A CA 6
ATOM 6524 C C . ARG A 1 21 ? -0.554 1.647 -17.646 1.00 0.00 21 ARG A C 6
ATOM 6525 O O . ARG A 1 21 ? -0.123 1.281 -16.552 1.00 0.00 21 ARG A O 6
ATOM 6546 N N . LYS A 1 22 ? -1.002 2.877 -17.879 1.00 0.00 22 LYS A N 6
ATOM 6547 C CA . LYS A 1 22 ? -1.011 3.899 -16.840 1.00 0.00 22 LYS A CA 6
ATOM 6548 C C . LYS A 1 22 ? -1.929 3.488 -15.694 1.00 0.00 22 LYS A C 6
ATOM 6549 O O . LYS A 1 22 ? -1.587 3.664 -14.524 1.00 0.00 22 LYS A O 6
ATOM 6568 N N . ARG A 1 23 ? -3.088 2.940 -16.045 1.00 0.00 23 ARG A N 6
ATOM 6569 C CA . ARG A 1 23 ? -4.054 2.514 -15.039 1.00 0.00 23 ARG A CA 6
ATOM 6570 C C . ARG A 1 23 ? -3.451 1.426 -14.154 1.00 0.00 23 ARG A C 6
ATOM 6571 O O . ARG A 1 23 ? -3.612 1.452 -12.933 1.00 0.00 23 ARG A O 6
ATOM 6592 N N . ARG A 1 24 ? -2.752 0.491 -14.785 1.00 0.00 24 ARG A N 6
ATOM 6593 C CA . ARG A 1 24 ? -2.124 -0.590 -14.035 1.00 0.00 24 ARG A CA 6
ATOM 6594 C C . ARG A 1 24 ? -1.083 -0.024 -13.074 1.00 0.00 24 ARG A C 6
ATOM 6595 O O . ARG A 1 24 ? -0.994 -0.452 -11.923 1.00 0.00 24 ARG A O 6
ATOM 6616 N N . GLU A 1 25 ? -0.304 0.936 -13.563 1.00 0.00 25 GLU A N 6
ATOM 6617 C CA . GLU A 1 25 ? 0.732 1.548 -12.739 1.00 0.00 25 GLU A CA 6
ATOM 6618 C C . GLU A 1 25 ? 0.096 2.243 -11.539 1.00 0.00 25 GLU A C 6
ATOM 6619 O O . GLU A 1 25 ? 0.590 2.125 -10.417 1.00 0.00 25 GLU A O 6
ATOM 6631 N N . GLU A 1 26 ? -1.004 2.948 -11.786 1.00 0.00 26 GLU A N 6
ATOM 6632 C CA . GLU A 1 26 ? -1.704 3.649 -10.717 1.00 0.00 26 GLU A CA 6
ATOM 6633 C C . GLU A 1 26 ? -2.220 2.657 -9.682 1.00 0.00 26 GLU A C 6
ATOM 6634 O O . GLU A 1 26 ? -2.095 2.884 -8.478 1.00 0.00 26 GLU A O 6
ATOM 6646 N N . ASP A 1 27 ? -2.777 1.549 -10.163 1.00 0.00 27 ASP A N 6
ATOM 6647 C CA . ASP A 1 27 ? -3.295 0.504 -9.288 1.00 0.00 27 ASP A CA 6
ATOM 6648 C C . ASP A 1 27 ? -2.165 -0.091 -8.454 1.00 0.00 27 ASP A C 6
ATOM 6649 O O . ASP A 1 27 ? -2.327 -0.336 -7.258 1.00 0.00 27 ASP A O 6
ATOM 6658 N N . GLU A 1 28 ? -1.026 -0.308 -9.104 1.00 0.00 28 GLU A N 6
ATOM 6659 C CA . GLU A 1 28 ? 0.129 -0.879 -8.419 1.00 0.00 28 GLU A CA 6
ATOM 6660 C C . GLU A 1 28 ? 0.582 0.053 -7.299 1.00 0.00 28 GLU A C 6
ATOM 6661 O O . GLU A 1 28 ? 0.886 -0.399 -6.194 1.00 0.00 28 GLU A O 6
ATOM 6673 N N . GLN A 1 29 ? 0.611 1.348 -7.591 1.00 0.00 29 GLN A N 6
ATOM 6674 C CA . GLN A 1 29 ? 1.026 2.333 -6.599 1.00 0.00 29 GLN A CA 6
ATOM 6675 C C . GLN A 1 29 ? 0.071 2.313 -5.410 1.00 0.00 29 GLN A C 6
ATOM 6676 O O . GLN A 1 29 ? 0.508 2.371 -4.260 1.00 0.00 29 GLN A O 6
ATOM 6690 N N . ARG A 1 30 ? -1.223 2.217 -5.699 1.00 0.00 30 ARG A N 6
ATOM 6691 C CA . ARG A 1 30 ? -2.228 2.180 -4.646 1.00 0.00 30 ARG A CA 6
ATOM 6692 C C . ARG A 1 30 ? -2.032 0.946 -3.772 1.00 0.00 30 ARG A C 6
ATOM 6693 O O . ARG A 1 30 ? -2.109 1.033 -2.546 1.00 0.00 30 ARG A O 6
ATOM 6714 N N . ARG A 1 31 ? -1.757 -0.186 -4.413 1.00 0.00 31 ARG A N 6
ATOM 6715 C CA . ARG A 1 31 ? -1.544 -1.431 -3.687 1.00 0.00 31 ARG A CA 6
ATOM 6716 C C . ARG A 1 31 ? -0.331 -1.303 -2.773 1.00 0.00 31 ARG A C 6
ATOM 6717 O O . ARG A 1 31 ? -0.362 -1.750 -1.626 1.00 0.00 31 ARG A O 6
ATOM 6738 N N . ARG A 1 32 ? 0.728 -0.693 -3.295 1.00 0.00 32 ARG A N 6
ATOM 6739 C CA . ARG A 1 32 ? 1.946 -0.523 -2.513 1.00 0.00 32 ARG A CA 6
ATOM 6740 C C . ARG A 1 32 ? 1.656 0.339 -1.288 1.00 0.00 32 ARG A C 6
ATOM 6741 O O . ARG A 1 32 ? 2.103 0.025 -0.184 1.00 0.00 32 ARG A O 6
ATOM 6762 N N . LYS A 1 33 ? 0.897 1.412 -1.493 1.00 0.00 33 LYS A N 6
ATOM 6763 C CA . LYS A 1 33 ? 0.540 2.310 -0.402 1.00 0.00 33 LYS A CA 6
ATOM 6764 C C . LYS A 1 33 ? -0.288 1.562 0.637 1.00 0.00 33 LYS A C 6
ATOM 6765 O O . LYS A 1 33 ? -0.079 1.728 1.839 1.00 0.00 33 LYS A O 6
ATOM 6784 N N . GLU A 1 34 ? -1.225 0.749 0.160 1.00 0.00 34 GLU A N 6
ATOM 6785 C CA . GLU A 1 34 ? -2.090 -0.014 1.051 1.00 0.00 34 GLU A CA 6
ATOM 6786 C C . GLU A 1 34 ? -1.266 -0.972 1.903 1.00 0.00 34 GLU A C 6
ATOM 6787 O O . GLU A 1 34 ? -1.504 -1.094 3.105 1.00 0.00 34 GLU A O 6
ATOM 6799 N N . GLU A 1 35 ? -0.288 -1.629 1.286 1.00 0.00 35 GLU A N 6
ATOM 6800 C CA . GLU A 1 35 ? 0.580 -2.557 2.003 1.00 0.00 35 GLU A CA 6
ATOM 6801 C C . GLU A 1 35 ? 1.383 -1.829 3.075 1.00 0.00 35 GLU A C 6
ATOM 6802 O O . GLU A 1 35 ? 1.529 -2.320 4.195 1.00 0.00 35 GLU A O 6
ATOM 6814 N N . GLU A 1 36 ? 1.888 -0.654 2.713 1.00 0.00 36 GLU A N 6
ATOM 6815 C CA . GLU A 1 36 ? 2.678 0.144 3.644 1.00 0.00 36 GLU A CA 6
ATOM 6816 C C . GLU A 1 36 ? 1.823 0.556 4.839 1.00 0.00 36 GLU A C 6
ATOM 6817 O O . GLU A 1 36 ? 2.272 0.486 5.983 1.00 0.00 36 GLU A O 6
ATOM 6829 N N . GLU A 1 37 ? 0.592 0.970 4.556 1.00 0.00 37 GLU A N 6
ATOM 6830 C CA . GLU A 1 37 ? -0.325 1.391 5.609 1.00 0.00 37 GLU A CA 6
ATOM 6831 C C . GLU A 1 37 ? -0.619 0.225 6.547 1.00 0.00 37 GLU A C 6
ATOM 6832 O O . GLU A 1 37 ? -0.649 0.395 7.766 1.00 0.00 37 GLU A O 6
ATOM 6844 N N . ARG A 1 38 ? -0.830 -0.954 5.968 1.00 0.00 38 ARG A N 6
ATOM 6845 C CA . ARG A 1 38 ? -1.123 -2.137 6.769 1.00 0.00 38 ARG A CA 6
ATOM 6846 C C . ARG A 1 38 ? 0.059 -2.444 7.681 1.00 0.00 38 ARG A C 6
ATOM 6847 O O . ARG A 1 38 ? -0.126 -2.763 8.855 1.00 0.00 38 ARG A O 6
ATOM 6868 N N . ARG A 1 39 ? 1.266 -2.353 7.127 1.00 0.00 39 ARG A N 6
ATOM 6869 C CA . ARG A 1 39 ? 2.463 -2.634 7.910 1.00 0.00 39 ARG A CA 6
ATOM 6870 C C . ARG A 1 39 ? 2.562 -1.655 9.076 1.00 0.00 39 ARG A C 6
ATOM 6871 O O . ARG A 1 39 ? 2.906 -2.049 10.191 1.00 0.00 39 ARG A O 6
ATOM 6892 N N . MET A 1 40 ? 2.268 -0.387 8.808 1.00 0.00 40 MET A N 6
ATOM 6893 C CA . MET A 1 40 ? 2.342 0.639 9.842 1.00 0.00 40 MET A CA 6
ATOM 6894 C C . MET A 1 40 ? 1.362 0.316 10.963 1.00 0.00 40 MET A C 6
ATOM 6895 O O . MET A 1 40 ? 1.698 0.440 12.141 1.00 0.00 40 MET A O 6
ATOM 6909 N N . LYS A 1 41 ? 0.163 -0.124 10.592 1.00 0.00 41 LYS A N 6
ATOM 6910 C CA . LYS A 1 41 ? -0.849 -0.485 11.578 1.00 0.00 41 LYS A CA 6
ATOM 6911 C C . LYS A 1 41 ? -0.359 -1.650 12.433 1.00 0.00 41 LYS A C 6
ATOM 6912 O O . LYS A 1 41 ? -0.538 -1.651 13.652 1.00 0.00 41 LYS A O 6
ATOM 6931 N N . LEU A 1 42 ? 0.261 -2.628 11.779 1.00 0.00 42 LEU A N 6
ATOM 6932 C CA . LEU A 1 42 ? 0.774 -3.795 12.487 1.00 0.00 42 LEU A CA 6
ATOM 6933 C C . LEU A 1 42 ? 1.847 -3.376 13.485 1.00 0.00 42 LEU A C 6
ATOM 6934 O O . LEU A 1 42 ? 1.863 -3.846 14.624 1.00 0.00 42 LEU A O 6
ATOM 6950 N N . GLU A 1 43 ? 2.725 -2.478 13.050 1.00 0.00 43 GLU A N 6
ATOM 6951 C CA . GLU A 1 43 ? 3.795 -1.981 13.907 1.00 0.00 43 GLU A CA 6
ATOM 6952 C C . GLU A 1 43 ? 3.203 -1.249 15.108 1.00 0.00 43 GLU A C 6
ATOM 6953 O O . GLU A 1 43 ? 3.683 -1.400 16.232 1.00 0.00 43 GLU A O 6
ATOM 6965 N N . MET A 1 44 ? 2.169 -0.453 14.852 1.00 0.00 44 MET A N 6
ATOM 6966 C CA . MET A 1 44 ? 1.524 0.313 15.912 1.00 0.00 44 MET A CA 6
ATOM 6967 C C . MET A 1 44 ? 0.930 -0.630 16.953 1.00 0.00 44 MET A C 6
ATOM 6968 O O . MET A 1 44 ? 1.062 -0.388 18.154 1.00 0.00 44 MET A O 6
ATOM 6982 N N . GLU A 1 45 ? 0.295 -1.707 16.498 1.00 0.00 45 GLU A N 6
ATOM 6983 C CA . GLU A 1 45 ? -0.304 -2.695 17.386 1.00 0.00 45 GLU A CA 6
ATOM 6984 C C . GLU A 1 45 ? 0.777 -3.349 18.240 1.00 0.00 45 GLU A C 6
ATOM 6985 O O . GLU A 1 45 ? 0.583 -3.564 19.437 1.00 0.00 45 GLU A O 6
ATOM 6997 N N . ALA A 1 46 ? 1.910 -3.663 17.617 1.00 0.00 46 ALA A N 6
ATOM 6998 C CA . ALA A 1 46 ? 3.016 -4.302 18.321 1.00 0.00 46 ALA A CA 6
ATOM 6999 C C . ALA A 1 46 ? 3.519 -3.383 19.428 1.00 0.00 46 ALA A C 6
ATOM 7000 O O . ALA A 1 46 ? 3.800 -3.843 20.536 1.00 0.00 46 ALA A O 6
ATOM 7007 N N . LYS A 1 47 ? 3.629 -2.096 19.116 1.00 0.00 47 LYS A N 6
ATOM 7008 C CA . LYS A 1 47 ? 4.110 -1.129 20.096 1.00 0.00 47 LYS A CA 6
ATOM 7009 C C . LYS A 1 47 ? 3.169 -1.107 21.293 1.00 0.00 47 LYS A C 6
ATOM 7010 O O . LYS A 1 47 ? 3.626 -1.094 22.436 1.00 0.00 47 LYS A O 6
ATOM 7029 N N . ARG A 1 48 ? 1.864 -1.138 21.036 1.00 0.00 48 ARG A N 6
ATOM 7030 C CA . ARG A 1 48 ? 0.876 -1.139 22.107 1.00 0.00 48 ARG A CA 6
ATOM 7031 C C . ARG A 1 48 ? 1.035 -2.388 22.967 1.00 0.00 48 ARG A C 6
ATOM 7032 O O . ARG A 1 48 ? 0.952 -2.321 24.194 1.00 0.00 48 ARG A O 6
ATOM 7053 N N . LYS A 1 49 ? 1.259 -3.519 22.307 1.00 0.00 49 LYS A N 6
ATOM 7054 C CA . LYS A 1 49 ? 1.417 -4.781 23.022 1.00 0.00 49 LYS A CA 6
ATOM 7055 C C . LYS A 1 49 ? 2.631 -4.702 23.942 1.00 0.00 49 LYS A C 6
ATOM 7056 O O . LYS A 1 49 ? 2.562 -5.127 25.096 1.00 0.00 49 LYS A O 6
ATOM 7075 N N . GLN A 1 50 ? 3.725 -4.140 23.433 1.00 0.00 50 GLN A N 6
ATOM 7076 C CA . GLN A 1 50 ? 4.941 -3.996 24.226 1.00 0.00 50 GLN A CA 6
ATOM 7077 C C . GLN A 1 50 ? 4.685 -3.083 25.420 1.00 0.00 50 GLN A C 6
ATOM 7078 O O . GLN A 1 50 ? 5.122 -3.373 26.534 1.00 0.00 50 GLN A O 6
ATOM 7092 N N . GLU A 1 51 ? 3.972 -1.990 25.170 1.00 0.00 51 GLU A N 6
ATOM 7093 C CA . GLU A 1 51 ? 3.651 -1.029 26.217 1.00 0.00 51 GLU A CA 6
ATOM 7094 C C . GLU A 1 51 ? 2.807 -1.694 27.297 1.00 0.00 51 GLU A C 6
ATOM 7095 O O . GLU A 1 51 ? 3.023 -1.465 28.487 1.00 0.00 51 GLU A O 6
ATOM 7107 N N . GLU A 1 52 ? 1.849 -2.515 26.877 1.00 0.00 52 GLU A N 6
ATOM 7108 C CA . GLU A 1 52 ? 0.963 -3.211 27.801 1.00 0.00 52 GLU A CA 6
ATOM 7109 C C . GLU A 1 52 ? 1.769 -4.137 28.706 1.00 0.00 52 GLU A C 6
ATOM 7110 O O . GLU A 1 52 ? 1.500 -4.212 29.905 1.00 0.00 52 GLU A O 6
ATOM 7122 N N . GLU A 1 53 ? 2.751 -4.833 28.139 1.00 0.00 53 GLU A N 6
ATOM 7123 C CA . GLU A 1 53 ? 3.593 -5.752 28.896 1.00 0.00 53 GLU A CA 6
ATOM 7124 C C . GLU A 1 53 ? 4.368 -4.996 29.969 1.00 0.00 53 GLU A C 6
ATOM 7125 O O . GLU A 1 53 ? 4.466 -5.457 31.107 1.00 0.00 53 GLU A O 6
ATOM 7137 N N . GLU A 1 54 ? 4.903 -3.835 29.606 1.00 0.00 54 GLU A N 6
ATOM 7138 C CA . GLU A 1 54 ? 5.662 -3.013 30.541 1.00 0.00 54 GLU A CA 6
ATOM 7139 C C . GLU A 1 54 ? 4.776 -2.565 31.697 1.00 0.00 54 GLU A C 6
ATOM 7140 O O . GLU A 1 54 ? 5.208 -2.555 32.851 1.00 0.00 54 GLU A O 6
ATOM 7152 N N . ARG A 1 55 ? 3.545 -2.182 31.371 1.00 0.00 55 ARG A N 6
ATOM 7153 C CA . ARG A 1 55 ? 2.614 -1.711 32.390 1.00 0.00 55 ARG A CA 6
ATOM 7154 C C . ARG A 1 55 ? 2.342 -2.820 33.398 1.00 0.00 55 ARG A C 6
ATOM 7155 O O . ARG A 1 55 ? 2.339 -2.565 34.603 1.00 0.00 55 ARG A O 6
ATOM 7176 N N . LYS A 1 56 ? 2.149 -4.051 32.928 1.00 0.00 56 LYS A N 6
ATOM 7177 C CA . LYS A 1 56 ? 1.899 -5.195 33.795 1.00 0.00 56 LYS A CA 6
ATOM 7178 C C . LYS A 1 56 ? 3.097 -5.430 34.709 1.00 0.00 56 LYS A C 6
ATOM 7179 O O . LYS A 1 56 ? 2.931 -5.693 35.901 1.00 0.00 56 LYS A O 6
ATOM 7198 N N . LYS A 1 57 ? 4.294 -5.319 34.141 1.00 0.00 57 LYS A N 6
ATOM 7199 C CA . LYS A 1 57 ? 5.515 -5.510 34.914 1.00 0.00 57 LYS A CA 6
ATOM 7200 C C . LYS A 1 57 ? 5.619 -4.455 36.010 1.00 0.00 57 LYS A C 6
ATOM 7201 O O . LYS A 1 57 ? 5.966 -4.769 37.148 1.00 0.00 57 LYS A O 6
ATOM 7220 N N . ARG A 1 58 ? 5.310 -3.213 35.652 1.00 0.00 58 ARG A N 6
ATOM 7221 C CA . ARG A 1 58 ? 5.369 -2.112 36.606 1.00 0.00 58 ARG A CA 6
ATOM 7222 C C . ARG A 1 58 ? 4.374 -2.341 37.740 1.00 0.00 58 ARG A C 6
ATOM 7223 O O . ARG A 1 58 ? 4.690 -2.103 38.905 1.00 0.00 58 ARG A O 6
ATOM 7244 N N . GLU A 1 59 ? 3.178 -2.798 37.381 1.00 0.00 59 GLU A N 6
ATOM 7245 C CA . GLU A 1 59 ? 2.135 -3.048 38.369 1.00 0.00 59 GLU A CA 6
ATOM 7246 C C . GLU A 1 59 ? 2.560 -4.131 39.355 1.00 0.00 59 GLU A C 6
ATOM 7247 O O . GLU A 1 59 ? 2.315 -4.005 40.555 1.00 0.00 59 GLU A O 6
ATOM 7259 N N . ASP A 1 60 ? 3.188 -5.188 38.847 1.00 0.00 60 ASP A N 6
ATOM 7260 C CA . ASP A 1 60 ? 3.641 -6.295 39.683 1.00 0.00 60 ASP A CA 6
ATOM 7261 C C . ASP A 1 60 ? 4.679 -5.825 40.696 1.00 0.00 60 ASP A C 6
ATOM 7262 O O . ASP A 1 60 ? 4.638 -6.223 41.862 1.00 0.00 60 ASP A O 6
ATOM 7271 N N . ASP A 1 61 ? 5.599 -4.978 40.247 1.00 0.00 61 ASP A N 6
ATOM 7272 C CA . ASP A 1 61 ? 6.656 -4.448 41.100 1.00 0.00 61 ASP A CA 6
ATOM 7273 C C . ASP A 1 61 ? 6.073 -3.633 42.250 1.00 0.00 61 ASP A C 6
ATOM 7274 O O . ASP A 1 61 ? 6.550 -3.738 43.381 1.00 0.00 61 ASP A O 6
ATOM 7283 N N . GLU A 1 62 ? 5.041 -2.838 41.977 1.00 0.00 62 GLU A N 6
ATOM 7284 C CA . GLU A 1 62 ? 4.372 -2.014 42.974 1.00 0.00 62 GLU A CA 6
ATOM 7285 C C . GLU A 1 62 ? 3.682 -2.855 44.043 1.00 0.00 62 GLU A C 6
ATOM 7286 O O . GLU A 1 62 ? 3.664 -2.496 45.219 1.00 0.00 62 GLU A O 6
ATOM 7298 N N . LYS A 1 63 ? 3.040 -3.936 43.614 1.00 0.00 63 LYS A N 6
ATOM 7299 C CA . LYS A 1 63 ? 2.289 -4.788 44.528 1.00 0.00 63 LYS A CA 6
ATOM 7300 C C . LYS A 1 63 ? 3.202 -5.392 45.586 1.00 0.00 63 LYS A C 6
ATOM 7301 O O . LYS A 1 63 ? 2.836 -5.462 46.760 1.00 0.00 63 LYS A O 6
ATOM 7320 N N . ARG A 1 64 ? 4.384 -5.818 45.158 1.00 0.00 64 ARG A N 6
ATOM 7321 C CA . ARG A 1 64 ? 5.329 -6.401 46.105 1.00 0.00 64 ARG A CA 6
ATOM 7322 C C . ARG A 1 64 ? 6.031 -5.323 46.928 1.00 0.00 64 ARG A C 6
ATOM 7323 O O . ARG A 1 64 ? 6.936 -5.634 47.702 1.00 0.00 64 ARG A O 6
ATOM 7344 N N . ILE A 1 65 ? 5.606 -4.070 46.773 1.00 0.00 65 ILE A N 6
ATOM 7345 C CA . ILE A 1 65 ? 6.189 -2.964 47.523 1.00 0.00 65 ILE A CA 6
ATOM 7346 C C . ILE A 1 65 ? 5.094 -2.026 48.024 1.00 0.00 65 ILE A C 6
ATOM 7347 O O . ILE A 1 65 ? 5.400 -0.971 48.580 1.00 0.00 65 ILE A O 6
ATOM 7363 N N . GLN A 1 66 ? 3.832 -2.395 47.821 1.00 0.00 66 GLN A N 6
ATOM 7364 C CA . GLN A 1 66 ? 2.709 -1.567 48.244 1.00 0.00 66 GLN A CA 6
ATOM 7365 C C . GLN A 1 66 ? 2.941 -0.108 47.861 1.00 0.00 66 GLN A C 6
ATOM 7366 O O . GLN A 1 66 ? 2.676 0.804 48.645 1.00 0.00 66 GLN A O 6
ATOM 7380 N N . ALA A 1 67 ? 3.433 0.104 46.644 1.00 0.00 67 ALA A N 6
ATOM 7381 C CA . ALA A 1 67 ? 3.698 1.457 46.164 1.00 0.00 67 ALA A CA 6
ATOM 7382 C C . ALA A 1 67 ? 2.407 2.266 46.102 1.00 0.00 67 ALA A C 6
ATOM 7383 O O . ALA A 1 67 ? 2.402 3.459 46.405 1.00 0.00 67 ALA A O 6
ATOM 7390 N N . GLU A 1 68 ? 1.324 1.605 45.704 1.00 0.00 68 GLU A N 6
ATOM 7391 C CA . GLU A 1 68 ? 0.021 2.251 45.593 1.00 0.00 68 GLU A CA 6
ATOM 7392 C C . GLU A 1 68 ? -0.813 2.007 46.848 1.00 0.00 68 GLU A C 6
ATOM 7393 O O . GLU A 1 68 ? -1.382 2.959 47.354 1.00 0.00 68 GLU A O 6
ATOM 7405 N N . LYS A 1 1 ? -5.729 4.456 -48.831 1.00 0.00 1 LYS A N 7
ATOM 7406 C CA . LYS A 1 1 ? -4.739 5.527 -49.132 1.00 0.00 1 LYS A CA 7
ATOM 7407 C C . LYS A 1 1 ? -3.646 5.518 -48.068 1.00 0.00 1 LYS A C 7
ATOM 7408 O O . LYS A 1 1 ? -3.777 4.855 -47.039 1.00 0.00 1 LYS A O 7
ATOM 7426 N N . GLN A 1 2 ? -2.574 6.263 -48.324 1.00 0.00 2 GLN A N 7
ATOM 7427 C CA . GLN A 1 2 ? -1.457 6.332 -47.388 1.00 0.00 2 GLN A CA 7
ATOM 7428 C C . GLN A 1 2 ? -1.911 6.912 -46.052 1.00 0.00 2 GLN A C 7
ATOM 7429 O O . GLN A 1 2 ? -1.514 6.429 -44.992 1.00 0.00 2 GLN A O 7
ATOM 7443 N N . GLN A 1 3 ? -2.746 7.945 -46.116 1.00 0.00 3 GLN A N 7
ATOM 7444 C CA . GLN A 1 3 ? -3.256 8.586 -44.909 1.00 0.00 3 GLN A CA 7
ATOM 7445 C C . GLN A 1 3 ? -4.109 7.612 -44.105 1.00 0.00 3 GLN A C 7
ATOM 7446 O O . GLN A 1 3 ? -4.024 7.576 -42.876 1.00 0.00 3 GLN A O 7
ATOM 7460 N N . GLU A 1 4 ? -4.923 6.829 -44.806 1.00 0.00 4 GLU A N 7
ATOM 7461 C CA . GLU A 1 4 ? -5.787 5.853 -44.152 1.00 0.00 4 GLU A CA 7
ATOM 7462 C C . GLU A 1 4 ? -4.953 4.805 -43.423 1.00 0.00 4 GLU A C 7
ATOM 7463 O O . GLU A 1 4 ? -5.287 4.410 -42.305 1.00 0.00 4 GLU A O 7
ATOM 7475 N N . GLU A 1 5 ? -3.864 4.374 -44.052 1.00 0.00 5 GLU A N 7
ATOM 7476 C CA . GLU A 1 5 ? -2.984 3.377 -43.451 1.00 0.00 5 GLU A CA 7
ATOM 7477 C C . GLU A 1 5 ? -2.331 3.943 -42.194 1.00 0.00 5 GLU A C 7
ATOM 7478 O O . GLU A 1 5 ? -2.205 3.257 -41.178 1.00 0.00 5 GLU A O 7
ATOM 7490 N N . GLU A 1 6 ? -1.905 5.194 -42.300 1.00 0.00 6 GLU A N 7
ATOM 7491 C CA . GLU A 1 6 ? -1.242 5.810 -41.154 1.00 0.00 6 GLU A CA 7
ATOM 7492 C C . GLU A 1 6 ? -2.212 5.849 -39.977 1.00 0.00 6 GLU A C 7
ATOM 7493 O O . GLU A 1 6 ? -1.825 5.584 -38.838 1.00 0.00 6 GLU A O 7
ATOM 7505 N N . ALA A 1 7 ? -3.457 6.209 -40.267 1.00 0.00 7 ALA A N 7
ATOM 7506 C CA . ALA A 1 7 ? -4.450 6.321 -39.206 1.00 0.00 7 ALA A CA 7
ATOM 7507 C C . ALA A 1 7 ? -4.602 4.972 -38.510 1.00 0.00 7 ALA A C 7
ATOM 7508 O O . ALA A 1 7 ? -4.669 4.923 -37.282 1.00 0.00 7 ALA A O 7
ATOM 7515 N N . GLU A 1 8 ? -4.622 3.889 -39.281 1.00 0.00 8 GLU A N 7
ATOM 7516 C CA . GLU A 1 8 ? -4.740 2.561 -38.691 1.00 0.00 8 GLU A CA 7
ATOM 7517 C C . GLU A 1 8 ? -3.541 2.277 -37.790 1.00 0.00 8 GLU A C 7
ATOM 7518 O O . GLU A 1 8 ? -3.695 1.772 -36.678 1.00 0.00 8 GLU A O 7
ATOM 7530 N N . ARG A 1 9 ? -2.362 2.641 -38.282 1.00 0.00 9 ARG A N 7
ATOM 7531 C CA . ARG A 1 9 ? -1.151 2.439 -37.493 1.00 0.00 9 ARG A CA 7
ATOM 7532 C C . ARG A 1 9 ? -1.215 3.270 -36.213 1.00 0.00 9 ARG A C 7
ATOM 7533 O O . ARG A 1 9 ? -0.884 2.792 -35.127 1.00 0.00 9 ARG A O 7
ATOM 7554 N N . LEU A 1 10 ? -1.661 4.511 -36.370 1.00 0.00 10 LEU A N 7
ATOM 7555 C CA . LEU A 1 10 ? -1.801 5.462 -35.274 1.00 0.00 10 LEU A CA 7
ATOM 7556 C C . LEU A 1 10 ? -2.803 4.960 -34.239 1.00 0.00 10 LEU A C 7
ATOM 7557 O O . LEU A 1 10 ? -2.590 5.133 -33.038 1.00 0.00 10 LEU A O 7
ATOM 7573 N N . ARG A 1 11 ? -3.886 4.343 -34.706 1.00 0.00 11 ARG A N 7
ATOM 7574 C CA . ARG A 1 11 ? -4.916 3.810 -33.822 1.00 0.00 11 ARG A CA 7
ATOM 7575 C C . ARG A 1 11 ? -4.383 2.703 -32.919 1.00 0.00 11 ARG A C 7
ATOM 7576 O O . ARG A 1 11 ? -4.689 2.660 -31.727 1.00 0.00 11 ARG A O 7
ATOM 7597 N N . ARG A 1 12 ? -3.574 1.817 -33.488 1.00 0.00 12 ARG A N 7
ATOM 7598 C CA . ARG A 1 12 ? -2.990 0.716 -32.732 1.00 0.00 12 ARG A CA 7
ATOM 7599 C C . ARG A 1 12 ? -2.064 1.238 -31.637 1.00 0.00 12 ARG A C 7
ATOM 7600 O O . ARG A 1 12 ? -2.052 0.725 -30.518 1.00 0.00 12 ARG A O 7
ATOM 7621 N N . ILE A 1 13 ? -1.285 2.258 -31.986 1.00 0.00 13 ILE A N 7
ATOM 7622 C CA . ILE A 1 13 ? -0.339 2.829 -31.033 1.00 0.00 13 ILE A CA 7
ATOM 7623 C C . ILE A 1 13 ? -1.089 3.403 -29.836 1.00 0.00 13 ILE A C 7
ATOM 7624 O O . ILE A 1 13 ? -0.665 3.218 -28.695 1.00 0.00 13 ILE A O 7
ATOM 7640 N N . GLN A 1 14 ? -2.190 4.104 -30.092 1.00 0.00 14 GLN A N 7
ATOM 7641 C CA . GLN A 1 14 ? -2.991 4.715 -29.040 1.00 0.00 14 GLN A CA 7
ATOM 7642 C C . GLN A 1 14 ? -3.549 3.659 -28.092 1.00 0.00 14 GLN A C 7
ATOM 7643 O O . GLN A 1 14 ? -3.562 3.863 -26.877 1.00 0.00 14 GLN A O 7
ATOM 7657 N N . GLU A 1 15 ? -3.987 2.523 -28.632 1.00 0.00 15 GLU A N 7
ATOM 7658 C CA . GLU A 1 15 ? -4.525 1.425 -27.838 1.00 0.00 15 GLU A CA 7
ATOM 7659 C C . GLU A 1 15 ? -3.471 0.842 -26.901 1.00 0.00 15 GLU A C 7
ATOM 7660 O O . GLU A 1 15 ? -3.758 0.531 -25.745 1.00 0.00 15 GLU A O 7
ATOM 7672 N N . GLU A 1 16 ? -2.257 0.688 -27.422 1.00 0.00 16 GLU A N 7
ATOM 7673 C CA . GLU A 1 16 ? -1.176 0.122 -26.623 1.00 0.00 16 GLU A CA 7
ATOM 7674 C C . GLU A 1 16 ? -0.872 1.012 -25.423 1.00 0.00 16 GLU A C 7
ATOM 7675 O O . GLU A 1 16 ? -0.657 0.520 -24.315 1.00 0.00 16 GLU A O 7
ATOM 7687 N N . MET A 1 17 ? -0.856 2.319 -25.659 1.00 0.00 17 MET A N 7
ATOM 7688 C CA . MET A 1 17 ? -0.571 3.288 -24.606 1.00 0.00 17 MET A CA 7
ATOM 7689 C C . MET A 1 17 ? -1.615 3.213 -23.499 1.00 0.00 17 MET A C 7
ATOM 7690 O O . MET A 1 17 ? -1.270 3.298 -22.319 1.00 0.00 17 MET A O 7
ATOM 7704 N N . GLU A 1 18 ? -2.881 3.048 -23.872 1.00 0.00 18 GLU A N 7
ATOM 7705 C CA . GLU A 1 18 ? -3.959 2.958 -22.893 1.00 0.00 18 GLU A CA 7
ATOM 7706 C C . GLU A 1 18 ? -3.771 1.742 -21.993 1.00 0.00 18 GLU A C 7
ATOM 7707 O O . GLU A 1 18 ? -3.956 1.832 -20.778 1.00 0.00 18 GLU A O 7
ATOM 7719 N N . LYS A 1 19 ? -3.396 0.613 -22.586 1.00 0.00 19 LYS A N 7
ATOM 7720 C CA . LYS A 1 19 ? -3.189 -0.609 -21.816 1.00 0.00 19 LYS A CA 7
ATOM 7721 C C . LYS A 1 19 ? -2.056 -0.411 -20.814 1.00 0.00 19 LYS A C 7
ATOM 7722 O O . LYS A 1 19 ? -2.169 -0.810 -19.654 1.00 0.00 19 LYS A O 7
ATOM 7741 N N . GLU A 1 20 ? -0.983 0.228 -21.269 1.00 0.00 20 GLU A N 7
ATOM 7742 C CA . GLU A 1 20 ? 0.164 0.504 -20.412 1.00 0.00 20 GLU A CA 7
ATOM 7743 C C . GLU A 1 20 ? -0.251 1.430 -19.273 1.00 0.00 20 GLU A C 7
ATOM 7744 O O . GLU A 1 20 ? 0.148 1.230 -18.125 1.00 0.00 20 GLU A O 7
ATOM 7756 N N . ARG A 1 21 ? -1.052 2.437 -19.607 1.00 0.00 21 ARG A N 7
ATOM 7757 C CA . ARG A 1 21 ? -1.509 3.401 -18.613 1.00 0.00 21 ARG A CA 7
ATOM 7758 C C . ARG A 1 21 ? -2.328 2.693 -17.538 1.00 0.00 21 ARG A C 7
ATOM 7759 O O . ARG A 1 21 ? -2.150 2.959 -16.349 1.00 0.00 21 ARG A O 7
ATOM 7780 N N . LYS A 1 22 ? -3.199 1.780 -17.958 1.00 0.00 22 LYS A N 7
ATOM 7781 C CA . LYS A 1 22 ? -4.029 1.028 -17.025 1.00 0.00 22 LYS A CA 7
ATOM 7782 C C . LYS A 1 22 ? -3.166 0.184 -16.095 1.00 0.00 22 LYS A C 7
ATOM 7783 O O . LYS A 1 22 ? -3.429 0.102 -14.895 1.00 0.00 22 LYS A O 7
ATOM 7802 N N . ARG A 1 23 ? -2.137 -0.437 -16.664 1.00 0.00 23 ARG A N 7
ATOM 7803 C CA . ARG A 1 23 ? -1.235 -1.274 -15.881 1.00 0.00 23 ARG A CA 7
ATOM 7804 C C . ARG A 1 23 ? -0.529 -0.447 -14.813 1.00 0.00 23 ARG A C 7
ATOM 7805 O O . ARG A 1 23 ? -0.399 -0.885 -13.670 1.00 0.00 23 ARG A O 7
ATOM 7826 N N . ARG A 1 24 ? -0.099 0.752 -15.191 1.00 0.00 24 ARG A N 7
ATOM 7827 C CA . ARG A 1 24 ? 0.578 1.628 -14.241 1.00 0.00 24 ARG A CA 7
ATOM 7828 C C . ARG A 1 24 ? -0.364 1.996 -13.099 1.00 0.00 24 ARG A C 7
ATOM 7829 O O . ARG A 1 24 ? 0.031 1.992 -11.933 1.00 0.00 24 ARG A O 7
ATOM 7850 N N . GLU A 1 25 ? -1.609 2.297 -13.456 1.00 0.00 25 GLU A N 7
ATOM 7851 C CA . GLU A 1 25 ? -2.601 2.671 -12.454 1.00 0.00 25 GLU A CA 7
ATOM 7852 C C . GLU A 1 25 ? -2.829 1.519 -11.479 1.00 0.00 25 GLU A C 7
ATOM 7853 O O . GLU A 1 25 ? -2.920 1.736 -10.271 1.00 0.00 25 GLU A O 7
ATOM 7865 N N . GLU A 1 26 ? -2.910 0.305 -12.016 1.00 0.00 26 GLU A N 7
ATOM 7866 C CA . GLU A 1 26 ? -3.120 -0.874 -11.184 1.00 0.00 26 GLU A CA 7
ATOM 7867 C C . GLU A 1 26 ? -1.947 -1.053 -10.225 1.00 0.00 26 GLU A C 7
ATOM 7868 O O . GLU A 1 26 ? -2.144 -1.331 -9.041 1.00 0.00 26 GLU A O 7
ATOM 7880 N N . ASP A 1 27 ? -0.734 -0.870 -10.741 1.00 0.00 27 ASP A N 7
ATOM 7881 C CA . ASP A 1 27 ? 0.474 -0.999 -9.935 1.00 0.00 27 ASP A CA 7
ATOM 7882 C C . ASP A 1 27 ? 0.489 0.046 -8.824 1.00 0.00 27 ASP A C 7
ATOM 7883 O O . ASP A 1 27 ? 0.846 -0.256 -7.684 1.00 0.00 27 ASP A O 7
ATOM 7892 N N . GLU A 1 28 ? 0.094 1.266 -9.172 1.00 0.00 28 GLU A N 7
ATOM 7893 C CA . GLU A 1 28 ? 0.062 2.349 -8.195 1.00 0.00 28 GLU A CA 7
ATOM 7894 C C . GLU A 1 28 ? -0.923 2.026 -7.076 1.00 0.00 28 GLU A C 7
ATOM 7895 O O . GLU A 1 28 ? -0.627 2.244 -5.900 1.00 0.00 28 GLU A O 7
ATOM 7907 N N . GLN A 1 29 ? -2.085 1.503 -7.452 1.00 0.00 29 GLN A N 7
ATOM 7908 C CA . GLN A 1 29 ? -3.104 1.152 -6.469 1.00 0.00 29 GLN A CA 7
ATOM 7909 C C . GLN A 1 29 ? -2.582 0.075 -5.524 1.00 0.00 29 GLN A C 7
ATOM 7910 O O . GLN A 1 29 ? -2.805 0.143 -4.315 1.00 0.00 29 GLN A O 7
ATOM 7924 N N . ARG A 1 30 ? -1.890 -0.907 -6.091 1.00 0.00 30 ARG A N 7
ATOM 7925 C CA . ARG A 1 30 ? -1.332 -1.996 -5.297 1.00 0.00 30 ARG A CA 7
ATOM 7926 C C . ARG A 1 30 ? -0.312 -1.445 -4.306 1.00 0.00 30 ARG A C 7
ATOM 7927 O O . ARG A 1 30 ? -0.291 -1.844 -3.142 1.00 0.00 30 ARG A O 7
ATOM 7948 N N . ARG A 1 31 ? 0.518 -0.519 -4.780 1.00 0.00 31 ARG A N 7
ATOM 7949 C CA . ARG A 1 31 ? 1.537 0.091 -3.933 1.00 0.00 31 ARG A CA 7
ATOM 7950 C C . ARG A 1 31 ? 0.883 0.841 -2.777 1.00 0.00 31 ARG A C 7
ATOM 7951 O O . ARG A 1 31 ? 1.343 0.754 -1.639 1.00 0.00 31 ARG A O 7
ATOM 7972 N N . ARG A 1 32 ? -0.193 1.559 -3.083 1.00 0.00 32 ARG A N 7
ATOM 7973 C CA . ARG A 1 32 ? -0.898 2.310 -2.050 1.00 0.00 32 ARG A CA 7
ATOM 7974 C C . ARG A 1 32 ? -1.447 1.349 -0.999 1.00 0.00 32 ARG A C 7
ATOM 7975 O O . ARG A 1 32 ? -1.332 1.605 0.201 1.00 0.00 32 ARG A O 7
ATOM 7996 N N . LYS A 1 33 ? -2.021 0.242 -1.458 1.00 0.00 33 LYS A N 7
ATOM 7997 C CA . LYS A 1 33 ? -2.572 -0.761 -0.554 1.00 0.00 33 LYS A CA 7
ATOM 7998 C C . LYS A 1 33 ? -1.468 -1.348 0.319 1.00 0.00 33 LYS A C 7
ATOM 7999 O O . LYS A 1 33 ? -1.657 -1.537 1.522 1.00 0.00 33 LYS A O 7
ATOM 8018 N N . GLU A 1 34 ? -0.324 -1.619 -0.300 1.00 0.00 34 GLU A N 7
ATOM 8019 C CA . GLU A 1 34 ? 0.809 -2.186 0.424 1.00 0.00 34 GLU A CA 7
ATOM 8020 C C . GLU A 1 34 ? 1.273 -1.232 1.519 1.00 0.00 34 GLU A C 7
ATOM 8021 O O . GLU A 1 34 ? 1.526 -1.662 2.644 1.00 0.00 34 GLU A O 7
ATOM 8033 N N . GLU A 1 35 ? 1.333 0.059 1.204 1.00 0.00 35 GLU A N 7
ATOM 8034 C CA . GLU A 1 35 ? 1.738 1.067 2.177 1.00 0.00 35 GLU A CA 7
ATOM 8035 C C . GLU A 1 35 ? 0.763 1.118 3.348 1.00 0.00 35 GLU A C 7
ATOM 8036 O O . GLU A 1 35 ? 1.175 1.211 4.505 1.00 0.00 35 GLU A O 7
ATOM 8048 N N . GLU A 1 36 ? -0.524 1.036 3.027 1.00 0.00 36 GLU A N 7
ATOM 8049 C CA . GLU A 1 36 ? -1.562 1.059 4.052 1.00 0.00 36 GLU A CA 7
ATOM 8050 C C . GLU A 1 36 ? -1.424 -0.147 4.975 1.00 0.00 36 GLU A C 7
ATOM 8051 O O . GLU A 1 36 ? -1.526 -0.017 6.195 1.00 0.00 36 GLU A O 7
ATOM 8063 N N . GLU A 1 37 ? -1.173 -1.307 4.378 1.00 0.00 37 GLU A N 7
ATOM 8064 C CA . GLU A 1 37 ? -1.005 -2.533 5.148 1.00 0.00 37 GLU A CA 7
ATOM 8065 C C . GLU A 1 37 ? 0.202 -2.415 6.072 1.00 0.00 37 GLU A C 7
ATOM 8066 O O . GLU A 1 37 ? 0.144 -2.837 7.227 1.00 0.00 37 GLU A O 7
ATOM 8078 N N . ARG A 1 38 ? 1.290 -1.852 5.551 1.00 0.00 38 ARG A N 7
ATOM 8079 C CA . ARG A 1 38 ? 2.500 -1.704 6.353 1.00 0.00 38 ARG A CA 7
ATOM 8080 C C . ARG A 1 38 ? 2.212 -0.790 7.538 1.00 0.00 38 ARG A C 7
ATOM 8081 O O . ARG A 1 38 ? 2.632 -1.075 8.661 1.00 0.00 38 ARG A O 7
ATOM 8102 N N . ARG A 1 39 ? 1.506 0.307 7.279 1.00 0.00 39 ARG A N 7
ATOM 8103 C CA . ARG A 1 39 ? 1.190 1.255 8.341 1.00 0.00 39 ARG A CA 7
ATOM 8104 C C . ARG A 1 39 ? 0.351 0.570 9.413 1.00 0.00 39 ARG A C 7
ATOM 8105 O O . ARG A 1 39 ? 0.582 0.775 10.605 1.00 0.00 39 ARG A O 7
ATOM 8126 N N . MET A 1 40 ? -0.611 -0.242 8.986 1.00 0.00 40 MET A N 7
ATOM 8127 C CA . MET A 1 40 ? -1.469 -0.947 9.930 1.00 0.00 40 MET A CA 7
ATOM 8128 C C . MET A 1 40 ? -0.634 -1.879 10.802 1.00 0.00 40 MET A C 7
ATOM 8129 O O . MET A 1 40 ? -0.841 -1.945 12.015 1.00 0.00 40 MET A O 7
ATOM 8143 N N . LYS A 1 41 ? 0.320 -2.571 10.189 1.00 0.00 41 LYS A N 7
ATOM 8144 C CA . LYS A 1 41 ? 1.193 -3.475 10.931 1.00 0.00 41 LYS A CA 7
ATOM 8145 C C . LYS A 1 41 ? 2.015 -2.699 11.957 1.00 0.00 41 LYS A C 7
ATOM 8146 O O . LYS A 1 41 ? 2.178 -3.145 13.093 1.00 0.00 41 LYS A O 7
ATOM 8165 N N . LEU A 1 42 ? 2.517 -1.541 11.538 1.00 0.00 42 LEU A N 7
ATOM 8166 C CA . LEU A 1 42 ? 3.318 -0.713 12.433 1.00 0.00 42 LEU A CA 7
ATOM 8167 C C . LEU A 1 42 ? 2.476 -0.260 13.622 1.00 0.00 42 LEU A C 7
ATOM 8168 O O . LEU A 1 42 ? 2.936 -0.288 14.764 1.00 0.00 42 LEU A O 7
ATOM 8184 N N . GLU A 1 43 ? 1.242 0.149 13.340 1.00 0.00 43 GLU A N 7
ATOM 8185 C CA . GLU A 1 43 ? 0.328 0.608 14.380 1.00 0.00 43 GLU A CA 7
ATOM 8186 C C . GLU A 1 43 ? 0.042 -0.524 15.362 1.00 0.00 43 GLU A C 7
ATOM 8187 O O . GLU A 1 43 ? -0.001 -0.311 16.574 1.00 0.00 43 GLU A O 7
ATOM 8199 N N . MET A 1 44 ? -0.157 -1.722 14.820 1.00 0.00 44 MET A N 7
ATOM 8200 C CA . MET A 1 44 ? -0.452 -2.886 15.647 1.00 0.00 44 MET A CA 7
ATOM 8201 C C . MET A 1 44 ? 0.711 -3.167 16.591 1.00 0.00 44 MET A C 7
ATOM 8202 O O . MET A 1 44 ? 0.495 -3.462 17.768 1.00 0.00 44 MET A O 7
ATOM 8216 N N . GLU A 1 45 ? 1.937 -3.065 16.083 1.00 0.00 45 GLU A N 7
ATOM 8217 C CA . GLU A 1 45 ? 3.135 -3.297 16.881 1.00 0.00 45 GLU A CA 7
ATOM 8218 C C . GLU A 1 45 ? 3.208 -2.275 18.012 1.00 0.00 45 GLU A C 7
ATOM 8219 O O . GLU A 1 45 ? 3.543 -2.622 19.146 1.00 0.00 45 GLU A O 7
ATOM 8231 N N . ALA A 1 46 ? 2.891 -1.022 17.697 1.00 0.00 46 ALA A N 7
ATOM 8232 C CA . ALA A 1 46 ? 2.926 0.044 18.691 1.00 0.00 46 ALA A CA 7
ATOM 8233 C C . ALA A 1 46 ? 1.925 -0.262 19.800 1.00 0.00 46 ALA A C 7
ATOM 8234 O O . ALA A 1 46 ? 2.226 -0.072 20.980 1.00 0.00 46 ALA A O 7
ATOM 8241 N N . LYS A 1 47 ? 0.740 -0.723 19.413 1.00 0.00 47 LYS A N 7
ATOM 8242 C CA . LYS A 1 47 ? -0.295 -1.032 20.392 1.00 0.00 47 LYS A CA 7
ATOM 8243 C C . LYS A 1 47 ? 0.203 -2.128 21.327 1.00 0.00 47 LYS A C 7
ATOM 8244 O O . LYS A 1 47 ? 0.022 -2.025 22.540 1.00 0.00 47 LYS A O 7
ATOM 8263 N N . ARG A 1 48 ? 0.850 -3.153 20.774 1.00 0.00 48 ARG A N 7
ATOM 8264 C CA . ARG A 1 48 ? 1.383 -4.245 21.579 1.00 0.00 48 ARG A CA 7
ATOM 8265 C C . ARG A 1 48 ? 2.441 -3.718 22.543 1.00 0.00 48 ARG A C 7
ATOM 8266 O O . ARG A 1 48 ? 2.470 -4.104 23.712 1.00 0.00 48 ARG A O 7
ATOM 8287 N N . LYS A 1 49 ? 3.298 -2.836 22.036 1.00 0.00 49 LYS A N 7
ATOM 8288 C CA . LYS A 1 49 ? 4.358 -2.273 22.863 1.00 0.00 49 LYS A CA 7
ATOM 8289 C C . LYS A 1 49 ? 3.751 -1.504 24.032 1.00 0.00 49 LYS A C 7
ATOM 8290 O O . LYS A 1 49 ? 4.213 -1.636 25.167 1.00 0.00 49 LYS A O 7
ATOM 8309 N N . GLN A 1 50 ? 2.706 -0.732 23.756 1.00 0.00 50 GLN A N 7
ATOM 8310 C CA . GLN A 1 50 ? 2.034 0.027 24.804 1.00 0.00 50 GLN A CA 7
ATOM 8311 C C . GLN A 1 50 ? 1.426 -0.925 25.831 1.00 0.00 50 GLN A C 7
ATOM 8312 O O . GLN A 1 50 ? 1.528 -0.689 27.036 1.00 0.00 50 GLN A O 7
ATOM 8326 N N . GLU A 1 51 ? 0.805 -1.994 25.340 1.00 0.00 51 GLU A N 7
ATOM 8327 C CA . GLU A 1 51 ? 0.180 -2.985 26.208 1.00 0.00 51 GLU A CA 7
ATOM 8328 C C . GLU A 1 51 ? 1.223 -3.642 27.103 1.00 0.00 51 GLU A C 7
ATOM 8329 O O . GLU A 1 51 ? 0.979 -3.849 28.293 1.00 0.00 51 GLU A O 7
ATOM 8341 N N . GLU A 1 52 ? 2.383 -3.953 26.533 1.00 0.00 52 GLU A N 7
ATOM 8342 C CA . GLU A 1 52 ? 3.470 -4.579 27.276 1.00 0.00 52 GLU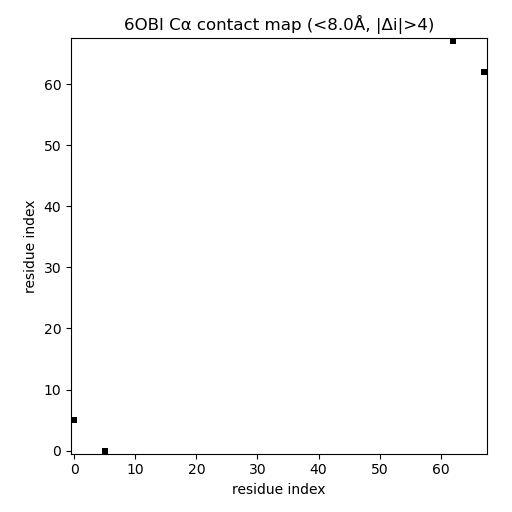 A CA 7
ATOM 8343 C C . GLU A 1 52 ? 3.941 -3.672 28.407 1.00 0.00 52 GLU A C 7
ATOM 8344 O O . GLU A 1 52 ? 4.208 -4.150 29.510 1.00 0.00 52 GLU A O 7
ATOM 8356 N N . GLU A 1 53 ? 4.043 -2.371 28.140 1.00 0.00 53 GLU A N 7
ATOM 8357 C CA . GLU A 1 53 ? 4.485 -1.404 29.139 1.00 0.00 53 GLU A CA 7
ATOM 8358 C C . GLU A 1 53 ? 3.501 -1.379 30.305 1.00 0.00 53 GLU A C 7
ATOM 8359 O O . GLU A 1 53 ? 3.912 -1.348 31.466 1.00 0.00 53 GLU A O 7
ATOM 8371 N N . GLU A 1 54 ? 2.210 -1.398 29.992 1.00 0.00 54 GLU A N 7
ATOM 8372 C CA . GLU A 1 54 ? 1.167 -1.380 31.012 1.00 0.00 54 GLU A CA 7
ATOM 8373 C C . GLU A 1 54 ? 1.266 -2.619 31.893 1.00 0.00 54 GLU A C 7
ATOM 8374 O O . GLU A 1 54 ? 1.105 -2.535 33.111 1.00 0.00 54 GLU A O 7
ATOM 8386 N N . ARG A 1 55 ? 1.520 -3.762 31.264 1.00 0.00 55 ARG A N 7
ATOM 8387 C CA . ARG A 1 55 ? 1.619 -5.017 31.999 1.00 0.00 55 ARG A CA 7
ATOM 8388 C C . ARG A 1 55 ? 2.769 -4.955 32.998 1.00 0.00 55 ARG A C 7
ATOM 8389 O O . ARG A 1 55 ? 2.613 -5.393 34.138 1.00 0.00 55 ARG A O 7
ATOM 8410 N N . LYS A 1 56 ? 3.909 -4.406 32.587 1.00 0.00 56 LYS A N 7
ATOM 8411 C CA . LYS A 1 56 ? 5.076 -4.278 33.451 1.00 0.00 56 LYS A CA 7
ATOM 8412 C C . LYS A 1 56 ? 4.747 -3.379 34.639 1.00 0.00 56 LYS A C 7
ATOM 8413 O O . LYS A 1 56 ? 5.107 -3.689 35.775 1.00 0.00 56 LYS A O 7
ATOM 8432 N N . LYS A 1 57 ? 4.045 -2.284 34.363 1.00 0.00 57 LYS A N 7
ATOM 8433 C CA . LYS A 1 57 ? 3.653 -1.355 35.416 1.00 0.00 57 LYS A CA 7
ATOM 8434 C C . LYS A 1 57 ? 2.722 -2.036 36.415 1.00 0.00 57 LYS A C 7
ATOM 8435 O O . LYS A 1 57 ? 2.867 -1.867 37.625 1.00 0.00 57 LYS A O 7
ATOM 8454 N N . ARG A 1 58 ? 1.776 -2.809 35.889 1.00 0.00 58 ARG A N 7
ATOM 8455 C CA . ARG A 1 58 ? 0.821 -3.526 36.726 1.00 0.00 58 ARG A CA 7
ATOM 8456 C C . ARG A 1 58 ? 1.543 -4.534 37.614 1.00 0.00 58 ARG A C 7
ATOM 8457 O O . ARG A 1 58 ? 1.227 -4.671 38.798 1.00 0.00 58 ARG A O 7
ATOM 8478 N N . GLU A 1 59 ? 2.511 -5.236 37.031 1.00 0.00 59 GLU A N 7
ATOM 8479 C CA . GLU A 1 59 ? 3.281 -6.235 37.763 1.00 0.00 59 GLU A CA 7
ATOM 8480 C C . GLU A 1 59 ? 4.054 -5.588 38.907 1.00 0.00 59 GLU A C 7
ATOM 8481 O O . GLU A 1 59 ? 4.123 -6.140 40.006 1.00 0.00 59 GLU A O 7
ATOM 8493 N N . ASP A 1 60 ? 4.641 -4.423 38.645 1.00 0.00 60 ASP A N 7
ATOM 8494 C CA . ASP A 1 60 ? 5.419 -3.701 39.646 1.00 0.00 60 ASP A CA 7
ATOM 8495 C C . ASP A 1 60 ? 4.549 -3.300 40.830 1.00 0.00 60 ASP A C 7
ATOM 8496 O O . ASP A 1 60 ? 4.970 -3.415 41.981 1.00 0.00 60 ASP A O 7
ATOM 8505 N N . ASP A 1 61 ? 3.336 -2.837 40.544 1.00 0.00 61 ASP A N 7
ATOM 8506 C CA . ASP A 1 61 ? 2.395 -2.426 41.579 1.00 0.00 61 ASP A CA 7
ATOM 8507 C C . ASP A 1 61 ? 2.024 -3.595 42.483 1.00 0.00 61 ASP A C 7
ATOM 8508 O O . ASP A 1 61 ? 1.959 -3.426 43.701 1.00 0.00 61 ASP A O 7
ATOM 8517 N N . GLU A 1 62 ? 1.817 -4.782 41.915 1.00 0.00 62 GLU A N 7
ATOM 8518 C CA . GLU A 1 62 ? 1.492 -5.992 42.662 1.00 0.00 62 GLU A CA 7
ATOM 8519 C C . GLU A 1 62 ? 2.620 -6.433 43.590 1.00 0.00 62 GLU A C 7
ATOM 8520 O O . GLU A 1 62 ? 2.375 -6.868 44.716 1.00 0.00 62 GLU A O 7
ATOM 8532 N N . LYS A 1 63 ? 3.851 -6.355 43.092 1.00 0.00 63 LYS A N 7
ATOM 8533 C CA . LYS A 1 63 ? 5.014 -6.789 43.859 1.00 0.00 63 LYS A CA 7
ATOM 8534 C C . LYS A 1 63 ? 5.159 -5.966 45.132 1.00 0.00 63 LYS A C 7
ATOM 8535 O O . LYS A 1 63 ? 5.446 -6.514 46.196 1.00 0.00 63 LYS A O 7
ATOM 8554 N N . ARG A 1 64 ? 4.940 -4.662 45.017 1.00 0.00 64 ARG A N 7
ATOM 8555 C CA . ARG A 1 64 ? 5.040 -3.824 46.205 1.00 0.00 64 ARG A CA 7
ATOM 8556 C C . ARG A 1 64 ? 3.796 -3.944 47.078 1.00 0.00 64 ARG A C 7
ATOM 8557 O O . ARG A 1 64 ? 3.607 -3.122 47.972 1.00 0.00 64 ARG A O 7
ATOM 8578 N N . ILE A 1 65 ? 2.935 -4.912 46.775 1.00 0.00 65 ILE A N 7
ATOM 8579 C CA . ILE A 1 65 ? 1.703 -5.125 47.530 1.00 0.00 65 ILE A CA 7
ATOM 8580 C C . ILE A 1 65 ? 0.940 -3.817 47.725 1.00 0.00 65 ILE A C 7
ATOM 8581 O O . ILE A 1 65 ? 0.293 -3.615 48.752 1.00 0.00 65 ILE A O 7
ATOM 8597 N N . GLN A 1 66 ? 1.018 -2.934 46.733 1.00 0.00 66 GLN A N 7
ATOM 8598 C CA . GLN A 1 66 ? 0.338 -1.644 46.807 1.00 0.00 66 GLN A CA 7
ATOM 8599 C C . GLN A 1 66 ? 0.633 -0.966 48.144 1.00 0.00 66 GLN A C 7
ATOM 8600 O O . GLN A 1 66 ? -0.162 -0.166 48.638 1.00 0.00 66 GLN A O 7
ATOM 8614 N N . ALA A 1 67 ? 1.775 -1.298 48.739 1.00 0.00 67 ALA A N 7
ATOM 8615 C CA . ALA A 1 67 ? 2.163 -0.733 50.027 1.00 0.00 67 ALA A CA 7
ATOM 8616 C C . ALA A 1 67 ? 3.682 -0.655 50.141 1.00 0.00 67 ALA A C 7
ATOM 8617 O O . ALA A 1 67 ? 4.405 -1.420 49.504 1.00 0.00 67 ALA A O 7
ATOM 8624 N N . GLU A 1 68 ? 4.158 0.275 50.962 1.00 0.00 68 GLU A N 7
ATOM 8625 C CA . GLU A 1 68 ? 5.593 0.454 51.153 1.00 0.00 68 GLU A CA 7
ATOM 8626 C C . GLU A 1 68 ? 5.864 1.476 52.252 1.00 0.00 68 GLU A C 7
ATOM 8627 O O . GLU A 1 68 ? 4.912 1.910 52.878 1.00 0.00 68 GLU A O 7
ATOM 8639 N N . LYS A 1 1 ? -3.642 8.710 -48.223 1.00 0.00 1 LYS A N 8
ATOM 8640 C CA . LYS A 1 1 ? -2.848 7.630 -48.872 1.00 0.00 1 LYS A CA 8
ATOM 8641 C C . LYS A 1 1 ? -2.694 6.467 -47.898 1.00 0.00 1 LYS A C 8
ATOM 8642 O O . LYS A 1 1 ? -3.171 6.535 -46.765 1.00 0.00 1 LYS A O 8
ATOM 8660 N N . GLN A 1 2 ? -2.029 5.406 -48.345 1.00 0.00 2 GLN A N 8
ATOM 8661 C CA . GLN A 1 2 ? -1.824 4.232 -47.505 1.00 0.00 2 GLN A CA 8
ATOM 8662 C C . GLN A 1 2 ? -1.001 4.595 -46.273 1.00 0.00 2 GLN A C 8
ATOM 8663 O O . GLN A 1 2 ? -1.320 4.168 -45.163 1.00 0.00 2 GLN A O 8
ATOM 8677 N N . GLN A 1 3 ? 0.049 5.386 -46.479 1.00 0.00 3 GLN A N 8
ATOM 8678 C CA . GLN A 1 3 ? 0.910 5.801 -45.377 1.00 0.00 3 GLN A CA 8
ATOM 8679 C C . GLN A 1 3 ? 0.124 6.654 -44.386 1.00 0.00 3 GLN A C 8
ATOM 8680 O O . GLN A 1 3 ? 0.291 6.511 -43.174 1.00 0.00 3 GLN A O 8
ATOM 8694 N N . GLU A 1 4 ? -0.724 7.533 -44.911 1.00 0.00 4 GLU A N 8
ATOM 8695 C CA . GLU A 1 4 ? -1.530 8.408 -44.068 1.00 0.00 4 GLU A CA 8
ATOM 8696 C C . GLU A 1 4 ? -2.494 7.590 -43.215 1.00 0.00 4 GLU A C 8
ATOM 8697 O O . GLU A 1 4 ? -2.662 7.868 -42.027 1.00 0.00 4 GLU A O 8
ATOM 8709 N N . GLU A 1 5 ? -3.112 6.581 -43.822 1.00 0.00 5 GLU A N 8
ATOM 8710 C CA . GLU A 1 5 ? -4.050 5.724 -43.105 1.00 0.00 5 GLU A CA 8
ATOM 8711 C C . GLU A 1 5 ? -3.321 4.961 -42.003 1.00 0.00 5 GLU A C 8
ATOM 8712 O O . GLU A 1 5 ? -3.831 4.815 -40.891 1.00 0.00 5 GLU A O 8
ATOM 8724 N N . GLU A 1 6 ? -2.134 4.477 -42.347 1.00 0.00 6 GLU A N 8
ATOM 8725 C CA . GLU A 1 6 ? -1.374 3.715 -41.360 1.00 0.00 6 GLU A CA 8
ATOM 8726 C C . GLU A 1 6 ? -1.076 4.597 -40.151 1.00 0.00 6 GLU A C 8
ATOM 8727 O O . GLU A 1 6 ? -1.175 4.143 -39.011 1.00 0.00 6 GLU A O 8
ATOM 8739 N N . ALA A 1 7 ? -0.699 5.842 -40.421 1.00 0.00 7 ALA A N 8
ATOM 8740 C CA . ALA A 1 7 ? -0.362 6.755 -39.335 1.00 0.00 7 ALA A CA 8
ATOM 8741 C C . ALA A 1 7 ? -1.566 6.932 -38.416 1.00 0.00 7 ALA A C 8
ATOM 8742 O O . ALA A 1 7 ? -1.411 6.918 -37.194 1.00 0.00 7 ALA A O 8
ATOM 8749 N N . GLU A 1 8 ? -2.756 7.061 -38.994 1.00 0.00 8 GLU A N 8
ATOM 8750 C CA . GLU A 1 8 ? -3.961 7.202 -38.185 1.00 0.00 8 GLU A CA 8
ATOM 8751 C C . GLU A 1 8 ? -4.176 5.959 -37.327 1.00 0.00 8 GLU A C 8
ATOM 8752 O O . GLU A 1 8 ? -4.474 6.062 -36.137 1.00 0.00 8 GLU A O 8
ATOM 8764 N N . ARG A 1 9 ? -3.979 4.798 -37.946 1.00 0.00 9 ARG A N 8
ATOM 8765 C CA . ARG A 1 9 ? -4.122 3.550 -37.202 1.00 0.00 9 ARG A CA 8
ATOM 8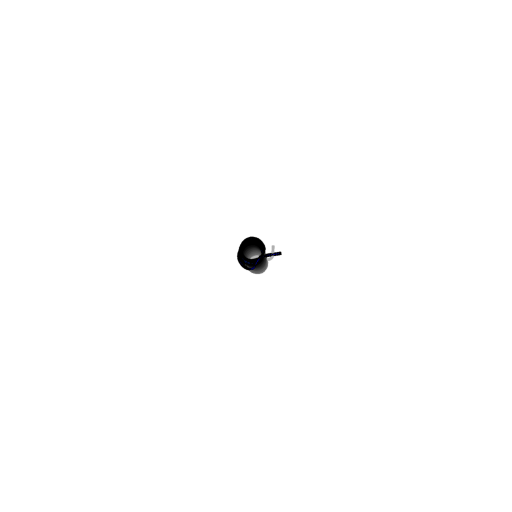766 C C . ARG A 1 9 ? -3.077 3.471 -36.091 1.00 0.00 9 ARG A C 8
ATOM 8767 O O . ARG A 1 9 ? -3.372 3.091 -34.957 1.00 0.00 9 ARG A O 8
ATOM 8788 N N . LEU A 1 10 ? -1.856 3.859 -36.443 1.00 0.00 10 LEU A N 8
ATOM 8789 C CA . LEU A 1 10 ? -0.724 3.870 -35.525 1.00 0.00 10 LEU A CA 8
ATOM 8790 C C . LEU A 1 10 ? -0.968 4.828 -34.365 1.00 0.00 10 LEU A C 8
ATOM 8791 O O . LEU A 1 10 ? -0.592 4.539 -33.228 1.00 0.00 10 LEU A O 8
ATOM 8807 N N . ARG A 1 11 ? -1.581 5.972 -34.655 1.00 0.00 11 ARG A N 8
ATOM 8808 C CA . ARG A 1 11 ? -1.870 6.983 -33.646 1.00 0.00 11 ARG A CA 8
ATOM 8809 C C . ARG A 1 11 ? -2.831 6.454 -32.586 1.00 0.00 11 ARG A C 8
ATOM 8810 O O . ARG A 1 11 ? -2.631 6.683 -31.392 1.00 0.00 11 ARG A O 8
ATOM 8831 N N . ARG A 1 12 ? -3.857 5.733 -33.026 1.00 0.00 12 ARG A N 8
ATOM 8832 C CA . ARG A 1 12 ? -4.845 5.156 -32.120 1.00 0.00 12 ARG A CA 8
ATOM 8833 C C . ARG A 1 12 ? -4.193 4.139 -31.188 1.00 0.00 12 ARG A C 8
ATOM 8834 O O . ARG A 1 12 ? -4.514 4.076 -30.000 1.00 0.00 12 ARG A O 8
ATOM 8855 N N . ILE A 1 13 ? -3.293 3.343 -31.755 1.00 0.00 13 ILE A N 8
ATOM 8856 C CA . ILE A 1 13 ? -2.618 2.314 -30.970 1.00 0.00 13 ILE A CA 8
ATOM 8857 C C . ILE A 1 13 ? -1.806 2.965 -29.854 1.00 0.00 13 ILE A C 8
ATOM 8858 O O . ILE A 1 13 ? -1.814 2.477 -28.724 1.00 0.00 13 ILE A O 8
ATOM 8874 N N . GLN A 1 14 ? -1.101 4.050 -30.164 1.00 0.00 14 GLN A N 8
ATOM 8875 C CA . GLN A 1 14 ? -0.273 4.751 -29.191 1.00 0.00 14 GLN A CA 8
ATOM 8876 C C . GLN A 1 14 ? -1.117 5.287 -28.042 1.00 0.00 14 GLN A C 8
ATOM 8877 O O . GLN A 1 14 ? -0.710 5.202 -26.883 1.00 0.00 14 GLN A O 8
ATOM 8891 N N . GLU A 1 15 ? -2.301 5.813 -28.348 1.00 0.00 15 GLU A N 8
ATOM 8892 C CA . GLU A 1 15 ? -3.215 6.341 -27.342 1.00 0.00 15 GLU A CA 8
ATOM 8893 C C . GLU A 1 15 ? -3.694 5.252 -26.388 1.00 0.00 15 GLU A C 8
ATOM 8894 O O . GLU A 1 15 ? -3.796 5.472 -25.180 1.00 0.00 15 GLU A O 8
ATOM 8906 N N . GLU A 1 16 ? -4.001 4.087 -26.950 1.00 0.00 16 GLU A N 8
ATOM 8907 C CA . GLU A 1 16 ? -4.482 2.976 -26.134 1.00 0.00 16 GLU A CA 8
ATOM 8908 C C . GLU A 1 16 ? -3.417 2.543 -25.132 1.00 0.00 16 GLU A C 8
ATOM 8909 O O . GLU A 1 16 ? -3.724 2.274 -23.970 1.00 0.00 16 GLU A O 8
ATOM 8921 N N . MET A 1 17 ? -2.172 2.487 -25.593 1.00 0.00 17 MET A N 8
ATOM 8922 C CA . MET A 1 17 ? -1.055 2.083 -24.748 1.00 0.00 17 MET A CA 8
ATOM 8923 C C . MET A 1 17 ? -0.882 3.044 -23.578 1.00 0.00 17 MET A C 8
ATOM 8924 O O . MET A 1 17 ? -0.609 2.611 -22.458 1.00 0.00 17 MET A O 8
ATOM 8938 N N . GLU A 1 18 ? -1.039 4.339 -23.835 1.00 0.00 18 GLU A N 8
ATOM 8939 C CA . GLU A 1 18 ? -0.899 5.349 -22.793 1.00 0.00 18 GLU A CA 8
ATOM 8940 C C . GLU A 1 18 ? -1.945 5.148 -21.701 1.00 0.00 18 GLU A C 8
ATOM 8941 O O . GLU A 1 18 ? -1.626 5.243 -20.515 1.00 0.00 18 GLU A O 8
ATOM 8953 N N . LYS A 1 19 ? -3.179 4.860 -22.103 1.00 0.00 19 LYS A N 8
ATOM 8954 C CA . LYS A 1 19 ? -4.248 4.641 -21.136 1.00 0.00 19 LYS A CA 8
ATOM 8955 C C . LYS A 1 19 ? -3.937 3.429 -20.264 1.00 0.00 19 LYS A C 8
ATOM 8956 O O . LYS A 1 19 ? -4.114 3.473 -19.046 1.00 0.00 19 LYS A O 8
ATOM 8975 N N . GLU A 1 20 ? -3.453 2.363 -20.896 1.00 0.00 20 GLU A N 8
ATOM 8976 C CA . GLU A 1 20 ? -3.094 1.146 -20.176 1.00 0.00 20 GLU A CA 8
ATOM 8977 C C . GLU A 1 20 ? -1.960 1.423 -19.196 1.00 0.00 20 GLU A C 8
ATOM 8978 O O . GLU A 1 20 ? -1.970 0.934 -18.065 1.00 0.00 20 GLU A O 8
ATOM 8990 N N . ARG A 1 21 ? -0.980 2.200 -19.649 1.00 0.00 21 ARG A N 8
ATOM 8991 C CA . ARG A 1 21 ? 0.167 2.536 -18.813 1.00 0.00 21 ARG A CA 8
ATOM 8992 C C . ARG A 1 21 ? -0.299 3.313 -17.586 1.00 0.00 21 ARG A C 8
ATOM 8993 O O . ARG A 1 21 ? 0.162 3.049 -16.474 1.00 0.00 21 ARG A O 8
ATOM 9014 N N . LYS A 1 22 ? -1.211 4.260 -17.788 1.00 0.00 22 LYS A N 8
ATOM 9015 C CA . LYS A 1 22 ? -1.735 5.067 -16.694 1.00 0.00 22 LYS A CA 8
ATOM 9016 C C . LYS A 1 22 ? -2.469 4.188 -15.685 1.00 0.00 22 LYS A C 8
ATOM 9017 O O . LYS A 1 22 ? -2.312 4.360 -14.476 1.00 0.00 22 LYS A O 8
ATOM 9036 N N . ARG A 1 23 ? -3.259 3.250 -16.198 1.00 0.00 23 ARG A N 8
ATOM 9037 C CA . ARG A 1 23 ? -4.020 2.353 -15.336 1.00 0.00 23 ARG A CA 8
ATOM 9038 C C . ARG A 1 23 ? -3.080 1.518 -14.473 1.00 0.00 23 ARG A C 8
ATOM 9039 O O . ARG A 1 23 ? -3.323 1.341 -13.278 1.00 0.00 23 ARG A O 8
ATOM 9060 N N . ARG A 1 24 ? -2.004 1.037 -15.085 1.00 0.00 24 ARG A N 8
ATOM 9061 C CA . ARG A 1 24 ? -1.027 0.247 -14.344 1.00 0.00 24 ARG A CA 8
ATOM 9062 C C . ARG A 1 24 ? -0.395 1.089 -13.240 1.00 0.00 24 ARG A C 8
ATOM 9063 O O . ARG A 1 24 ? -0.225 0.620 -12.115 1.00 0.00 24 ARG A O 8
ATOM 9084 N N . GLU A 1 25 ? -0.068 2.334 -13.574 1.00 0.00 25 GLU A N 8
ATOM 9085 C CA . GLU A 1 25 ? 0.542 3.232 -12.601 1.00 0.00 25 GLU A CA 8
ATOM 9086 C C . GLU A 1 25 ? -0.416 3.468 -11.436 1.00 0.00 25 GLU A C 8
ATOM 9087 O O . GLU A 1 25 ? -0.001 3.452 -10.276 1.00 0.00 25 GLU A O 8
ATOM 9099 N N . GLU A 1 26 ? -1.691 3.664 -11.754 1.00 0.00 26 GLU A N 8
ATOM 9100 C CA . GLU A 1 26 ? -2.701 3.885 -10.724 1.00 0.00 26 GLU A CA 8
ATOM 9101 C C . GLU A 1 26 ? -2.812 2.661 -9.820 1.00 0.00 26 GLU A C 8
ATOM 9102 O O . GLU A 1 26 ? -2.887 2.791 -8.598 1.00 0.00 26 GLU A O 8
ATOM 9114 N N . ASP A 1 27 ? -2.799 1.478 -10.430 1.00 0.00 27 ASP A N 8
ATOM 9115 C CA . ASP A 1 27 ? -2.875 0.225 -9.687 1.00 0.00 27 ASP A CA 8
ATOM 9116 C C . ASP A 1 27 ? -1.663 0.073 -8.773 1.00 0.00 27 ASP A C 8
ATOM 9117 O O . ASP A 1 27 ? -1.793 -0.349 -7.623 1.00 0.00 27 ASP A O 8
ATOM 9126 N N . GLU A 1 28 ? -0.496 0.424 -9.302 1.00 0.00 28 GLU A N 8
ATOM 9127 C CA . GLU A 1 28 ? 0.735 0.321 -8.528 1.00 0.00 28 GLU A CA 8
ATOM 9128 C C . GLU A 1 28 ? 0.668 1.231 -7.306 1.00 0.00 28 GLU A C 8
ATOM 9129 O O . GLU A 1 28 ? 1.065 0.836 -6.209 1.00 0.00 28 GLU A O 8
ATOM 9141 N N . GLN A 1 29 ? 0.158 2.443 -7.506 1.00 0.00 29 GLN A N 8
ATOM 9142 C CA . GLN A 1 29 ? 0.042 3.399 -6.410 1.00 0.00 29 GLN A CA 8
ATOM 9143 C C . GLN A 1 29 ? -0.889 2.849 -5.335 1.00 0.00 29 GLN A C 8
ATOM 9144 O O . GLN A 1 29 ? -0.604 2.967 -4.142 1.00 0.00 29 GLN A O 8
ATOM 9158 N N . ARG A 1 30 ? -1.994 2.250 -5.768 1.00 0.00 30 ARG A N 8
ATOM 9159 C CA . ARG A 1 30 ? -2.962 1.685 -4.834 1.00 0.00 30 ARG A CA 8
ATOM 9160 C C . ARG A 1 30 ? -2.319 0.566 -4.023 1.00 0.00 30 ARG A C 8
ATOM 9161 O O . ARG A 1 30 ? -2.517 0.480 -2.811 1.00 0.00 30 ARG A O 8
ATOM 9182 N N . ARG A 1 31 ? -1.540 -0.272 -4.702 1.00 0.00 31 ARG A N 8
ATOM 9183 C CA . ARG A 1 31 ? -0.864 -1.379 -4.037 1.00 0.00 31 ARG A CA 8
ATOM 9184 C C . ARG A 1 31 ? 0.109 -0.845 -2.992 1.00 0.00 31 ARG A C 8
ATOM 9185 O O . ARG A 1 31 ? 0.189 -1.381 -1.885 1.00 0.00 31 ARG A O 8
ATOM 9206 N N . ARG A 1 32 ? 0.835 0.208 -3.353 1.00 0.00 32 ARG A N 8
ATOM 9207 C CA . ARG A 1 32 ? 1.794 0.798 -2.426 1.00 0.00 32 ARG A CA 8
ATOM 9208 C C . ARG A 1 32 ? 1.063 1.323 -1.194 1.00 0.00 32 ARG A C 8
ATOM 9209 O O . ARG A 1 32 ? 1.513 1.113 -0.066 1.00 0.00 32 ARG A O 8
ATOM 9230 N N . LYS A 1 33 ? -0.065 1.990 -1.418 1.00 0.00 33 LYS A N 8
ATOM 9231 C CA . LYS A 1 33 ? -0.857 2.531 -0.318 1.00 0.00 33 LYS A CA 8
ATOM 9232 C C . LYS A 1 33 ? -1.360 1.397 0.569 1.00 0.00 33 LYS A C 8
ATOM 9233 O O . LYS A 1 33 ? -1.326 1.503 1.795 1.00 0.00 33 LYS A O 8
ATOM 9252 N N . GLU A 1 34 ? -1.819 0.320 -0.061 1.00 0.00 34 GLU A N 8
ATOM 9253 C CA . GLU A 1 34 ? -2.340 -0.826 0.675 1.00 0.00 34 GLU A CA 8
ATOM 9254 C C . GLU A 1 34 ? -1.255 -1.437 1.556 1.00 0.00 34 GLU A C 8
ATOM 9255 O O . GLU A 1 34 ? -1.509 -1.775 2.713 1.00 0.00 34 GLU A O 8
ATOM 9267 N N . GLU A 1 35 ? -0.045 -1.552 1.014 1.00 0.00 35 GLU A N 8
ATOM 9268 C CA . GLU A 1 35 ? 1.081 -2.097 1.763 1.00 0.00 35 GLU A CA 8
ATOM 9269 C C . GLU A 1 35 ? 1.411 -1.208 2.959 1.00 0.00 35 GLU A C 8
ATOM 9270 O O . GLU A 1 35 ? 1.679 -1.700 4.055 1.00 0.00 35 GLU A O 8
ATOM 9282 N N . GLU A 1 36 ? 1.383 0.102 2.725 1.00 0.00 36 GLU A N 8
ATOM 9283 C CA . GLU A 1 36 ? 1.677 1.064 3.782 1.00 0.00 36 GLU A CA 8
ATOM 9284 C C . GLU A 1 36 ? 0.638 0.948 4.892 1.00 0.00 36 GLU A C 8
ATOM 9285 O O . GLU A 1 36 ? 0.983 0.957 6.075 1.00 0.00 36 GLU A O 8
ATOM 9297 N N . GLU A 1 37 ? -0.626 0.828 4.499 1.00 0.00 37 GLU A N 8
ATOM 9298 C CA . GLU A 1 37 ? -1.711 0.701 5.465 1.00 0.00 37 GLU A CA 8
ATOM 9299 C C . GLU A 1 37 ? -1.540 -0.572 6.286 1.00 0.00 37 GLU A C 8
ATOM 9300 O O . GLU A 1 37 ? -1.741 -0.558 7.501 1.00 0.00 37 GLU A O 8
ATOM 9312 N N . ARG A 1 38 ? -1.169 -1.661 5.619 1.00 0.00 38 ARG A N 8
ATOM 9313 C CA . ARG A 1 38 ? -0.983 -2.927 6.318 1.00 0.00 38 ARG A CA 8
ATOM 9314 C C . ARG A 1 38 ? 0.137 -2.776 7.342 1.00 0.00 38 ARG A C 8
ATOM 9315 O O . ARG A 1 38 ? 0.004 -3.239 8.476 1.00 0.00 38 ARG A O 8
ATOM 9336 N N . ARG A 1 39 ? 1.232 -2.138 6.937 1.00 0.00 39 ARG A N 8
ATOM 9337 C CA . ARG A 1 39 ? 2.362 -1.959 7.839 1.00 0.00 39 ARG A CA 8
ATOM 9338 C C . ARG A 1 39 ? 1.933 -1.151 9.058 1.00 0.00 39 ARG A C 8
ATOM 9339 O O . ARG A 1 39 ? 2.316 -1.480 10.182 1.00 0.00 39 ARG A O 8
ATOM 9360 N N . MET A 1 40 ? 1.145 -0.104 8.834 1.00 0.00 40 MET A N 8
ATOM 9361 C CA . MET A 1 40 ? 0.688 0.739 9.932 1.00 0.00 40 MET A CA 8
ATOM 9362 C C . MET A 1 40 ? -0.144 -0.084 10.911 1.00 0.00 40 MET A C 8
ATOM 9363 O O . MET A 1 40 ? 0.014 0.047 12.125 1.00 0.00 40 MET A O 8
ATOM 9377 N N . LYS A 1 41 ? -1.005 -0.945 10.377 1.00 0.00 41 LYS A N 8
ATOM 9378 C CA . LYS A 1 41 ? -1.836 -1.802 11.214 1.00 0.00 41 LYS A CA 8
ATOM 9379 C C . LYS A 1 41 ? -0.964 -2.744 12.037 1.00 0.00 41 LYS A C 8
ATOM 9380 O O . LYS A 1 41 ? -1.218 -2.955 13.224 1.00 0.00 41 LYS A O 8
ATOM 9399 N N . LEU A 1 42 ? 0.063 -3.291 11.394 1.00 0.00 42 LEU A N 8
ATOM 9400 C CA . LEU A 1 42 ? 0.972 -4.203 12.080 1.00 0.00 42 LEU A CA 8
ATOM 9401 C C . LEU A 1 42 ? 1.685 -3.476 13.215 1.00 0.00 42 LEU A C 8
ATOM 9402 O O . LEU A 1 42 ? 1.816 -4.011 14.317 1.00 0.00 42 LEU A O 8
ATOM 9418 N N . GLU A 1 43 ? 2.124 -2.252 12.940 1.00 0.00 43 GLU A N 8
ATOM 9419 C CA . GLU A 1 43 ? 2.808 -1.443 13.944 1.00 0.00 43 GLU A CA 8
ATOM 9420 C C . GLU A 1 43 ? 1.876 -1.159 15.117 1.00 0.00 43 GLU A C 8
ATOM 9421 O O . GLU A 1 43 ? 2.293 -1.214 16.275 1.00 0.00 43 GLU A O 8
ATOM 9433 N N . MET A 1 44 ? 0.620 -0.854 14.804 1.00 0.00 44 MET A N 8
ATOM 9434 C CA . MET A 1 44 ? -0.368 -0.552 15.834 1.00 0.00 44 MET A CA 8
ATOM 9435 C C . MET A 1 44 ? -0.574 -1.761 16.740 1.00 0.00 44 MET A C 8
ATOM 9436 O O . MET A 1 44 ? -0.652 -1.614 17.960 1.00 0.00 44 MET A O 8
ATOM 9450 N N . GLU A 1 45 ? -0.649 -2.952 16.152 1.00 0.00 45 GLU A N 8
ATOM 9451 C CA . GLU A 1 45 ? -0.833 -4.189 16.903 1.00 0.00 45 GLU A CA 8
ATOM 9452 C C . GLU A 1 45 ? 0.355 -4.414 17.832 1.00 0.00 45 GLU A C 8
ATOM 9453 O O . GLU A 1 45 ? 0.181 -4.821 18.982 1.00 0.00 45 GLU A O 8
ATOM 9465 N N . ALA A 1 46 ? 1.557 -4.151 17.327 1.00 0.00 46 ALA A N 8
ATOM 9466 C CA . ALA A 1 46 ? 2.771 -4.333 18.113 1.00 0.00 46 ALA A CA 8
ATOM 9467 C C . ALA A 1 46 ? 2.736 -3.412 19.328 1.00 0.00 46 ALA A C 8
ATOM 9468 O O . ALA A 1 46 ? 3.113 -3.820 20.428 1.00 0.00 46 ALA A O 8
ATOM 9475 N N . LYS A 1 47 ? 2.297 -2.175 19.118 1.00 0.00 47 LYS A N 8
ATOM 9476 C CA . LYS A 1 47 ? 2.243 -1.208 20.208 1.00 0.00 47 LYS A CA 8
ATOM 9477 C C . LYS A 1 47 ? 1.301 -1.714 21.294 1.00 0.00 47 LYS A C 8
ATOM 9478 O O . LYS A 1 47 ? 1.633 -1.640 22.477 1.00 0.00 47 LYS A O 8
ATOM 9497 N N . ARG A 1 48 ? 0.154 -2.259 20.897 1.00 0.00 48 ARG A N 8
ATOM 9498 C CA . ARG A 1 48 ? -0.808 -2.798 21.852 1.00 0.00 48 ARG A CA 8
ATOM 9499 C C . ARG A 1 48 ? -0.193 -3.958 22.627 1.00 0.00 48 ARG A C 8
ATOM 9500 O O . ARG A 1 48 ? -0.380 -4.070 23.838 1.00 0.00 48 ARG A O 8
ATOM 9521 N N . LYS A 1 49 ? 0.532 -4.815 21.913 1.00 0.00 49 LYS A N 8
ATOM 9522 C CA . LYS A 1 49 ? 1.158 -5.970 22.546 1.00 0.00 49 LYS A CA 8
ATOM 9523 C C . LYS A 1 49 ? 2.166 -5.505 23.592 1.00 0.00 49 LYS A C 8
ATOM 9524 O O . LYS A 1 49 ? 2.203 -6.041 24.700 1.00 0.00 49 LYS A O 8
ATOM 9543 N N . GLN A 1 50 ? 2.958 -4.494 23.245 1.00 0.00 50 GLN A N 8
ATOM 9544 C CA . GLN A 1 50 ? 3.944 -3.952 24.173 1.00 0.00 50 GLN A CA 8
ATOM 9545 C C . GLN A 1 50 ? 3.243 -3.356 25.391 1.00 0.00 50 GLN A C 8
ATOM 9546 O O . GLN A 1 50 ? 3.679 -3.556 26.526 1.00 0.00 50 GLN A O 8
ATOM 9560 N N . GLU A 1 51 ? 2.160 -2.628 25.139 1.00 0.00 51 GLU A N 8
ATOM 9561 C CA . GLU A 1 51 ? 1.393 -1.997 26.206 1.00 0.00 51 GLU A CA 8
ATOM 9562 C C . GLU A 1 51 ? 0.819 -3.055 27.141 1.00 0.00 51 GLU A C 8
ATOM 9563 O O . GLU A 1 51 ? 0.833 -2.885 28.360 1.00 0.00 51 GLU A O 8
ATOM 9575 N N . GLU A 1 52 ? 0.318 -4.145 26.566 1.00 0.00 52 GLU A N 8
ATOM 9576 C CA . GLU A 1 52 ? -0.267 -5.231 27.341 1.00 0.00 52 GLU A CA 8
ATOM 9577 C C . GLU A 1 52 ? 0.777 -5.853 28.262 1.00 0.00 52 GLU A C 8
ATOM 9578 O O . GLU A 1 52 ? 0.479 -6.156 29.418 1.00 0.00 52 GLU A O 8
ATOM 9590 N N . GLU A 1 53 ? 1.995 -6.042 27.758 1.00 0.00 53 GLU A N 8
ATOM 9591 C CA . GLU A 1 53 ? 3.079 -6.627 28.538 1.00 0.00 53 GLU A CA 8
ATOM 9592 C C . GLU A 1 53 ? 3.411 -5.741 29.733 1.00 0.00 53 GLU A C 8
ATOM 9593 O O . GLU A 1 53 ? 3.603 -6.236 30.845 1.00 0.00 53 GLU A O 8
ATOM 9605 N N . GLU A 1 54 ? 3.461 -4.433 29.502 1.00 0.00 54 GLU A N 8
ATOM 9606 C CA . GLU A 1 54 ? 3.754 -3.471 30.558 1.00 0.00 54 GLU A CA 8
ATOM 9607 C C . GLU A 1 54 ? 2.683 -3.522 31.642 1.00 0.00 54 GLU A C 8
ATOM 9608 O O . GLU A 1 54 ? 2.992 -3.444 32.831 1.00 0.00 54 GLU A O 8
ATOM 9620 N N . ARG A 1 55 ? 1.428 -3.631 31.215 1.00 0.00 55 ARG A N 8
ATOM 9621 C CA . ARG A 1 55 ? 0.318 -3.670 32.158 1.00 0.00 55 ARG A CA 8
ATOM 9622 C C . ARG A 1 55 ? 0.435 -4.890 33.066 1.00 0.00 55 ARG A C 8
ATOM 9623 O O . ARG A 1 55 ? 0.235 -4.777 34.275 1.00 0.00 55 ARG A O 8
ATOM 9644 N N . LYS A 1 56 ? 0.781 -6.042 32.497 1.00 0.00 56 LYS A N 8
ATOM 9645 C CA . LYS A 1 56 ? 0.936 -7.277 33.257 1.00 0.00 56 LYS A CA 8
ATOM 9646 C C . LYS A 1 56 ? 2.061 -7.122 34.275 1.00 0.00 56 LYS A C 8
ATOM 9647 O O . LYS A 1 56 ? 1.921 -7.535 35.427 1.00 0.00 56 LYS A O 8
ATOM 9666 N N . LYS A 1 57 ? 3.156 -6.503 33.844 1.00 0.00 57 LYS A N 8
ATOM 9667 C CA . LYS A 1 57 ? 4.292 -6.276 34.730 1.00 0.00 57 LYS A CA 8
ATOM 9668 C C . LYS A 1 57 ? 3.890 -5.367 35.887 1.00 0.00 57 LYS A C 8
ATOM 9669 O O . LYS A 1 57 ? 4.239 -5.627 37.039 1.00 0.00 57 LYS A O 8
ATOM 9688 N N . ARG A 1 58 ? 3.138 -4.316 35.570 1.00 0.00 58 ARG A N 8
ATOM 9689 C CA . ARG A 1 58 ? 2.670 -3.379 36.587 1.00 0.00 58 ARG A CA 8
ATOM 9690 C C . ARG A 1 58 ? 1.757 -4.074 37.589 1.00 0.00 58 ARG A C 8
ATOM 9691 O O . ARG A 1 58 ? 1.858 -3.846 38.796 1.00 0.00 58 ARG A O 8
ATOM 9712 N N . GLU A 1 59 ? 0.876 -4.926 37.077 1.00 0.00 59 GLU A N 8
ATOM 9713 C CA . GLU A 1 59 ? -0.055 -5.665 37.920 1.00 0.00 59 GLU A CA 8
ATOM 9714 C C . GLU A 1 59 ? 0.691 -6.586 38.879 1.00 0.00 59 GLU A C 8
ATOM 9715 O O . GLU A 1 59 ? 0.336 -6.685 40.054 1.00 0.00 59 GLU A O 8
ATOM 9727 N N . ASP A 1 60 ? 1.727 -7.251 38.376 1.00 0.00 60 ASP A N 8
ATOM 9728 C CA . ASP A 1 60 ? 2.532 -8.161 39.183 1.00 0.00 60 ASP A CA 8
ATOM 9729 C C . ASP A 1 60 ? 3.223 -7.425 40.326 1.00 0.00 60 ASP A C 8
ATOM 9730 O O . ASP A 1 60 ? 3.275 -7.927 41.450 1.00 0.00 60 ASP A O 8
ATOM 9739 N N . ASP A 1 61 ? 3.745 -6.238 40.034 1.00 0.00 61 ASP A N 8
ATOM 9740 C CA . ASP A 1 61 ? 4.432 -5.422 41.025 1.00 0.00 61 ASP A CA 8
ATOM 9741 C C . ASP A 1 61 ? 3.496 -5.019 42.159 1.00 0.00 61 ASP A C 8
ATOM 9742 O O . ASP A 1 61 ? 3.894 -5.041 43.324 1.00 0.00 61 ASP A O 8
ATOM 9751 N N . GLU A 1 62 ? 2.254 -4.668 41.838 1.00 0.00 62 GLU A N 8
ATOM 9752 C CA . GLU A 1 62 ? 1.246 -4.281 42.819 1.00 0.00 62 GLU A CA 8
ATOM 9753 C C . GLU A 1 62 ? 0.877 -5.434 43.748 1.00 0.00 62 GLU A C 8
ATOM 9754 O O . GLU A 1 62 ? 0.687 -5.238 44.949 1.00 0.00 62 GLU A O 8
ATOM 9766 N N . LYS A 1 63 ? 0.735 -6.627 43.177 1.00 0.00 63 LYS A N 8
ATOM 9767 C CA . LYS A 1 63 ? 0.325 -7.799 43.942 1.00 0.00 63 LYS A CA 8
ATOM 9768 C C . LYS A 1 63 ? 1.337 -8.114 45.037 1.00 0.00 63 LYS A C 8
ATOM 9769 O O . LYS A 1 63 ? 0.949 -8.445 46.157 1.00 0.00 63 LYS A O 8
ATOM 9788 N N . ARG A 1 64 ? 2.617 -7.996 44.705 1.00 0.00 64 ARG A N 8
ATOM 9789 C CA . ARG A 1 64 ? 3.643 -8.264 45.706 1.00 0.00 64 ARG A CA 8
ATOM 9790 C C . ARG A 1 64 ? 3.806 -7.076 46.651 1.00 0.00 64 ARG A C 8
ATOM 9791 O O . ARG A 1 64 ? 4.730 -7.072 47.465 1.00 0.00 64 ARG A O 8
ATOM 9812 N N . ILE A 1 65 ? 2.927 -6.082 46.542 1.00 0.00 65 ILE A N 8
ATOM 9813 C CA . ILE A 1 65 ? 2.988 -4.904 47.400 1.00 0.00 65 ILE A CA 8
ATOM 9814 C C . ILE A 1 65 ? 4.294 -4.158 47.138 1.00 0.00 65 ILE A C 8
ATOM 9815 O O . ILE A 1 65 ? 5.154 -4.068 48.015 1.00 0.00 65 ILE A O 8
ATOM 9831 N N . GLN A 1 66 ? 4.443 -3.631 45.926 1.00 0.00 66 GLN A N 8
ATOM 9832 C CA . GLN A 1 66 ? 5.640 -2.886 45.549 1.00 0.00 66 GLN A CA 8
ATOM 9833 C C . GLN A 1 66 ? 6.863 -3.797 45.529 1.00 0.00 66 GLN A C 8
ATOM 9834 O O . GLN A 1 66 ? 7.920 -3.454 46.061 1.00 0.00 66 GLN A O 8
ATOM 9848 N N . ALA A 1 67 ? 6.719 -4.954 44.888 1.00 0.00 67 ALA A N 8
ATOM 9849 C CA . ALA A 1 67 ? 7.815 -5.911 44.778 1.00 0.00 67 ALA A CA 8
ATOM 9850 C C . ALA A 1 67 ? 8.484 -6.117 46.135 1.00 0.00 67 ALA A C 8
ATOM 9851 O O . ALA A 1 67 ? 9.700 -5.958 46.261 1.00 0.00 67 ALA A O 8
ATOM 9858 N N . GLU A 1 68 ? 7.679 -6.457 47.139 1.00 0.00 68 GLU A N 8
ATOM 9859 C CA . GLU A 1 68 ? 8.178 -6.674 48.494 1.00 0.00 68 GLU A CA 8
ATOM 9860 C C . GLU A 1 68 ? 9.245 -5.649 48.866 1.00 0.00 68 GLU A C 8
ATOM 9861 O O . GLU A 1 68 ? 9.259 -5.240 50.015 1.00 0.00 68 GLU A O 8
ATOM 9873 N N . LYS A 1 1 ? -17.884 6.644 -46.352 1.00 0.00 1 LYS A N 9
ATOM 9874 C CA . LYS A 1 1 ? -16.548 6.599 -47.009 1.00 0.00 1 LYS A CA 9
ATOM 9875 C C . LYS A 1 1 ? -15.478 6.358 -45.950 1.00 0.00 1 LYS A C 9
ATOM 9876 O O . LYS A 1 1 ? -15.403 7.090 -44.963 1.00 0.00 1 LYS A O 9
ATOM 9894 N N . GLN A 1 2 ? -14.661 5.332 -46.166 1.00 0.00 2 GLN A N 9
ATOM 9895 C CA . GLN A 1 2 ? -13.599 4.990 -45.228 1.00 0.00 2 GLN A CA 9
ATOM 9896 C C . GLN A 1 2 ? -12.341 4.574 -45.983 1.00 0.00 2 GLN A C 9
ATOM 9897 O O . GLN A 1 2 ? -12.421 4.156 -47.139 1.00 0.00 2 GLN A O 9
ATOM 9911 N N . GLN A 1 3 ? -11.196 4.690 -45.319 1.00 0.00 3 GLN A N 9
ATOM 9912 C CA . GLN A 1 3 ? -9.921 4.326 -45.926 1.00 0.00 3 GLN A CA 9
ATOM 9913 C C . GLN A 1 3 ? -9.042 3.594 -44.918 1.00 0.00 3 GLN A C 9
ATOM 9914 O O . GLN A 1 3 ? -9.232 3.740 -43.711 1.00 0.00 3 GLN A O 9
ATOM 9928 N N . GLU A 1 4 ? -8.084 2.826 -45.428 1.00 0.00 4 GLU A N 9
ATOM 9929 C CA . GLU A 1 4 ? -7.171 2.084 -44.568 1.00 0.00 4 GLU A CA 9
ATOM 9930 C C . GLU A 1 4 ? -6.432 3.027 -43.625 1.00 0.00 4 GLU A C 9
ATOM 9931 O O . GLU A 1 4 ? -5.907 2.591 -42.599 1.00 0.00 4 GLU A O 9
ATOM 9943 N N . GLU A 1 5 ? -6.399 4.311 -43.967 1.00 0.00 5 GLU A N 9
ATOM 9944 C CA . GLU A 1 5 ? -5.728 5.309 -43.140 1.00 0.00 5 GLU A CA 9
ATOM 9945 C C . GLU A 1 5 ? -6.384 5.377 -41.762 1.00 0.00 5 GLU A C 9
ATOM 9946 O O . GLU A 1 5 ? -5.707 5.530 -40.746 1.00 0.00 5 GLU A O 9
ATOM 9958 N N . GLU A 1 6 ? -7.707 5.270 -41.765 1.00 0.00 6 GLU A N 9
ATOM 9959 C CA . GLU A 1 6 ? -8.426 5.343 -40.495 1.00 0.00 6 GLU A CA 9
ATOM 9960 C C . GLU A 1 6 ? -7.978 4.206 -39.583 1.00 0.00 6 GLU A C 9
ATOM 9961 O O . GLU A 1 6 ? -7.789 4.403 -38.383 1.00 0.00 6 GLU A O 9
ATOM 9973 N N . ALA A 1 7 ? -7.834 3.020 -40.165 1.00 0.00 7 ALA A N 9
ATOM 9974 C CA . ALA A 1 7 ? -7.440 1.857 -39.379 1.00 0.00 7 ALA A CA 9
ATOM 9975 C C . ALA A 1 7 ? -6.078 2.123 -38.742 1.00 0.00 7 ALA A C 9
ATOM 9976 O O . ALA A 1 7 ? -5.873 1.802 -37.571 1.00 0.00 7 ALA A O 9
ATOM 9983 N N . GLU A 1 8 ? -5.165 2.726 -39.498 1.00 0.00 8 GLU A N 9
ATOM 9984 C CA . GLU A 1 8 ? -3.846 3.039 -38.960 1.00 0.00 8 GLU A CA 9
ATOM 9985 C C . GLU A 1 8 ? -3.965 4.021 -37.796 1.00 0.00 8 GLU A C 9
ATOM 9986 O O . GLU A 1 8 ? -3.331 3.839 -36.757 1.00 0.00 8 GLU A O 9
ATOM 9998 N N . ARG A 1 9 ? -4.810 5.027 -37.985 1.00 0.00 9 ARG A N 9
ATOM 9999 C CA . ARG A 1 9 ? -5.030 6.004 -36.923 1.00 0.00 9 ARG A CA 9
ATOM 10000 C C . ARG A 1 9 ? -5.650 5.327 -35.702 1.00 0.00 9 ARG A C 9
ATOM 10001 O O . ARG A 1 9 ? -5.249 5.574 -34.564 1.00 0.00 9 ARG A O 9
ATOM 10022 N N . LEU A 1 10 ? -6.623 4.464 -35.968 1.00 0.00 10 LEU A N 9
ATOM 10023 C CA . LEU A 1 10 ? -7.330 3.715 -34.938 1.00 0.00 10 LEU A CA 9
ATOM 10024 C C . LEU A 1 10 ? -6.367 2.809 -34.178 1.00 0.00 10 LEU A C 9
ATOM 10025 O O . LEU A 1 10 ? -6.491 2.650 -32.963 1.00 0.00 10 LEU A O 9
ATOM 10041 N N . ARG A 1 11 ? -5.418 2.209 -34.897 1.00 0.00 11 ARG A N 9
ATOM 10042 C CA . ARG A 1 11 ? -4.437 1.312 -34.299 1.00 0.00 11 ARG A CA 9
ATOM 10043 C C . ARG A 1 11 ? -3.560 2.038 -33.283 1.00 0.00 11 ARG A C 9
ATOM 10044 O O . ARG A 1 11 ? -3.293 1.515 -32.202 1.00 0.00 11 ARG A O 9
ATOM 10065 N N . ARG A 1 12 ? -3.131 3.247 -33.628 1.00 0.00 12 ARG A N 9
ATOM 10066 C CA . ARG A 1 12 ? -2.294 4.046 -32.740 1.00 0.00 12 ARG A CA 9
ATOM 10067 C C . ARG A 1 12 ? -3.036 4.391 -31.453 1.00 0.00 12 ARG A C 9
ATOM 10068 O O . ARG A 1 12 ? -2.456 4.368 -30.366 1.00 0.00 12 ARG A O 9
ATOM 10089 N N . ILE A 1 13 ? -4.311 4.729 -31.606 1.00 0.00 13 ILE A N 9
ATOM 10090 C CA . ILE A 1 13 ? -5.124 5.110 -30.455 1.00 0.00 13 ILE A CA 9
ATOM 10091 C C . ILE A 1 13 ? -5.230 3.940 -29.483 1.00 0.00 13 ILE A C 9
ATOM 10092 O O . ILE A 1 13 ? -5.134 4.136 -28.270 1.00 0.00 13 ILE A O 9
ATOM 10108 N N . GLN A 1 14 ? -5.437 2.735 -30.005 1.00 0.00 14 GLN A N 9
ATOM 10109 C CA . GLN A 1 14 ? -5.570 1.539 -29.183 1.00 0.00 14 GLN A CA 9
ATOM 10110 C C . GLN A 1 14 ? -4.294 1.286 -28.390 1.00 0.00 14 GLN A C 9
ATOM 10111 O O . GLN A 1 14 ? -4.355 0.912 -27.218 1.00 0.00 14 GLN A O 9
ATOM 10125 N N . GLU A 1 15 ? -3.139 1.494 -29.018 1.00 0.00 15 GLU A N 9
ATOM 10126 C CA . GLU A 1 15 ? -1.853 1.290 -28.365 1.00 0.00 15 GLU A CA 9
ATOM 10127 C C . GLU A 1 15 ? -1.658 2.246 -27.192 1.00 0.00 15 GLU A C 9
ATOM 10128 O O . GLU A 1 15 ? -1.151 1.855 -26.140 1.00 0.00 15 GLU A O 9
ATOM 10140 N N . GLU A 1 16 ? -2.047 3.499 -27.403 1.00 0.00 16 GLU A N 9
ATOM 10141 C CA . GLU A 1 16 ? -1.885 4.507 -26.362 1.00 0.00 16 GLU A CA 9
ATOM 10142 C C . GLU A 1 16 ? -2.709 4.143 -25.131 1.00 0.00 16 GLU A C 9
ATOM 10143 O O . GLU A 1 16 ? -2.247 4.289 -23.998 1.00 0.00 16 GLU A O 9
ATOM 10155 N N . MET A 1 17 ? -3.931 3.679 -25.365 1.00 0.00 17 MET A N 9
ATOM 10156 C CA . MET A 1 17 ? -4.832 3.310 -24.279 1.00 0.00 17 MET A CA 9
ATOM 10157 C C . MET A 1 17 ? -4.238 2.175 -23.452 1.00 0.00 17 MET A C 9
ATOM 10158 O O . MET A 1 17 ? -4.353 2.180 -22.225 1.00 0.00 17 MET A O 9
ATOM 10172 N N . GLU A 1 18 ? -3.619 1.204 -24.118 1.00 0.00 18 GLU A N 9
ATOM 10173 C CA . GLU A 1 18 ? -3.028 0.064 -23.427 1.00 0.00 18 GLU A CA 9
ATOM 10174 C C . GLU A 1 18 ? -1.918 0.525 -22.486 1.00 0.00 18 GLU A C 9
ATOM 10175 O O . GLU A 1 18 ? -1.827 0.041 -21.356 1.00 0.00 18 GLU A O 9
ATOM 10187 N N . LYS A 1 19 ? -1.091 1.457 -22.948 1.00 0.00 19 LYS A N 9
ATOM 10188 C CA . LYS A 1 19 ? 0.001 1.967 -22.126 1.00 0.00 19 LYS A CA 9
ATOM 10189 C C . LYS A 1 19 ? -0.553 2.649 -20.880 1.00 0.00 19 LYS A C 9
ATOM 10190 O O . LYS A 1 19 ? -0.037 2.452 -19.778 1.00 0.00 19 LYS A O 9
ATOM 10209 N N . GLU A 1 20 ? -1.614 3.430 -21.063 1.00 0.00 20 GLU A N 9
ATOM 10210 C CA . GLU A 1 20 ? -2.247 4.127 -19.950 1.00 0.00 20 GLU A CA 9
ATOM 10211 C C . GLU A 1 20 ? -2.806 3.126 -18.944 1.00 0.00 20 GLU A C 9
ATOM 10212 O O . GLU A 1 20 ? -2.678 3.315 -17.733 1.00 0.00 20 GLU A O 9
ATOM 10224 N N . ARG A 1 21 ? -3.426 2.071 -19.462 1.00 0.00 21 ARG A N 9
ATOM 10225 C CA . ARG A 1 21 ? -4.011 1.049 -18.605 1.00 0.00 21 ARG A CA 9
ATOM 10226 C C . ARG A 1 21 ? -2.923 0.387 -17.767 1.00 0.00 21 ARG A C 9
ATOM 10227 O O . ARG A 1 21 ? -3.115 0.157 -16.572 1.00 0.00 21 ARG A O 9
ATOM 10248 N N . LYS A 1 22 ? -1.786 0.091 -18.389 1.00 0.00 22 LYS A N 9
ATOM 10249 C CA . LYS A 1 22 ? -0.670 -0.536 -17.692 1.00 0.00 22 LYS A CA 9
ATOM 10250 C C . LYS A 1 22 ? -0.148 0.373 -16.586 1.00 0.00 22 LYS A C 9
ATOM 10251 O O . LYS A 1 22 ? 0.144 -0.086 -15.481 1.00 0.00 22 LYS A O 9
ATOM 10270 N N . ARG A 1 23 ? -0.045 1.661 -16.897 1.00 0.00 23 ARG A N 9
ATOM 10271 C CA . ARG A 1 23 ? 0.445 2.629 -15.924 1.00 0.00 23 ARG A CA 9
ATOM 10272 C C . ARG A 1 23 ? -0.485 2.679 -14.716 1.00 0.00 23 ARG A C 9
ATOM 10273 O O . ARG A 1 23 ? -0.026 2.719 -13.574 1.00 0.00 23 ARG A O 9
ATOM 10294 N N . ARG A 1 24 ? -1.786 2.668 -14.985 1.00 0.00 24 ARG A N 9
ATOM 10295 C CA . ARG A 1 24 ? -2.763 2.706 -13.901 1.00 0.00 24 ARG A CA 9
ATOM 10296 C C . ARG A 1 24 ? -2.628 1.466 -13.023 1.00 0.00 24 ARG A C 9
ATOM 10297 O O . ARG A 1 24 ? -2.678 1.557 -11.795 1.00 0.00 24 ARG A O 9
ATOM 10318 N N . GLU A 1 25 ? -2.450 0.318 -13.670 1.00 0.00 25 GLU A N 9
ATOM 10319 C CA . GLU A 1 25 ? -2.309 -0.935 -12.939 1.00 0.00 25 GLU A CA 9
ATOM 10320 C C . GLU A 1 25 ? -1.065 -0.885 -12.055 1.00 0.00 25 GLU A C 9
ATOM 10321 O O . GLU A 1 25 ? -1.104 -1.305 -10.898 1.00 0.00 25 GLU A O 9
ATOM 10333 N N . GLU A 1 26 ? 0.023 -0.355 -12.608 1.00 0.00 26 GLU A N 9
ATOM 10334 C CA . GLU A 1 26 ? 1.269 -0.242 -11.859 1.00 0.00 26 GLU A CA 9
ATOM 10335 C C . GLU A 1 26 ? 1.078 0.670 -10.652 1.00 0.00 26 GLU A C 9
ATOM 10336 O O . GLU A 1 26 ? 1.538 0.357 -9.552 1.00 0.00 26 GLU A O 9
ATOM 10348 N N . ASP A 1 27 ? 0.379 1.781 -10.861 1.00 0.00 27 ASP A N 9
ATOM 10349 C CA . ASP A 1 27 ? 0.106 2.730 -9.787 1.00 0.00 27 ASP A CA 9
ATOM 10350 C C . ASP A 1 27 ? -0.735 2.070 -8.701 1.00 0.00 27 ASP A C 9
ATOM 10351 O O . ASP A 1 27 ? -0.483 2.258 -7.510 1.00 0.00 27 ASP A O 9
ATOM 10360 N N . GLU A 1 28 ? -1.724 1.292 -9.131 1.00 0.00 28 GLU A N 9
ATOM 10361 C CA . GLU A 1 28 ? -2.597 0.603 -8.188 1.00 0.00 28 GLU A CA 9
ATOM 10362 C C . GLU A 1 28 ? -1.789 -0.368 -7.333 1.00 0.00 28 GLU A C 9
ATOM 10363 O O . GLU A 1 28 ? -1.993 -0.451 -6.121 1.00 0.00 28 GLU A O 9
ATOM 10375 N N . GLN A 1 29 ? -0.873 -1.088 -7.972 1.00 0.00 29 GLN A N 9
ATOM 10376 C CA . GLN A 1 29 ? -0.042 -2.048 -7.254 1.00 0.00 29 GLN A CA 9
ATOM 10377 C C . GLN A 1 29 ? 0.811 -1.331 -6.212 1.00 0.00 29 GLN A C 9
ATOM 10378 O O . GLN A 1 29 ? 0.950 -1.808 -5.085 1.00 0.00 29 GLN A O 9
ATOM 10392 N N . ARG A 1 30 ? 1.368 -0.185 -6.595 1.00 0.00 30 ARG A N 9
ATOM 10393 C CA . ARG A 1 30 ? 2.198 0.596 -5.686 1.00 0.00 30 ARG A CA 9
ATOM 10394 C C . ARG A 1 30 ? 1.371 1.052 -4.488 1.00 0.00 30 ARG A C 9
ATOM 10395 O O . ARG A 1 30 ? 1.836 0.995 -3.349 1.00 0.00 30 ARG A O 9
ATOM 10416 N N . ARG A 1 31 ? 0.149 1.497 -4.761 1.00 0.00 31 ARG A N 9
ATOM 10417 C CA . ARG A 1 31 ? -0.736 1.964 -3.701 1.00 0.00 31 ARG A CA 9
ATOM 10418 C C . ARG A 1 31 ? -1.042 0.828 -2.731 1.00 0.00 31 ARG A C 9
ATOM 10419 O O . ARG A 1 31 ? -1.035 1.028 -1.515 1.00 0.00 31 ARG A O 9
ATOM 10440 N N . ARG A 1 32 ? -1.296 -0.355 -3.282 1.00 0.00 32 ARG A N 9
ATOM 10441 C CA . ARG A 1 32 ? -1.598 -1.510 -2.446 1.00 0.00 32 ARG A CA 9
ATOM 10442 C C . ARG A 1 32 ? -0.405 -1.840 -1.554 1.00 0.00 32 ARG A C 9
ATOM 10443 O O . ARG A 1 32 ? -0.569 -2.102 -0.363 1.00 0.00 32 ARG A O 9
ATOM 10464 N N . LYS A 1 33 ? 0.788 -1.798 -2.139 1.00 0.00 33 LYS A N 9
ATOM 10465 C CA . LYS A 1 33 ? 2.007 -2.077 -1.387 1.00 0.00 33 LYS A CA 9
ATOM 10466 C C . LYS A 1 33 ? 2.195 -1.048 -0.279 1.00 0.00 33 LYS A C 9
ATOM 10467 O O . LYS A 1 33 ? 2.564 -1.395 0.843 1.00 0.00 33 LYS A O 9
ATOM 10486 N N . GLU A 1 34 ? 1.939 0.213 -0.611 1.00 0.00 34 GLU A N 9
ATOM 10487 C CA . GLU A 1 34 ? 2.094 1.298 0.351 1.00 0.00 34 GLU A CA 9
ATOM 10488 C C . GLU A 1 34 ? 1.143 1.093 1.527 1.00 0.00 34 GLU A C 9
ATOM 10489 O O . GLU A 1 34 ? 1.535 1.268 2.681 1.00 0.00 34 GLU A O 9
ATOM 10501 N N . GLU A 1 35 ? -0.094 0.700 1.235 1.00 0.00 35 GLU A N 9
ATOM 10502 C CA . GLU A 1 35 ? -1.086 0.456 2.276 1.00 0.00 35 GLU A CA 9
ATOM 10503 C C . GLU A 1 35 ? -0.651 -0.686 3.188 1.00 0.00 35 GLU A C 9
ATOM 10504 O O . GLU A 1 35 ? -0.783 -0.598 4.409 1.00 0.00 35 GLU A O 9
ATOM 10516 N N . GLU A 1 36 ? -0.122 -1.740 2.575 1.00 0.00 36 GLU A N 9
ATOM 10517 C CA . GLU A 1 36 ? 0.344 -2.897 3.331 1.00 0.00 36 GLU A CA 9
ATOM 10518 C C . GLU A 1 36 ? 1.494 -2.502 4.251 1.00 0.00 36 GLU A C 9
ATOM 10519 O O . GLU A 1 36 ? 1.531 -2.905 5.415 1.00 0.00 36 GLU A O 9
ATOM 10531 N N . GLU A 1 37 ? 2.416 -1.704 3.720 1.00 0.00 37 GLU A N 9
ATOM 10532 C CA . GLU A 1 37 ? 3.563 -1.251 4.498 1.00 0.00 37 GLU A CA 9
ATOM 10533 C C . GLU A 1 37 ? 3.100 -0.410 5.681 1.00 0.00 37 GLU A C 9
ATOM 10534 O O . GLU A 1 37 ? 3.615 -0.558 6.791 1.00 0.00 37 GLU A O 9
ATOM 10546 N N . ARG A 1 38 ? 2.133 0.469 5.435 1.00 0.00 38 ARG A N 9
ATOM 10547 C CA . ARG A 1 38 ? 1.618 1.326 6.496 1.00 0.00 38 ARG A CA 9
ATOM 10548 C C . ARG A 1 38 ? 0.989 0.469 7.588 1.00 0.00 38 ARG A C 9
ATOM 10549 O O . ARG A 1 38 ? 1.200 0.714 8.775 1.00 0.00 38 ARG A O 9
ATOM 10570 N N . ARG A 1 39 ? 0.218 -0.533 7.174 1.00 0.00 39 ARG A N 9
ATOM 10571 C CA . ARG A 1 39 ? -0.439 -1.407 8.139 1.00 0.00 39 ARG A CA 9
ATOM 10572 C C . ARG A 1 39 ? 0.599 -2.126 8.993 1.00 0.00 39 ARG A C 9
ATOM 10573 O O . ARG A 1 39 ? 0.424 -2.259 10.204 1.00 0.00 39 ARG A O 9
ATOM 10594 N N . MET A 1 40 ? 1.672 -2.584 8.355 1.00 0.00 40 MET A N 9
ATOM 10595 C CA . MET A 1 40 ? 2.725 -3.296 9.069 1.00 0.00 40 MET A CA 9
ATOM 10596 C C . MET A 1 40 ? 3.345 -2.380 10.121 1.00 0.00 40 MET A C 9
ATOM 10597 O O . MET A 1 40 ? 3.590 -2.806 11.249 1.00 0.00 40 MET A O 9
ATOM 10611 N N . LYS A 1 41 ? 3.575 -1.123 9.752 1.00 0.00 41 LYS A N 9
ATOM 10612 C CA . LYS A 1 41 ? 4.151 -0.158 10.683 1.00 0.00 41 LYS A CA 9
ATOM 10613 C C . LYS A 1 41 ? 3.220 0.049 11.873 1.00 0.00 41 LYS A C 9
ATOM 10614 O O . LYS A 1 41 ? 3.672 0.091 13.019 1.00 0.00 41 LYS A O 9
ATOM 10633 N N . LEU A 1 42 ? 1.926 0.156 11.587 1.00 0.00 42 LEU A N 9
ATOM 10634 C CA . LEU A 1 42 ? 0.945 0.343 12.649 1.00 0.00 42 LEU A CA 9
ATOM 10635 C C . LEU A 1 42 ? 0.935 -0.852 13.594 1.00 0.00 42 LEU A C 9
ATOM 10636 O O . LEU A 1 42 ? 0.893 -0.688 14.814 1.00 0.00 42 LEU A O 9
ATOM 10652 N N . GLU A 1 43 ? 0.994 -2.047 13.018 1.00 0.00 43 GLU A N 9
ATOM 10653 C CA . GLU A 1 43 ? 1.007 -3.269 13.814 1.00 0.00 43 GLU A CA 9
ATOM 10654 C C . GLU A 1 43 ? 2.253 -3.298 14.693 1.00 0.00 43 GLU A C 9
ATOM 10655 O O . GLU A 1 43 ? 2.189 -3.676 15.864 1.00 0.00 43 GLU A O 9
ATOM 10667 N N . MET A 1 44 ? 3.382 -2.903 14.113 1.00 0.00 44 MET A N 9
ATOM 10668 C CA . MET A 1 44 ? 4.643 -2.900 14.843 1.00 0.00 44 MET A CA 9
ATOM 10669 C C . MET A 1 44 ? 4.559 -1.949 16.030 1.00 0.00 44 MET A C 9
ATOM 10670 O O . MET A 1 44 ? 5.014 -2.283 17.125 1.00 0.00 44 MET A O 9
ATOM 10684 N N . GLU A 1 45 ? 3.966 -0.777 15.823 1.00 0.00 45 GLU A N 9
ATOM 10685 C CA . GLU A 1 45 ? 3.807 0.216 16.879 1.00 0.00 45 GLU A CA 9
ATOM 10686 C C . GLU A 1 45 ? 2.937 -0.343 17.998 1.00 0.00 45 GLU A C 9
ATOM 10687 O O . GLU A 1 45 ? 3.231 -0.144 19.176 1.00 0.00 45 GLU A O 9
ATOM 10699 N N . ALA A 1 46 ? 1.868 -1.040 17.620 1.00 0.00 46 ALA A N 9
ATOM 10700 C CA . ALA A 1 46 ? 0.956 -1.623 18.596 1.00 0.00 46 ALA A CA 9
ATOM 10701 C C . ALA A 1 46 ? 1.699 -2.641 19.453 1.00 0.00 46 ALA A C 9
ATOM 10702 O O . ALA A 1 46 ? 1.503 -2.691 20.668 1.00 0.00 46 ALA A O 9
ATOM 10709 N N . LYS A 1 47 ? 2.535 -3.450 18.810 1.00 0.00 47 LYS A N 9
ATOM 10710 C CA . LYS A 1 47 ? 3.282 -4.477 19.526 1.00 0.00 47 LYS A CA 9
ATOM 10711 C C . LYS A 1 47 ? 4.181 -3.813 20.564 1.00 0.00 47 LYS A C 9
ATOM 10712 O O . LYS A 1 47 ? 4.256 -4.279 21.702 1.00 0.00 47 LYS A O 9
ATOM 10731 N N . ARG A 1 48 ? 4.836 -2.719 20.183 1.00 0.00 48 ARG A N 9
ATOM 10732 C CA . ARG A 1 48 ? 5.709 -1.995 21.100 1.00 0.00 48 ARG A CA 9
ATOM 10733 C C . ARG A 1 48 ? 4.900 -1.461 22.278 1.00 0.00 48 ARG A C 9
ATOM 10734 O O . ARG A 1 48 ? 5.350 -1.515 23.423 1.00 0.00 48 ARG A O 9
ATOM 10755 N N . LYS A 1 49 ? 3.719 -0.928 21.981 1.00 0.00 49 LYS A N 9
ATOM 10756 C CA . LYS A 1 49 ? 2.868 -0.365 23.023 1.00 0.00 49 LYS A CA 9
ATOM 10757 C C . LYS A 1 49 ? 2.490 -1.458 24.019 1.00 0.00 49 LYS A C 9
ATOM 10758 O O . LYS A 1 49 ? 2.533 -1.233 25.229 1.00 0.00 49 LYS A O 9
ATOM 10777 N N . GLN A 1 50 ? 2.140 -2.633 23.504 1.00 0.00 50 GLN A N 9
ATOM 10778 C CA . GLN A 1 50 ? 1.774 -3.754 24.362 1.00 0.00 50 GLN A CA 9
ATOM 10779 C C . GLN A 1 50 ? 2.962 -4.164 25.226 1.00 0.00 50 GLN A C 9
ATOM 10780 O O . GLN A 1 50 ? 2.806 -4.429 26.418 1.00 0.00 50 GLN A O 9
ATOM 10794 N N . GLU A 1 51 ? 4.139 -4.209 24.610 1.00 0.00 51 GLU A N 9
ATOM 10795 C CA . GLU A 1 51 ? 5.359 -4.587 25.313 1.00 0.00 51 GLU A CA 9
ATOM 10796 C C . GLU A 1 51 ? 5.645 -3.598 26.436 1.00 0.00 51 GLU A C 9
ATOM 10797 O O . GLU A 1 51 ? 6.051 -3.993 27.532 1.00 0.00 51 GLU A O 9
ATOM 10809 N N . GLU A 1 52 ? 5.440 -2.315 26.156 1.00 0.00 52 GLU A N 9
ATOM 10810 C CA . GLU A 1 52 ? 5.686 -1.263 27.135 1.00 0.00 52 GLU A CA 9
ATOM 10811 C C . GLU A 1 52 ? 4.782 -1.456 28.348 1.00 0.00 52 GLU A C 9
ATOM 10812 O O . GLU A 1 52 ? 5.227 -1.275 29.482 1.00 0.00 52 GLU A O 9
ATOM 10824 N N . GLU A 1 53 ? 3.521 -1.814 28.115 1.00 0.00 53 GLU A N 9
ATOM 10825 C CA . GLU A 1 53 ? 2.561 -2.020 29.192 1.00 0.00 53 GLU A CA 9
ATOM 10826 C C . GLU A 1 53 ? 3.019 -3.163 30.091 1.00 0.00 53 GLU A C 9
ATOM 10827 O O . GLU A 1 53 ? 2.950 -3.061 31.317 1.00 0.00 53 GLU A O 9
ATOM 10839 N N . GLU A 1 54 ? 3.501 -4.242 29.479 1.00 0.00 54 GLU A N 9
ATOM 10840 C CA . GLU A 1 54 ? 3.978 -5.399 30.227 1.00 0.00 54 GLU A CA 9
ATOM 10841 C C . GLU A 1 54 ? 5.160 -5.009 31.106 1.00 0.00 54 GLU A C 9
ATOM 10842 O O . GLU A 1 54 ? 5.258 -5.445 32.253 1.00 0.00 54 GLU A O 9
ATOM 10854 N N . ARG A 1 55 ? 6.054 -4.193 30.553 1.00 0.00 55 ARG A N 9
ATOM 10855 C CA . ARG A 1 55 ? 7.238 -3.767 31.288 1.00 0.00 55 ARG A CA 9
ATOM 10856 C C . ARG A 1 55 ? 6.820 -2.993 32.535 1.00 0.00 55 ARG A C 9
ATOM 10857 O O . ARG A 1 55 ? 7.377 -3.218 33.609 1.00 0.00 55 ARG A O 9
ATOM 10878 N N . LYS A 1 56 ? 5.837 -2.106 32.405 1.00 0.00 56 LYS A N 9
ATOM 10879 C CA . LYS A 1 56 ? 5.348 -1.319 33.530 1.00 0.00 56 LYS A CA 9
ATOM 10880 C C . LYS A 1 56 ? 4.770 -2.242 34.598 1.00 0.00 56 LYS A C 9
ATOM 10881 O O . LYS A 1 56 ? 5.019 -2.050 35.789 1.00 0.00 56 LYS A O 9
ATOM 10900 N N . LYS A 1 57 ? 4.017 -3.247 34.158 1.00 0.00 57 LYS A N 9
ATOM 10901 C CA . LYS A 1 57 ? 3.419 -4.201 35.084 1.00 0.00 57 LYS A CA 9
ATOM 10902 C C . LYS A 1 57 ? 4.506 -4.969 35.829 1.00 0.00 57 LYS A C 9
ATOM 10903 O O . LYS A 1 57 ? 4.410 -5.169 37.040 1.00 0.00 57 LYS A O 9
ATOM 10922 N N . ARG A 1 58 ? 5.530 -5.390 35.095 1.00 0.00 58 ARG A N 9
ATOM 10923 C CA . ARG A 1 58 ? 6.635 -6.135 35.687 1.00 0.00 58 ARG A CA 9
ATOM 10924 C C . ARG A 1 58 ? 7.370 -5.283 36.717 1.00 0.00 58 ARG A C 9
ATOM 10925 O O . ARG A 1 58 ? 7.730 -5.763 37.793 1.00 0.00 58 ARG A O 9
ATOM 10946 N N . GLU A 1 59 ? 7.579 -4.015 36.372 1.00 0.00 59 GLU A N 9
ATOM 10947 C CA . GLU A 1 59 ? 8.267 -3.091 37.265 1.00 0.00 59 GLU A CA 9
ATOM 10948 C C . GLU A 1 59 ? 7.491 -2.899 38.561 1.00 0.00 59 GLU A C 9
ATOM 10949 O O . GLU A 1 59 ? 8.084 -2.858 39.639 1.00 0.00 59 GLU A O 9
ATOM 10961 N N . ASP A 1 60 ? 6.173 -2.778 38.450 1.00 0.00 60 ASP A N 9
ATOM 10962 C CA . ASP A 1 60 ? 5.314 -2.582 39.611 1.00 0.00 60 ASP A CA 9
ATOM 10963 C C . ASP A 1 60 ? 5.393 -3.773 40.560 1.00 0.00 60 ASP A C 9
ATOM 10964 O O . ASP A 1 60 ? 5.450 -3.599 41.779 1.00 0.00 60 ASP A O 9
ATOM 10973 N N . ASP A 1 61 ? 5.399 -4.978 39.996 1.00 0.00 61 ASP A N 9
ATOM 10974 C CA . ASP A 1 61 ? 5.471 -6.206 40.780 1.00 0.00 61 ASP A CA 9
ATOM 10975 C C 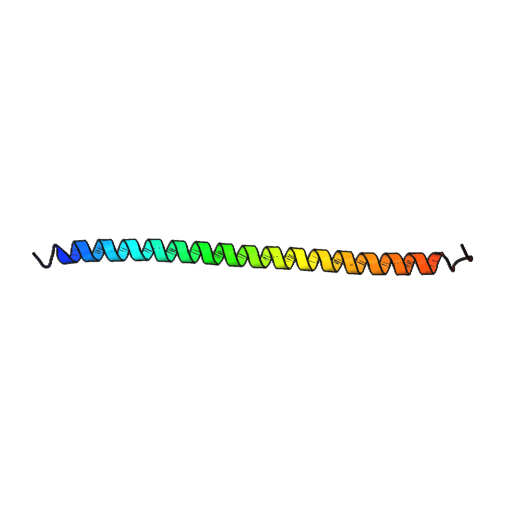. ASP A 1 61 ? 6.769 -6.273 41.575 1.00 0.00 61 ASP A C 9
ATOM 10976 O O . ASP A 1 61 ? 6.757 -6.676 42.740 1.00 0.00 61 ASP A O 9
ATOM 10985 N N . GLU A 1 62 ? 7.881 -5.867 40.967 1.00 0.00 62 GLU A N 9
ATOM 10986 C CA . GLU A 1 62 ? 9.187 -5.859 41.614 1.00 0.00 62 GLU A CA 9
ATOM 10987 C C . GLU A 1 62 ? 9.247 -4.880 42.780 1.00 0.00 62 GLU A C 9
ATOM 10988 O O . GLU A 1 62 ? 9.843 -5.173 43.814 1.00 0.00 62 GLU A O 9
ATOM 11000 N N . LYS A 1 63 ? 8.670 -3.699 42.584 1.00 0.00 63 LYS A N 9
ATOM 11001 C CA . LYS A 1 63 ? 8.716 -2.653 43.599 1.00 0.00 63 LYS A CA 9
ATOM 11002 C C . LYS A 1 63 ? 8.038 -3.110 44.884 1.00 0.00 63 LYS A C 9
ATOM 11003 O O . LYS A 1 63 ? 8.544 -2.863 45.980 1.00 0.00 63 LYS A O 9
ATOM 11022 N N . ARG A 1 64 ? 6.909 -3.792 44.734 1.00 0.00 64 ARG A N 9
ATOM 11023 C CA . ARG A 1 64 ? 6.198 -4.290 45.907 1.00 0.00 64 ARG A CA 9
ATOM 11024 C C . ARG A 1 64 ? 6.842 -5.562 46.449 1.00 0.00 64 ARG A C 9
ATOM 11025 O O . ARG A 1 64 ? 6.306 -6.181 47.370 1.00 0.00 64 ARG A O 9
ATOM 11046 N N . ILE A 1 65 ? 7.986 -5.945 45.888 1.00 0.00 65 ILE A N 9
ATOM 11047 C CA . ILE A 1 65 ? 8.705 -7.136 46.331 1.00 0.00 65 ILE A CA 9
ATOM 11048 C C . ILE A 1 65 ? 7.763 -8.332 46.436 1.00 0.00 65 ILE A C 9
ATOM 11049 O O . ILE A 1 65 ? 7.920 -9.176 47.321 1.00 0.00 65 ILE A O 9
ATOM 11065 N N . GLN A 1 66 ? 6.795 -8.408 45.525 1.00 0.00 66 GLN A N 9
ATOM 11066 C CA . GLN A 1 66 ? 5.827 -9.500 45.532 1.00 0.00 66 GLN A CA 9
ATOM 11067 C C . GLN A 1 66 ? 5.396 -9.823 46.962 1.00 0.00 66 GLN A C 9
ATOM 11068 O O . GLN A 1 66 ? 5.076 -10.969 47.279 1.00 0.00 66 GLN A O 9
ATOM 11082 N N . ALA A 1 67 ? 5.411 -8.805 47.817 1.00 0.00 67 ALA A N 9
ATOM 11083 C CA . ALA A 1 67 ? 5.050 -8.975 49.219 1.00 0.00 67 ALA A CA 9
ATOM 11084 C C . ALA A 1 67 ? 3.594 -9.411 49.336 1.00 0.00 67 ALA A C 9
ATOM 11085 O O . ALA A 1 67 ? 3.259 -10.242 50.179 1.00 0.00 67 ALA A O 9
ATOM 11092 N N . GLU A 1 68 ? 2.746 -8.845 48.483 1.00 0.00 68 GLU A N 9
ATOM 11093 C CA . GLU A 1 68 ? 1.326 -9.177 48.487 1.00 0.00 68 GLU A CA 9
ATOM 11094 C C . GLU A 1 68 ? 0.641 -8.576 47.264 1.00 0.00 68 GLU A C 9
ATOM 11095 O O . GLU A 1 68 ? 0.983 -7.457 46.919 1.00 0.00 68 GLU A O 9
ATOM 11107 N N . LYS A 1 1 ? -3.987 4.939 -49.195 1.00 0.00 1 LYS A N 10
ATOM 11108 C CA . LYS A 1 1 ? -4.153 6.417 -49.310 1.00 0.00 1 LYS A CA 10
ATOM 11109 C C . LYS A 1 1 ? -3.520 7.086 -48.096 1.00 0.00 1 LYS A C 10
ATOM 11110 O O . LYS A 1 1 ? -3.170 6.414 -47.124 1.00 0.00 1 LYS A O 10
ATOM 11128 N N . GLN A 1 2 ? -3.387 8.407 -48.154 1.00 0.00 2 GLN A N 10
ATOM 11129 C CA . GLN A 1 2 ? -2.799 9.160 -47.052 1.00 0.00 2 GLN A CA 10
ATOM 11130 C C . GLN A 1 2 ? -3.662 9.040 -45.801 1.00 0.00 2 GLN A C 10
ATOM 11131 O O . GLN A 1 2 ? -3.140 8.918 -44.692 1.00 0.00 2 GLN A O 10
ATOM 11145 N N . GLN A 1 3 ? -4.978 9.078 -45.991 1.00 0.00 3 GLN A N 10
ATOM 11146 C CA . GLN A 1 3 ? -5.908 8.979 -44.872 1.00 0.00 3 GLN A CA 10
ATOM 11147 C C . GLN A 1 3 ? -5.770 7.629 -44.176 1.00 0.00 3 GLN A C 10
ATOM 11148 O O . GLN A 1 3 ? -5.785 7.557 -42.946 1.00 0.00 3 GLN A O 10
ATOM 11162 N N . GLU A 1 4 ? -5.626 6.571 -44.967 1.00 0.00 4 GLU A N 10
ATOM 11163 C CA . GLU A 1 4 ? -5.479 5.227 -44.421 1.00 0.00 4 GLU A CA 10
ATOM 11164 C C . GLU A 1 4 ? -4.177 5.113 -43.633 1.00 0.00 4 GLU A C 10
ATOM 11165 O O . GLU A 1 4 ? -4.151 4.497 -42.567 1.00 0.00 4 GLU A O 10
ATOM 11177 N N . GLU A 1 5 ? -3.113 5.714 -44.156 1.00 0.00 5 GLU A N 10
ATOM 11178 C CA . GLU A 1 5 ? -1.817 5.676 -43.486 1.00 0.00 5 GLU A CA 10
ATOM 11179 C C . GLU A 1 5 ? -1.897 6.370 -42.129 1.00 0.00 5 GLU A C 10
ATOM 11180 O O . GLU A 1 5 ? -1.344 5.894 -41.137 1.00 0.00 5 GLU A O 10
ATOM 11192 N N . GLU A 1 6 ? -2.579 7.509 -42.124 1.00 0.00 6 GLU A N 10
ATOM 11193 C CA . GLU A 1 6 ? -2.699 8.263 -40.879 1.00 0.00 6 GLU A CA 10
ATOM 11194 C C . GLU A 1 6 ? -3.416 7.413 -39.834 1.00 0.00 6 GLU A C 10
ATOM 11195 O O . GLU A 1 6 ? -3.039 7.406 -38.662 1.00 0.00 6 GLU A O 10
ATOM 11207 N N . ALA A 1 7 ? -4.466 6.730 -40.275 1.00 0.00 7 ALA A N 10
ATOM 11208 C CA . ALA A 1 7 ? -5.252 5.912 -39.357 1.00 0.00 7 ALA A CA 10
ATOM 11209 C C . ALA A 1 7 ? -4.352 4.849 -38.736 1.00 0.00 7 ALA A C 10
ATOM 11210 O O . ALA A 1 7 ? -4.432 4.602 -37.533 1.00 0.00 7 ALA A O 10
ATOM 11217 N N . GLU A 1 8 ? -3.477 4.250 -39.537 1.00 0.00 8 GLU A N 10
ATOM 11218 C CA . GLU A 1 8 ? -2.556 3.242 -39.022 1.00 0.00 8 GLU A CA 10
ATOM 11219 C C . GLU A 1 8 ? -1.634 3.855 -37.970 1.00 0.00 8 GLU A C 10
ATOM 11220 O O . GLU A 1 8 ? -1.419 3.269 -36.908 1.00 0.00 8 GLU A O 10
ATOM 11232 N N . ARG A 1 9 ? -1.139 5.051 -38.271 1.00 0.00 9 ARG A N 10
ATOM 11233 C CA . ARG A 1 9 ? -0.285 5.749 -37.314 1.00 0.00 9 ARG A CA 10
ATOM 11234 C C . ARG A 1 9 ? -1.055 6.073 -36.037 1.00 0.00 9 ARG A C 10
ATOM 11235 O O . ARG A 1 9 ? -0.552 5.900 -34.927 1.00 0.00 9 ARG A O 10
ATOM 11256 N N . LEU A 1 10 ? -2.288 6.530 -36.225 1.00 0.00 10 LEU A N 10
ATOM 11257 C CA . LEU A 1 10 ? -3.176 6.876 -35.123 1.00 0.00 10 LEU A CA 10
ATOM 11258 C C . LEU A 1 10 ? -3.468 5.652 -34.262 1.00 0.00 10 LEU A C 10
ATOM 11259 O O . LEU A 1 10 ? -3.532 5.757 -33.037 1.00 0.00 10 LEU A O 10
ATOM 11275 N N . ARG A 1 11 ? -3.631 4.497 -34.902 1.00 0.00 11 ARG A N 10
ATOM 11276 C CA . ARG A 1 11 ? -3.906 3.250 -34.201 1.00 0.00 11 ARG A CA 10
ATOM 11277 C C . ARG A 1 11 ? -2.765 2.848 -33.273 1.00 0.00 11 ARG A C 10
ATOM 11278 O O . ARG A 1 11 ? -3.004 2.420 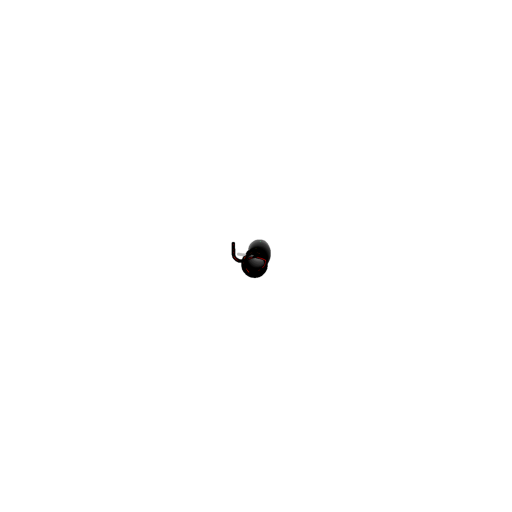-32.143 1.00 0.00 11 ARG A O 10
ATOM 11299 N N . ARG A 1 12 ? -1.535 3.001 -33.750 1.00 0.00 12 ARG A N 10
ATOM 11300 C CA . ARG A 1 12 ? -0.363 2.663 -32.951 1.00 0.00 12 ARG A CA 10
ATOM 11301 C C . ARG A 1 12 ? -0.271 3.544 -31.709 1.00 0.00 12 ARG A C 10
ATOM 11302 O O . ARG A 1 12 ? 0.074 3.068 -30.626 1.00 0.00 12 ARG A O 10
ATOM 11323 N N . ILE A 1 13 ? -0.559 4.827 -31.904 1.00 0.00 13 ILE A N 10
ATOM 11324 C CA . ILE A 1 13 ? -0.472 5.781 -30.802 1.00 0.00 13 ILE A CA 10
ATOM 11325 C C . ILE A 1 13 ? -1.465 5.407 -29.707 1.00 0.00 13 ILE A C 10
ATOM 11326 O O . ILE A 1 13 ? -1.133 5.468 -28.522 1.00 0.00 13 ILE A O 10
ATOM 11342 N N . GLN A 1 14 ? -2.681 5.039 -30.099 1.00 0.00 14 GLN A N 10
ATOM 11343 C CA . GLN A 1 14 ? -3.729 4.673 -29.156 1.00 0.00 14 GLN A CA 10
ATOM 11344 C C . GLN A 1 14 ? -3.312 3.457 -28.338 1.00 0.00 14 GLN A C 10
ATOM 11345 O O . GLN A 1 14 ? -3.556 3.407 -27.131 1.00 0.00 14 GLN A O 10
ATOM 11359 N N . GLU A 1 15 ? -2.671 2.483 -28.980 1.00 0.00 15 GLU A N 10
ATOM 11360 C CA . GLU A 1 15 ? -2.213 1.270 -28.314 1.00 0.00 15 GLU A CA 10
ATOM 11361 C C . GLU A 1 15 ? -1.160 1.573 -27.254 1.00 0.00 15 GLU A C 10
ATOM 11362 O O . GLU A 1 15 ? -1.173 0.987 -26.172 1.00 0.00 15 GLU A O 10
ATOM 11374 N N . GLU A 1 16 ? -0.243 2.470 -27.600 1.00 0.00 16 GLU A N 10
ATOM 11375 C CA . GLU A 1 16 ? 0.825 2.829 -26.673 1.00 0.00 16 GLU A CA 10
ATOM 11376 C C . GLU A 1 16 ? 0.256 3.469 -25.413 1.00 0.00 16 GLU A C 10
ATOM 11377 O O . GLU A 1 16 ? 0.706 3.185 -24.301 1.00 0.00 16 GLU A O 10
ATOM 11389 N N . MET A 1 17 ? -0.726 4.344 -25.603 1.00 0.00 17 MET A N 10
ATOM 11390 C CA . MET A 1 17 ? -1.351 5.046 -24.489 1.00 0.00 17 MET A CA 10
ATOM 11391 C C . MET A 1 17 ? -2.021 4.064 -23.535 1.00 0.00 17 MET A C 10
ATOM 11392 O O . MET A 1 17 ? -1.941 4.231 -22.318 1.00 0.00 17 MET A O 10
ATOM 11406 N N . GLU A 1 18 ? -2.678 3.048 -24.085 1.00 0.00 18 GLU A N 10
ATOM 11407 C CA . GLU A 1 18 ? -3.361 2.049 -23.271 1.00 0.00 18 GLU A CA 10
ATOM 11408 C C . GLU A 1 18 ? -2.367 1.300 -22.389 1.00 0.00 18 GLU A C 10
ATOM 11409 O O . GLU A 1 18 ? -2.642 1.059 -21.213 1.00 0.00 18 GLU A O 10
ATOM 11421 N N . LYS A 1 19 ? -1.218 0.947 -22.958 1.00 0.00 19 LYS A N 10
ATOM 11422 C CA . LYS A 1 19 ? -0.195 0.229 -22.205 1.00 0.00 19 LYS A CA 10
ATOM 11423 C C . LYS A 1 19 ? 0.297 1.091 -21.047 1.00 0.00 19 LYS A C 10
ATOM 11424 O O . LYS A 1 19 ? 0.466 0.600 -19.929 1.00 0.00 19 LYS A O 10
ATOM 11443 N N . GLU A 1 20 ? 0.505 2.375 -21.324 1.00 0.00 20 GLU A N 10
ATOM 11444 C CA . GLU A 1 20 ? 0.963 3.310 -20.302 1.00 0.00 20 GLU A CA 10
ATOM 11445 C C . GLU A 1 20 ? -0.081 3.423 -19.196 1.00 0.00 20 GLU A C 10
ATOM 11446 O O . GLU A 1 20 ? 0.260 3.456 -18.013 1.00 0.00 20 GLU A O 10
ATOM 11458 N N . ARG A 1 21 ? -1.345 3.492 -19.600 1.00 0.00 21 ARG A N 10
ATOM 11459 C CA . ARG A 1 21 ? -2.436 3.621 -18.643 1.00 0.00 21 ARG A CA 10
ATOM 11460 C C . ARG A 1 21 ? -2.462 2.404 -17.724 1.00 0.00 21 ARG A C 10
ATOM 11461 O O . ARG A 1 21 ? -2.634 2.548 -16.513 1.00 0.00 21 ARG A O 10
ATOM 11482 N N . LYS A 1 22 ? -2.273 1.220 -18.298 1.00 0.00 22 LYS A N 10
ATOM 11483 C CA . LYS A 1 22 ? -2.265 -0.016 -17.525 1.00 0.00 22 LYS A CA 10
ATOM 11484 C C . LYS A 1 22 ? -1.118 -0.005 -16.519 1.00 0.00 22 LYS A C 10
ATOM 11485 O O . LYS A 1 22 ? -1.286 -0.419 -15.372 1.00 0.00 22 LYS A O 10
ATOM 11504 N N . ARG A 1 23 ? 0.044 0.462 -16.967 1.00 0.00 23 ARG A N 10
ATOM 11505 C CA . ARG A 1 23 ? 1.215 0.506 -16.099 1.00 0.00 23 ARG A CA 10
ATOM 11506 C C . ARG A 1 23 ? 0.955 1.423 -14.907 1.00 0.00 23 ARG A C 10
ATOM 11507 O O . ARG A 1 23 ? 1.301 1.090 -13.773 1.00 0.00 23 ARG A O 10
ATOM 11528 N N . ARG A 1 24 ? 0.335 2.565 -15.179 1.00 0.00 24 ARG A N 10
ATOM 11529 C CA . ARG A 1 24 ? 0.030 3.511 -14.112 1.00 0.00 24 ARG A CA 10
ATOM 11530 C C . ARG A 1 24 ? -0.930 2.889 -13.105 1.00 0.00 24 ARG A C 10
ATOM 11531 O O . ARG A 1 24 ? -0.751 3.029 -11.895 1.00 0.00 24 ARG A O 10
ATOM 11552 N N . GLU A 1 25 ? -1.935 2.190 -13.623 1.00 0.00 25 GLU A N 10
ATOM 11553 C CA . GLU A 1 25 ? -2.913 1.544 -12.757 1.00 0.00 25 GLU A CA 10
ATOM 11554 C C . GLU A 1 25 ? -2.231 0.500 -11.879 1.00 0.00 25 GLU A C 10
ATOM 11555 O O . GLU A 1 25 ? -2.518 0.398 -10.686 1.00 0.00 25 GLU A O 10
ATOM 11567 N N . GLU A 1 26 ? -1.324 -0.264 -12.482 1.00 0.00 26 GLU A N 10
ATOM 11568 C CA . GLU A 1 26 ? -0.604 -1.296 -11.748 1.00 0.00 26 GLU A CA 10
ATOM 11569 C C . GLU A 1 26 ? 0.238 -0.663 -10.644 1.00 0.00 26 GLU A C 10
ATOM 11570 O O . GLU A 1 26 ? 0.262 -1.153 -9.515 1.00 0.00 26 GLU A O 10
ATOM 11582 N N . ASP A 1 27 ? 0.905 0.439 -10.974 1.00 0.00 27 ASP A N 10
ATOM 11583 C CA . ASP A 1 27 ? 1.731 1.160 -10.013 1.00 0.00 27 ASP A CA 10
ATOM 11584 C C . ASP A 1 27 ? 0.879 1.693 -8.866 1.00 0.00 27 ASP A C 10
ATOM 11585 O O . ASP A 1 27 ? 1.271 1.617 -7.702 1.00 0.00 27 ASP A O 10
ATOM 11594 N N . GLU A 1 28 ? -0.289 2.221 -9.219 1.00 0.00 28 GLU A N 10
ATOM 11595 C CA . GLU A 1 28 ? -1.197 2.764 -8.214 1.00 0.00 28 GLU A CA 10
ATOM 11596 C C . GLU A 1 28 ? -1.635 1.667 -7.251 1.00 0.00 28 GLU A C 10
ATOM 11597 O O . GLU A 1 28 ? -1.683 1.882 -6.039 1.00 0.00 28 GLU A O 10
ATOM 11609 N N . GLN A 1 29 ? -1.943 0.496 -7.799 1.00 0.00 29 GLN A N 10
ATOM 11610 C CA . GLN A 1 29 ? -2.372 -0.630 -6.976 1.00 0.00 29 GLN A CA 10
ATOM 11611 C C . GLN A 1 29 ? -1.259 -1.025 -6.012 1.00 0.00 29 GLN A C 10
ATOM 11612 O O . GLN A 1 29 ? -1.515 -1.284 -4.836 1.00 0.00 29 GLN A O 10
ATOM 11626 N N . ARG A 1 30 ? -0.028 -1.051 -6.515 1.00 0.00 30 ARG A N 10
ATOM 11627 C CA . ARG A 1 30 ? 1.118 -1.400 -5.683 1.00 0.00 30 ARG A CA 10
ATOM 11628 C C . ARG A 1 30 ? 1.280 -0.391 -4.552 1.00 0.00 30 ARG A C 10
ATOM 11629 O O . ARG A 1 30 ? 1.533 -0.768 -3.408 1.00 0.00 30 ARG A O 10
ATOM 11650 N N . ARG A 1 31 ? 1.114 0.885 -4.886 1.00 0.00 31 ARG A N 10
ATOM 11651 C CA . ARG A 1 31 ? 1.233 1.943 -3.890 1.00 0.00 31 ARG A CA 10
ATOM 11652 C C . ARG A 1 31 ? 0.162 1.765 -2.818 1.00 0.00 31 ARG A C 10
ATOM 11653 O O . ARG A 1 31 ? 0.443 1.915 -1.629 1.00 0.00 31 ARG A O 10
ATOM 11674 N N . ARG A 1 32 ? -1.053 1.446 -3.249 1.00 0.00 32 ARG A N 10
ATOM 11675 C CA . ARG A 1 32 ? -2.149 1.256 -2.306 1.00 0.00 32 ARG A CA 10
ATOM 11676 C C . ARG A 1 32 ? -1.835 0.091 -1.374 1.00 0.00 32 ARG A C 10
ATOM 11677 O O . ARG A 1 32 ? -2.047 0.184 -0.164 1.00 0.00 32 ARG A O 10
ATOM 11698 N N . LYS A 1 33 ? -1.325 -0.995 -1.948 1.00 0.00 33 LYS A N 10
ATOM 11699 C CA . LYS A 1 33 ? -0.981 -2.174 -1.163 1.00 0.00 33 LYS A CA 10
ATOM 11700 C C . LYS A 1 33 ? 0.115 -1.826 -0.161 1.00 0.00 33 LYS A C 10
ATOM 11701 O O . LYS A 1 33 ? 0.070 -2.254 0.991 1.00 0.00 33 LYS A O 10
ATOM 11720 N N . GLU A 1 34 ? 1.100 -1.060 -0.621 1.00 0.00 34 GLU A N 10
ATOM 11721 C CA . GLU A 1 34 ? 2.219 -0.676 0.230 1.00 0.00 34 GLU A CA 10
ATOM 11722 C C . GLU A 1 34 ? 1.714 0.143 1.413 1.00 0.00 34 GLU A C 10
ATOM 11723 O O . GLU A 1 34 ? 2.149 -0.067 2.546 1.00 0.00 34 GLU A O 10
ATOM 11735 N N . GLU A 1 35 ? 0.786 1.058 1.151 1.00 0.00 35 GLU A N 10
ATOM 11736 C CA . GLU A 1 35 ? 0.215 1.891 2.204 1.00 0.00 35 GLU A CA 10
ATOM 11737 C C . GLU A 1 35 ? -0.531 1.034 3.223 1.00 0.00 35 GLU A C 10
ATOM 11738 O O . GLU A 1 35 ? -0.412 1.247 4.430 1.00 0.00 35 GLU A O 10
ATOM 11750 N N . GLU A 1 36 ? -1.281 0.060 2.718 1.00 0.00 36 GLU A N 10
ATOM 11751 C CA . GLU A 1 36 ? -2.037 -0.837 3.583 1.00 0.00 36 GLU A CA 10
ATOM 11752 C C . GLU A 1 36 ? -1.090 -1.636 4.470 1.00 0.00 36 GLU A C 10
ATOM 11753 O O . GLU A 1 36 ? -1.340 -1.796 5.666 1.00 0.00 36 GLU A O 10
ATOM 11765 N N . GLU A 1 37 ? -0.004 -2.120 3.875 1.00 0.00 37 GLU A N 10
ATOM 11766 C CA . GLU A 1 37 ? 0.980 -2.900 4.617 1.00 0.00 37 GLU A CA 10
ATOM 11767 C C . GLU A 1 37 ? 1.601 -2.046 5.718 1.00 0.00 37 GLU A C 10
ATOM 11768 O O . GLU A 1 37 ? 1.791 -2.516 6.840 1.00 0.00 37 GLU A O 10
ATOM 11780 N N . ARG A 1 38 ? 1.913 -0.797 5.385 1.00 0.00 38 ARG A N 10
ATOM 11781 C CA . ARG A 1 38 ? 2.517 0.106 6.358 1.00 0.00 38 ARG A CA 10
ATOM 11782 C C . ARG A 1 38 ? 1.559 0.324 7.523 1.00 0.00 38 ARG A C 10
ATOM 11783 O O . ARG A 1 38 ? 1.975 0.316 8.682 1.00 0.00 38 ARG A O 10
ATOM 11804 N N . ARG A 1 39 ? 0.283 0.523 7.204 1.00 0.00 39 ARG A N 10
ATOM 11805 C CA . ARG A 1 39 ? -0.717 0.749 8.241 1.00 0.00 39 ARG A CA 10
ATOM 11806 C C . ARG A 1 39 ? -0.792 -0.467 9.159 1.00 0.00 39 ARG A C 10
ATOM 11807 O O . ARG A 1 39 ? -0.885 -0.322 10.378 1.00 0.00 39 ARG A O 10
ATOM 11828 N N . MET A 1 40 ? -0.755 -1.658 8.569 1.00 0.00 40 MET A N 10
ATOM 11829 C CA . MET A 1 40 ? -0.829 -2.889 9.348 1.00 0.00 40 MET A CA 10
ATOM 11830 C C . MET A 1 40 ? 0.357 -2.971 10.303 1.00 0.00 40 MET A C 10
ATOM 11831 O O . MET A 1 40 ? 0.194 -3.336 11.467 1.00 0.00 40 MET A O 10
ATOM 11845 N N . LYS A 1 41 ? 1.537 -2.603 9.814 1.00 0.00 41 LYS A N 10
ATOM 11846 C CA . LYS A 1 41 ? 2.735 -2.613 10.644 1.00 0.00 41 LYS A CA 10
ATOM 11847 C C . LYS A 1 41 ? 2.590 -1.635 11.805 1.00 0.00 41 LYS A C 10
ATOM 11848 O O . LYS A 1 41 ? 2.953 -1.953 12.938 1.00 0.00 41 LYS A O 10
ATOM 11867 N N . LEU A 1 42 ? 2.046 -0.460 11.509 1.00 0.00 42 LEU A N 10
ATOM 11868 C CA . LEU A 1 42 ? 1.854 0.558 12.535 1.00 0.00 42 LEU A CA 10
ATOM 11869 C C . LEU A 1 42 ? 0.895 0.045 13.605 1.00 0.00 42 LEU A C 10
ATOM 11870 O O . LEU A 1 42 ? 1.133 0.227 14.800 1.00 0.00 42 LEU A O 10
ATOM 11886 N N . GLU A 1 43 ? -0.181 -0.599 13.163 1.00 0.00 43 GLU A N 10
ATOM 11887 C CA . GLU A 1 43 ? -1.176 -1.144 14.080 1.00 0.00 43 GLU A CA 10
ATOM 11888 C C . GLU A 1 43 ? -0.535 -2.208 14.965 1.00 0.00 43 GLU A C 10
ATOM 11889 O O . GLU A 1 43 ? -0.805 -2.272 16.164 1.00 0.00 43 GLU A O 10
ATOM 11901 N N . MET A 1 44 ? 0.301 -3.044 14.355 1.00 0.00 44 MET A N 10
ATOM 11902 C CA . MET A 1 44 ? 0.966 -4.117 15.085 1.00 0.00 44 MET A CA 10
ATOM 11903 C C . MET A 1 44 ? 1.851 -3.523 16.175 1.00 0.00 44 MET A C 10
ATOM 11904 O O . MET A 1 44 ? 1.869 -4.024 17.300 1.00 0.00 44 MET A O 10
ATOM 11918 N N . GLU A 1 45 ? 2.575 -2.453 15.852 1.00 0.00 45 GLU A N 10
ATOM 11919 C CA . GLU A 1 45 ? 3.454 -1.788 16.805 1.00 0.00 45 GLU A CA 10
ATOM 11920 C C . GLU A 1 45 ? 2.637 -1.237 17.969 1.00 0.00 45 GLU A C 10
ATOM 11921 O O . GLU A 1 45 ? 3.046 -1.350 19.124 1.00 0.00 45 GLU A O 10
ATOM 11933 N N . ALA A 1 46 ? 1.485 -0.650 17.658 1.00 0.00 46 ALA A N 10
ATOM 11934 C CA . ALA A 1 46 ? 0.618 -0.084 18.685 1.00 0.00 46 ALA A CA 10
ATOM 11935 C C . ALA A 1 46 ? 0.159 -1.183 19.636 1.00 0.00 46 ALA A C 10
ATOM 11936 O O . ALA A 1 46 ? 0.137 -0.983 20.851 1.00 0.00 46 ALA A O 10
ATOM 11943 N N . LYS A 1 47 ? -0.204 -2.332 19.075 1.00 0.00 47 LYS A N 10
ATOM 11944 C CA . LYS A 1 47 ? -0.671 -3.448 19.890 1.00 0.00 47 LYS A CA 10
ATOM 11945 C C . LYS A 1 47 ? 0.431 -3.882 20.848 1.00 0.00 47 LYS A C 10
ATOM 11946 O O . LYS A 1 47 ? 0.166 -4.129 22.025 1.00 0.00 47 LYS A O 10
ATOM 11965 N N . ARG A 1 48 ? 1.665 -3.950 20.354 1.00 0.00 48 ARG A N 10
ATOM 11966 C CA . ARG A 1 48 ? 2.799 -4.331 21.186 1.00 0.00 48 ARG A CA 10
ATOM 11967 C C . ARG A 1 48 ? 2.994 -3.311 22.304 1.00 0.00 48 ARG A C 10
ATOM 11968 O O . ARG A 1 48 ? 3.255 -3.679 23.449 1.00 0.00 48 ARG A O 10
ATOM 11989 N N . LYS A 1 49 ? 2.864 -2.035 21.955 1.00 0.00 49 LYS A N 10
ATOM 11990 C CA . LYS A 1 49 ? 3.032 -0.967 22.934 1.00 0.00 49 LYS A CA 10
ATOM 11991 C C . LYS A 1 49 ? 1.980 -1.096 24.030 1.00 0.00 49 LYS A C 10
ATOM 11992 O O . LYS A 1 49 ? 2.298 -0.969 25.213 1.00 0.00 49 LYS A O 10
ATOM 12011 N N . GLN A 1 50 ? 0.742 -1.376 23.631 1.00 0.00 50 GLN A N 10
ATOM 12012 C CA . GLN A 1 50 ? -0.344 -1.547 24.590 1.00 0.00 50 GLN A CA 10
ATOM 12013 C C . GLN A 1 50 ? -0.061 -2.740 25.497 1.00 0.00 50 GLN A C 10
ATOM 12014 O O . GLN A 1 50 ? -0.269 -2.673 26.708 1.00 0.00 50 GLN A O 10
ATOM 12028 N N . GLU A 1 51 ? 0.418 -3.825 24.894 1.00 0.00 51 GLU A N 10
ATOM 12029 C CA . GLU A 1 51 ? 0.735 -5.040 25.636 1.00 0.00 51 GLU A CA 10
ATOM 12030 C C . GLU A 1 51 ? 1.830 -4.748 26.657 1.00 0.00 51 GLU A C 10
ATOM 12031 O O . GLU A 1 51 ? 1.775 -5.229 27.790 1.00 0.00 51 GLU A O 10
ATOM 12043 N N . GLU A 1 52 ? 2.826 -3.967 26.248 1.00 0.00 52 GLU A N 10
ATOM 12044 C CA . GLU A 1 52 ? 3.943 -3.620 27.116 1.00 0.00 52 GLU A CA 10
ATOM 12045 C C . GLU A 1 52 ? 3.435 -2.857 28.335 1.00 0.00 52 GLU A C 10
ATOM 12046 O O . GLU A 1 52 ? 3.902 -3.095 29.449 1.00 0.00 52 GLU A O 10
ATOM 12058 N N . GLU A 1 53 ? 2.490 -1.942 28.129 1.00 0.00 53 GLU A N 10
ATOM 12059 C CA . GLU A 1 53 ? 1.935 -1.145 29.215 1.00 0.00 53 GLU A CA 10
ATOM 12060 C C . GLU A 1 53 ? 1.248 -2.051 30.231 1.00 0.00 53 GLU A C 10
ATOM 12061 O O . GLU A 1 53 ? 1.408 -1.868 31.438 1.00 0.00 53 GLU A O 10
ATOM 12073 N N . GLU A 1 54 ? 0.497 -3.031 29.738 1.00 0.00 54 GLU A N 10
ATOM 12074 C CA . GLU A 1 54 ? -0.204 -3.973 30.602 1.00 0.00 54 GLU A CA 10
ATOM 12075 C C . GLU A 1 54 ? 0.795 -4.769 31.433 1.00 0.00 54 GLU A C 10
ATOM 12076 O O . GLU A 1 54 ? 0.573 -5.006 32.622 1.00 0.00 54 GLU A O 10
ATOM 12088 N N . ARG A 1 55 ? 1.885 -5.183 30.795 1.00 0.00 55 ARG A N 10
ATOM 12089 C CA . ARG A 1 55 ? 2.898 -5.976 31.481 1.00 0.00 55 ARG A CA 10
ATOM 12090 C C . ARG A 1 55 ? 3.491 -5.180 32.637 1.00 0.00 55 ARG A C 10
ATOM 12091 O O . ARG A 1 55 ? 3.655 -5.719 33.732 1.00 0.00 55 ARG A O 10
ATOM 12112 N N . LYS A 1 56 ? 3.778 -3.899 32.420 1.00 0.00 56 LYS A N 10
ATOM 12113 C CA . LYS A 1 56 ? 4.323 -3.032 33.457 1.00 0.00 56 LYS A CA 10
ATOM 12114 C C . LYS A 1 56 ? 3.332 -2.907 34.608 1.00 0.00 56 LYS A C 10
ATOM 12115 O O . LYS A 1 56 ? 3.721 -2.963 35.776 1.00 0.00 56 LYS A O 10
ATOM 12134 N N . LYS A 1 57 ? 2.055 -2.759 34.267 1.00 0.00 57 LYS A N 10
ATOM 12135 C CA . LYS A 1 57 ? 1.012 -2.647 35.280 1.00 0.00 57 LYS A CA 10
ATOM 12136 C C . LYS A 1 57 ? 0.931 -3.926 36.108 1.00 0.00 57 LYS A C 10
ATOM 12137 O O . LYS A 1 57 ? 0.822 -3.876 37.333 1.00 0.00 57 LYS A O 10
ATOM 12156 N N . ARG A 1 58 ? 0.997 -5.064 35.423 1.00 0.00 58 ARG A N 10
ATOM 12157 C CA . ARG A 1 58 ? 0.938 -6.360 36.090 1.00 0.00 58 ARG A CA 10
ATOM 12158 C C . ARG A 1 58 ? 2.125 -6.538 37.030 1.00 0.00 58 ARG A C 10
ATOM 12159 O O . ARG A 1 58 ? 1.975 -7.035 38.146 1.00 0.00 58 ARG A O 10
ATOM 12180 N N . GLU A 1 59 ? 3.297 -6.126 36.557 1.00 0.00 59 GLU A N 10
ATOM 12181 C CA . GLU A 1 59 ? 4.516 -6.240 37.350 1.00 0.00 59 GLU A CA 10
ATOM 12182 C C . GLU A 1 59 ? 4.420 -5.406 38.623 1.00 0.00 59 GLU A C 10
ATOM 12183 O O . GLU A 1 59 ? 4.846 -5.850 39.691 1.00 0.00 59 GLU A O 10
ATOM 12195 N N . ASP A 1 60 ? 3.869 -4.203 38.498 1.00 0.00 60 ASP A N 10
ATOM 12196 C CA . ASP A 1 60 ? 3.727 -3.302 39.637 1.00 0.00 60 ASP A CA 10
ATOM 12197 C C . ASP A 1 60 ? 2.823 -3.919 40.698 1.00 0.00 60 ASP A C 10
ATOM 12198 O O . ASP A 1 60 ? 3.116 -3.847 41.894 1.00 0.00 60 ASP A O 10
ATOM 12207 N N . ASP A 1 61 ? 1.731 -4.537 40.256 1.00 0.00 61 ASP A N 10
ATOM 12208 C CA . ASP A 1 61 ? 0.772 -5.177 41.149 1.00 0.00 61 ASP A CA 10
ATOM 12209 C C . ASP A 1 61 ? 1.433 -6.304 41.934 1.00 0.00 61 ASP A C 10
ATOM 12210 O O . ASP A 1 61 ? 1.158 -6.477 43.122 1.00 0.00 61 ASP A O 10
ATOM 12219 N N . GLU A 1 62 ? 2.301 -7.071 41.280 1.00 0.00 62 GLU A N 10
ATOM 12220 C CA . GLU A 1 62 ? 3.006 -8.186 41.896 1.00 0.00 62 GLU A CA 10
ATOM 12221 C C . GLU A 1 62 ? 3.925 -7.709 43.014 1.00 0.00 62 GLU A C 10
ATOM 12222 O O . GLU A 1 62 ? 4.074 -8.365 44.042 1.00 0.00 62 GLU A O 10
ATOM 12234 N N . LYS A 1 63 ? 4.608 -6.595 42.780 1.00 0.00 63 LYS A N 10
ATOM 12235 C CA . LYS A 1 63 ? 5.561 -6.087 43.760 1.00 0.00 63 LYS A CA 10
ATOM 12236 C C . LYS A 1 63 ? 4.850 -5.757 45.069 1.00 0.00 63 LYS A C 10
ATOM 12237 O O . LYS A 1 63 ? 5.348 -6.081 46.148 1.00 0.00 63 LYS A O 10
ATOM 12256 N N . ARG A 1 64 ? 3.679 -5.138 44.954 1.00 0.00 64 ARG A N 10
ATOM 12257 C CA . ARG A 1 64 ? 2.920 -4.807 46.156 1.00 0.00 64 ARG A CA 10
ATOM 12258 C C . ARG A 1 64 ? 2.435 -6.064 46.874 1.00 0.00 64 ARG A C 10
ATOM 12259 O O . ARG A 1 64 ? 1.761 -5.970 47.899 1.00 0.00 64 ARG A O 10
ATOM 12280 N N . ILE A 1 65 ? 2.809 -7.239 46.374 1.00 0.00 65 ILE A N 10
ATOM 12281 C CA . ILE A 1 65 ? 2.441 -8.499 47.010 1.00 0.00 65 ILE A CA 10
ATOM 12282 C C . ILE A 1 65 ? 3.138 -8.635 48.359 1.00 0.00 65 ILE A C 10
ATOM 12283 O O . ILE A 1 65 ? 2.533 -9.095 49.326 1.00 0.00 65 ILE A O 10
ATOM 12299 N N . GLN A 1 66 ? 4.413 -8.261 48.404 1.00 0.00 66 GLN A N 10
ATOM 12300 C CA . GLN A 1 66 ? 5.187 -8.386 49.633 1.00 0.00 66 GLN A CA 10
ATOM 12301 C C . GLN A 1 66 ? 4.522 -7.611 50.767 1.00 0.00 66 GLN A C 10
ATOM 12302 O O . GLN A 1 66 ? 4.499 -8.075 51.907 1.00 0.00 66 GLN A O 10
ATOM 12316 N N . ALA A 1 67 ? 3.986 -6.441 50.439 1.00 0.00 67 ALA A N 10
ATOM 12317 C CA . ALA A 1 67 ? 3.314 -5.606 51.428 1.00 0.00 67 ALA A CA 10
ATOM 12318 C C . ALA A 1 67 ? 2.140 -6.362 52.044 1.00 0.00 67 ALA A C 10
ATOM 12319 O O . ALA A 1 67 ? 1.861 -6.206 53.232 1.00 0.00 67 ALA A O 10
ATOM 12326 N N . GLU A 1 68 ? 1.462 -7.165 51.229 1.00 0.00 68 GLU A N 10
ATOM 12327 C CA . GLU A 1 68 ? 0.318 -7.937 51.700 1.00 0.00 68 GLU A CA 10
ATOM 12328 C C . GLU A 1 68 ? 0.773 -9.008 52.687 1.00 0.00 68 GLU A C 10
ATOM 12329 O O . GLU A 1 68 ? 0.325 -8.973 53.821 1.00 0.00 68 GLU A O 10
#

Foldseek 3Di:
DVVVVVVVVVVVVVVVVVVVVVVVVVVVVVVVVVVVVVVVVVVVVVVVVVVVVVVVVVVVVVVCVVVD

Radius of gyration: 29.7 Å; Cα contacts (8 Å, |Δi|>4): 2; chains: 1; bounding box: 14×17×98 Å

Organism: Meriones unguiculatus (NCBI:txid10047)